Protein AF-0000000072545652 (afdb_homodimer)

Secondary structure (DSSP, 8-state):
-----------TT-----------------------------------------S-----B--SEEEEEEE-HHHHHTT--EEEEEEEETTTTEEEEEEEEE-TTS-EEEEEEEEEETTTTEEEEEETTTTEEEEEE--SPPPPSB--TTPEEEEEEEES-TTS-EEEEEEEEEETTEEEEEEEETTT--EEEEEEEEEETTEEEEEEEEEEEEEES-S-GGGGPPPGGG--/------------------------------------------------------S-----B--SEEEEEEE-HHHHHTT--EEEEEEEETTTTEEEEEEEEE-TTS-EEEEEEEEEETTTTEEEEEETTTTEEEEEE--SPPPPSB--TTPEEEEEEEEEETTEEEEEEEEEEEETTEEEEEEEETTT--EEEEEEEEEETTEEEEEEEEEEEEEES-S-GGGGPPPGGG--

Foldseek 3Di:
DDDDDDDDDDPPDDDDDPDPPVVPPDPPCPPPDPDDPPPPPPPVPPPPPVPPPPPPLDWDFAFQWKKWKKDFVVCVVVPFAKIKIWIHHNPQQKIKIWMWHDDVVDDIDTAWMWMQRQVVQWIWIAGPVVRDIDIDGHPDGRDGSIDDPPWDWDDKDWDDDPPPIFIKTWTWDDDQFKIKIWIATSPRRHTAKMFIFGDHPNRTDTTMIGIHPMDRHDPDPCSNDDDPSNVD/DDDDDPCPPPPDDDDDDPDDPVPPPPPPVPPPPPDDPPPPPPPPPPPPPPPPPPPPLDWDFAFQWKKWKKDFVVCVVVPFAKIKIWIHHNPQQKIKIWMWHDDVVDDIDTAWMWMQRQVVQKIWIAGPVVRDIDIDGHPDGRDGSIDDPPWDWDDKDWDDDPPPIFIKTWTWDDDQFKIKIWIATSPRRHTAKMFIFGDHPNRTDTTMIGIHPMDRHDPDPCSNDDDPSHVD

Nearest PDB structures (foldseek):
  6e7o-assembly1_B  TM=7.952E-01  e=1.251E-10  Homo sapiens
  6jl9-assembly1_A  TM=7.567E-01  e=9.131E-11  Xenopus tropicalis
  6jld-assembly2_C  TM=7.536E-01  e=2.350E-10  Homo sapiens
  6jla-assembly2_C  TM=7.219E-01  e=1.390E-10  Mus musculus
  6jld-assembly2_D  TM=7.464E-01  e=2.610E-10  Homo sapiens

Structure (mmCIF, N/CA/C/O backbone):
data_AF-0000000072545652-model_v1
#
loop_
_entity.id
_entity.type
_entity.pdbx_description
1 polymer 'Uncharacterized protein'
#
loop_
_atom_site.group_PDB
_atom_site.id
_atom_site.type_symbol
_atom_site.label_atom_id
_atom_site.label_alt_id
_atom_site.label_comp_id
_atom_site.label_asym_id
_atom_site.label_entity_id
_atom_site.label_seq_id
_atom_site.pdbx_PDB_ins_code
_atom_site.Cartn_x
_atom_site.Cartn_y
_atom_site.Cartn_z
_atom_site.occupancy
_atom_site.B_iso_or_equiv
_atom_site.auth_seq_id
_atom_site.auth_comp_id
_atom_site.auth_asym_id
_atom_site.auth_atom_id
_atom_site.pdbx_PDB_model_num
ATOM 1 N N . MET A 1 1 ? -52.5 13.422 -47.75 1 18.97 1 MET A N 1
ATOM 2 C CA . MET A 1 1 ? -52.562 12.156 -48.469 1 18.97 1 MET A CA 1
ATOM 3 C C . MET A 1 1 ? -51.281 11.359 -48.281 1 18.97 1 MET A C 1
ATOM 5 O O . MET A 1 1 ? -51.312 10.125 -48.25 1 18.97 1 MET A O 1
ATOM 9 N N . ALA A 1 2 ? -50.188 11.797 -48.938 1 16.2 2 ALA A N 1
ATOM 10 C CA . ALA A 1 2 ? -49.469 10.773 -49.688 1 16.2 2 ALA A CA 1
ATOM 11 C C . ALA A 1 2 ? -48.781 9.773 -48.75 1 16.2 2 ALA A C 1
ATOM 13 O O . ALA A 1 2 ? -48.656 10.039 -47.562 1 16.2 2 ALA A O 1
ATOM 14 N N . ASN A 1 3 ? -47.656 9.336 -49.188 1 16.17 3 ASN A N 1
ATOM 15 C CA . ASN A 1 3 ? -47.062 8.047 -49.5 1 16.17 3 ASN A CA 1
ATOM 16 C C . ASN A 1 3 ? -46.469 7.387 -48.25 1 16.17 3 ASN A C 1
ATOM 18 O O . ASN A 1 3 ? -47.031 6.422 -47.75 1 16.17 3 ASN A O 1
ATOM 22 N N . GLY A 1 4 ? -45.219 7.148 -48.375 1 17.27 4 GLY A N 1
ATOM 23 C CA . GLY A 1 4 ? -44.531 5.887 -48.625 1 17.27 4 GLY A CA 1
ATOM 24 C C . GLY A 1 4 ? -44.156 5.156 -47.344 1 17.27 4 GLY A C 1
ATOM 25 O O . GLY A 1 4 ? -44.281 5.715 -46.25 1 17.27 4 GLY A O 1
ATOM 26 N N . GLY A 1 5 ? -43.312 4.129 -47.375 1 16.56 5 GLY A N 1
ATOM 27 C CA . GLY A 1 5 ? -42.844 2.75 -47.344 1 16.56 5 GLY A CA 1
ATOM 28 C C . GLY A 1 5 ? -41.969 2.445 -46.156 1 16.56 5 GLY A C 1
ATOM 29 O O . GLY A 1 5 ? -41.562 1.292 -45.938 1 16.56 5 GLY A O 1
ATOM 30 N N . LEU A 1 6 ? -41.094 3.424 -45.594 1 17.58 6 LEU A N 1
ATOM 31 C CA . LEU A 1 6 ? -39.812 2.693 -45.438 1 17.58 6 LEU A CA 1
ATOM 32 C C . LEU A 1 6 ? -40 1.494 -44.531 1 17.58 6 LEU A C 1
ATOM 34 O O . LEU A 1 6 ? -40.531 1.631 -43.406 1 17.58 6 LEU A O 1
ATOM 38 N N . ASP A 1 7 ? -39.781 0.117 -44.938 1 16.16 7 ASP A N 1
ATOM 39 C CA . ASP A 1 7 ? -39.75 -1.338 -44.812 1 16.16 7 ASP A CA 1
ATOM 40 C C . ASP A 1 7 ? -38.906 -1.773 -43.625 1 16.16 7 ASP A C 1
ATOM 42 O O . ASP A 1 7 ? -39.062 -2.879 -43.094 1 16.16 7 ASP A O 1
ATOM 46 N N . THR A 1 8 ? -37.719 -1.102 -43.406 1 16.72 8 THR A N 1
ATOM 47 C CA . THR A 1 8 ? -36.625 -2.062 -43.25 1 16.72 8 THR A CA 1
ATOM 48 C C . THR A 1 8 ? -36.969 -3.082 -42.156 1 16.72 8 THR A C 1
ATOM 50 O O . THR A 1 8 ? -37.844 -2.832 -41.312 1 16.72 8 THR A O 1
ATOM 53 N N . MET A 1 9 ? -35.938 -3.914 -41.75 1 16.36 9 MET A N 1
ATOM 54 C CA . MET A 1 9 ? -35.375 -5.254 -41.719 1 16.36 9 MET A CA 1
ATOM 55 C C . MET A 1 9 ? -35.688 -5.926 -40.375 1 16.36 9 MET A C 1
ATOM 57 O O . MET A 1 9 ? -35.719 -5.266 -39.344 1 16.36 9 MET A O 1
ATOM 61 N N . SER A 1 10 ? -36.156 -7.223 -40.375 1 16.95 10 SER A N 1
ATOM 62 C CA . SER A 1 10 ? -36.656 -8.469 -39.812 1 16.95 10 SER A CA 1
ATOM 63 C C . SER A 1 10 ? -35.688 -9.047 -38.781 1 16.95 10 SER A C 1
ATOM 65 O O . SER A 1 10 ? -35.875 -10.172 -38.312 1 16.95 10 SER A O 1
ATOM 67 N N . LEU A 1 11 ? -34.406 -8.414 -38.688 1 16.06 11 LEU A N 1
ATOM 68 C CA . LEU A 1 11 ? -33.406 -9.453 -38.438 1 16.06 11 LEU A CA 1
ATOM 69 C C . LEU A 1 11 ? -33.781 -10.234 -37.156 1 16.06 11 LEU A C 1
ATOM 71 O O . LEU A 1 11 ? -33.156 -11.25 -36.844 1 16.06 11 LEU A O 1
ATOM 75 N N . CYS A 1 12 ? -34.406 -9.578 -36.125 1 17.78 12 CYS A N 1
ATOM 76 C CA . CYS A 1 12 ? -33.906 -10.055 -34.844 1 17.78 12 CYS A CA 1
ATOM 77 C C . CYS A 1 12 ? -34.438 -11.445 -34.531 1 17.78 12 CYS A C 1
ATOM 79 O O . CYS A 1 12 ? -35.5 -11.586 -33.906 1 17.78 12 CYS A O 1
ATOM 81 N N . GLU A 1 13 ? -34.75 -12.328 -35.594 1 15.95 13 GLU A N 1
ATOM 82 C CA . GLU A 1 13 ? -35.344 -13.648 -35.5 1 15.95 13 GLU A CA 1
ATOM 83 C C . GLU A 1 13 ? -34.656 -14.516 -34.469 1 15.95 13 GLU A C 1
ATOM 85 O O . GLU A 1 13 ? -35.312 -15.25 -33.719 1 15.95 13 GLU A O 1
ATOM 90 N N . GLN A 1 14 ? -33.375 -14.914 -34.781 1 15.34 14 GLN A N 1
ATOM 91 C CA . GLN A 1 14 ? -33.094 -16.344 -34.938 1 15.34 14 GLN A CA 1
ATOM 92 C C . GLN A 1 14 ? -33.094 -17.031 -33.562 1 15.34 14 GLN A C 1
ATOM 94 O O . GLN A 1 14 ? -33.656 -18.125 -33.438 1 15.34 14 GLN A O 1
ATOM 99 N N . LYS A 1 15 ? -31.922 -16.875 -32.812 1 18.55 15 LYS A N 1
ATOM 100 C CA . LYS A 1 15 ? -31.312 -18.109 -32.344 1 18.55 15 LYS A CA 1
ATOM 101 C C . LYS A 1 15 ? -32.25 -18.844 -31.375 1 18.55 15 LYS A C 1
ATOM 103 O O . LYS A 1 15 ? -32.812 -18.219 -30.484 1 18.55 15 LYS A O 1
ATOM 108 N N . SER A 1 16 ? -32.625 -20.078 -31.625 1 16.22 16 SER A N 1
ATOM 109 C CA . SER A 1 16 ? -33.25 -21.406 -31.516 1 16.22 16 SER A CA 1
ATOM 110 C C . SER A 1 16 ? -33 -22 -30.125 1 16.22 16 SER A C 1
ATOM 112 O O . SER A 1 16 ? -32.125 -21.562 -29.406 1 16.22 16 SER A O 1
ATOM 114 N N . ALA A 1 17 ? -33.625 -23.188 -29.938 1 16.92 17 ALA A N 1
ATOM 115 C CA . ALA A 1 17 ? -34.281 -24.234 -29.141 1 16.92 17 ALA A CA 1
ATOM 116 C C . ALA A 1 17 ? -33.25 -25.062 -28.391 1 16.92 17 ALA A C 1
ATOM 118 O O . ALA A 1 17 ? -32.562 -25.891 -28.969 1 16.92 17 ALA A O 1
ATOM 119 N N . LEU A 1 18 ? -32.219 -24.5 -27.688 1 16.73 18 LEU A N 1
ATOM 120 C CA . LEU A 1 18 ? -31.328 -25.375 -26.938 1 16.73 18 LEU A CA 1
ATOM 121 C C . LEU A 1 18 ? -32.094 -26.5 -26.266 1 16.73 18 LEU A C 1
ATOM 123 O O . LEU A 1 18 ? -32.969 -26.25 -25.406 1 16.73 18 LEU A O 1
ATOM 127 N N . GLN A 1 19 ? -32.344 -27.562 -27.047 1 16.16 19 GLN A N 1
ATOM 128 C CA . GLN A 1 19 ? -32.875 -28.906 -26.828 1 16.16 19 GLN A CA 1
ATOM 129 C C . GLN A 1 19 ? -32.406 -29.469 -25.484 1 16.16 19 GLN A C 1
ATOM 131 O O . GLN A 1 19 ? -31.281 -29.234 -25.078 1 16.16 19 GLN A O 1
ATOM 136 N N . ASP A 1 20 ? -33.375 -30.141 -24.734 1 18.25 20 ASP A N 1
ATOM 137 C CA . ASP A 1 20 ? -33.688 -30.812 -23.469 1 18.25 20 ASP A CA 1
ATOM 138 C C . ASP A 1 20 ? -32.75 -32 -23.25 1 18.25 20 ASP A C 1
ATOM 140 O O . ASP A 1 20 ? -33.031 -33.094 -23.734 1 18.25 20 ASP A O 1
ATOM 144 N N . LEU A 1 21 ? -31.438 -31.953 -23.703 1 17.5 21 LEU A N 1
ATOM 145 C CA . LEU A 1 21 ? -30.719 -33.219 -23.609 1 17.5 21 LEU A CA 1
ATOM 146 C C . LEU A 1 21 ? -30.906 -33.844 -22.219 1 17.5 21 LEU A C 1
ATOM 148 O O . LEU A 1 21 ? -30.391 -33.312 -21.234 1 17.5 21 LEU A O 1
ATOM 152 N N . THR A 1 22 ? -32.062 -34.469 -21.953 1 19.53 22 THR A N 1
ATOM 153 C CA . THR A 1 22 ? -32.5 -35.25 -20.812 1 19.53 22 THR A CA 1
ATOM 154 C C . THR A 1 22 ? -31.547 -36.406 -20.562 1 19.53 22 THR A C 1
ATOM 156 O O . THR A 1 22 ? -31.562 -37.406 -21.281 1 19.53 22 THR A O 1
ATOM 159 N N . MET A 1 23 ? -30.188 -36.188 -20.656 1 17.91 23 MET A N 1
ATOM 160 C CA . MET A 1 23 ? -29.422 -37.406 -20.562 1 17.91 23 MET A CA 1
ATOM 161 C C . MET A 1 23 ? -29.891 -38.25 -19.391 1 17.91 23 MET A C 1
ATOM 163 O O . MET A 1 23 ? -30.062 -37.75 -18.281 1 17.91 23 MET A O 1
ATOM 167 N N . SER A 1 24 ? -30.594 -39.25 -19.688 1 18.78 24 SER A N 1
ATOM 168 C CA . SER A 1 24 ? -31.094 -40.375 -18.891 1 18.78 24 SER A CA 1
ATOM 169 C C . SER A 1 24 ? -29.969 -41.031 -18.094 1 18.78 24 SER A C 1
ATOM 171 O O . SER A 1 24 ? -29.094 -41.688 -18.672 1 18.78 24 SER A O 1
ATOM 173 N N . GLN A 1 25 ? -29.25 -40.312 -17.359 1 19.03 25 GLN A N 1
ATOM 174 C CA . GLN A 1 25 ? -28.156 -41.031 -16.734 1 19.03 25 GLN A CA 1
ATOM 175 C C . GLN A 1 25 ? -28.641 -42.281 -16.016 1 19.03 25 GLN A C 1
ATOM 177 O O . GLN A 1 25 ? -29.641 -42.25 -15.297 1 19.03 25 GLN A O 1
ATOM 182 N N . PRO A 1 26 ? -28.297 -43.469 -16.609 1 19.89 26 PRO A N 1
ATOM 183 C CA . PRO A 1 26 ? -28.688 -44.781 -16.078 1 19.89 26 PRO A CA 1
ATOM 184 C C . PRO A 1 26 ? -28.344 -44.938 -14.602 1 19.89 26 PRO A C 1
ATOM 186 O O . PRO A 1 26 ? -27.422 -44.312 -14.102 1 19.89 26 PRO A O 1
ATOM 189 N N . SER A 1 27 ? -29.297 -45.344 -13.812 1 19.81 27 SER A N 1
ATOM 190 C CA . SER A 1 27 ? -29.453 -45.594 -12.383 1 19.81 27 SER A CA 1
AT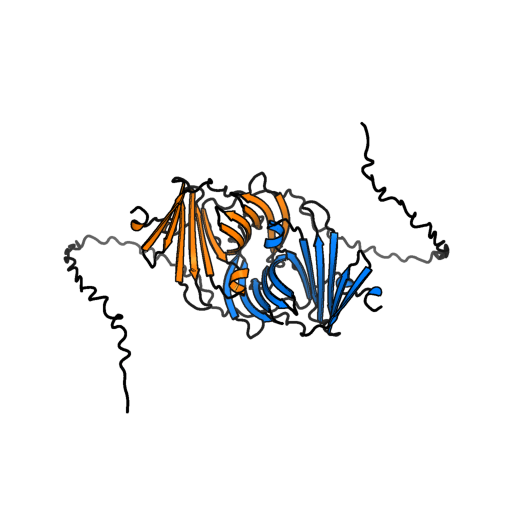OM 191 C C . SER A 1 27 ? -28.5 -46.688 -11.906 1 19.81 27 SER A C 1
ATOM 193 O O . SER A 1 27 ? -28.75 -47.875 -12.109 1 19.81 27 SER A O 1
ATOM 195 N N . PHE A 1 28 ? -27.188 -46.594 -12.359 1 19.44 28 PHE A N 1
ATOM 196 C CA . PHE A 1 28 ? -26.453 -47.781 -11.938 1 19.44 28 PHE A CA 1
ATOM 197 C C . PHE A 1 28 ? -26.609 -48 -10.438 1 19.44 28 PHE A C 1
ATOM 199 O O . PHE A 1 28 ? -26.516 -47.062 -9.641 1 19.44 28 PHE A O 1
ATOM 206 N N . GLY A 1 29 ? -27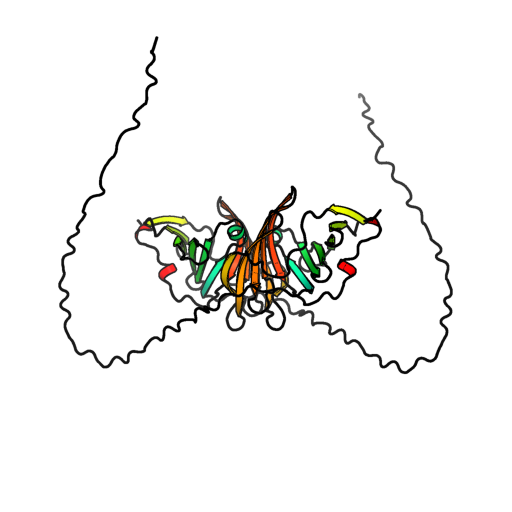.406 -48.906 -10.039 1 19.44 29 GLY A N 1
ATOM 207 C CA . GLY A 1 29 ? -27.828 -49.469 -8.758 1 19.44 29 GLY A CA 1
ATOM 208 C C . GLY A 1 29 ? -26.672 -49.906 -7.891 1 19.44 29 GLY A C 1
ATOM 209 O O . GLY A 1 29 ? -26.016 -50.906 -8.188 1 19.44 29 GLY A O 1
ATOM 210 N N . ILE A 1 30 ? -25.703 -49 -7.652 1 19.52 30 ILE A N 1
ATOM 211 C CA . ILE A 1 30 ? -24.609 -49.5 -6.824 1 19.52 30 ILE A CA 1
ATOM 212 C C . ILE A 1 30 ? -25.172 -50.094 -5.535 1 19.52 30 ILE A C 1
ATOM 214 O O . ILE A 1 30 ? -25.906 -49.438 -4.809 1 19.52 30 ILE A O 1
ATOM 218 N N . ARG A 1 31 ? -25.344 -51.344 -5.516 1 20.88 31 ARG A N 1
ATOM 219 C CA . ARG A 1 31 ? -25.766 -52.156 -4.375 1 20.88 31 ARG A CA 1
ATOM 220 C C . ARG A 1 31 ? -24.844 -51.938 -3.178 1 20.88 31 ARG A C 1
ATOM 222 O O . ARG A 1 31 ? -23.641 -52.125 -3.271 1 20.88 31 ARG A O 1
ATOM 229 N N . LEU A 1 32 ? -25.203 -51 -2.297 1 20.09 32 LEU A N 1
ATOM 230 C CA . LEU A 1 32 ? -24.609 -50.688 -1.005 1 20.09 32 LEU A CA 1
ATOM 231 C C . LEU A 1 32 ? -24.5 -51.938 -0.126 1 20.09 32 LEU A C 1
ATOM 233 O O . LEU A 1 32 ? -25.5 -52.5 0.259 1 20.09 32 LEU A O 1
ATOM 237 N N . VAL A 1 33 ? -23.547 -52.781 -0.445 1 21.2 33 VAL A N 1
ATOM 238 C CA . VAL A 1 33 ? -23.375 -53.875 0.496 1 21.2 33 VAL A CA 1
ATOM 239 C C . VAL A 1 33 ? -23.172 -53.344 1.906 1 21.2 33 VAL A C 1
ATOM 241 O O . VAL A 1 33 ? -22.531 -52.312 2.086 1 21.2 33 VAL A O 1
ATOM 244 N N . ASN A 1 34 ? -23.875 -53.781 2.936 1 22.92 34 ASN A N 1
ATOM 245 C CA . ASN A 1 34 ? -24.172 -53.531 4.34 1 22.92 34 ASN A CA 1
ATOM 246 C C . ASN A 1 34 ? -22.953 -53.75 5.227 1 22.92 34 ASN A C 1
ATOM 248 O O . ASN A 1 34 ? -23.047 -54.375 6.281 1 22.92 34 ASN A O 1
ATOM 252 N N . LYS A 1 35 ? -21.75 -53.938 4.664 1 24.34 35 LYS A N 1
ATOM 253 C CA . LYS A 1 35 ? -20.891 -54.594 5.633 1 24.34 35 LYS A CA 1
ATOM 254 C C . LYS A 1 35 ? -20.781 -53.812 6.926 1 24.34 35 LYS A C 1
ATOM 256 O O . LYS A 1 35 ? -21.062 -52.594 6.941 1 24.34 35 LYS A O 1
ATOM 261 N N . TYR A 1 36 ? -19.984 -54.438 7.992 1 26.34 36 TYR A N 1
ATOM 262 C CA . TYR A 1 36 ? -19.797 -54.375 9.438 1 26.34 36 TYR A CA 1
ATOM 263 C C . TYR A 1 36 ? -19.156 -53.031 9.828 1 26.34 36 TYR A C 1
ATOM 265 O O . TYR A 1 36 ? -18.125 -52.656 9.289 1 26.34 36 TYR A O 1
ATOM 273 N N . ILE A 1 37 ? -19.891 -52.031 10.219 1 26.02 37 ILE A N 1
ATOM 274 C CA . ILE A 1 37 ? -19.625 -50.625 10.492 1 26.02 37 ILE A CA 1
ATOM 275 C C . ILE A 1 37 ? -18.734 -50.531 11.727 1 26.02 37 ILE A C 1
ATOM 277 O O . ILE A 1 37 ? -19.141 -50.844 12.836 1 26.02 37 ILE A O 1
ATOM 281 N N . PRO A 1 38 ? -17.438 -51 11.625 1 29.94 38 PRO A N 1
ATOM 282 C CA . PRO A 1 38 ? -16.766 -50.812 12.914 1 29.94 38 PRO A CA 1
ATOM 283 C C . PRO A 1 38 ? -16.953 -49.375 13.453 1 29.94 38 PRO A C 1
ATOM 285 O O . PRO A 1 38 ? -17.281 -48.469 12.695 1 29.94 38 PRO A O 1
ATOM 288 N N . PHE A 1 39 ? -16.875 -49.25 14.867 1 31.17 39 PHE A N 1
ATOM 289 C CA . PHE A 1 39 ? -17.031 -48.094 15.734 1 31.17 39 PHE A CA 1
ATOM 290 C C . PHE A 1 39 ? -16.109 -46.9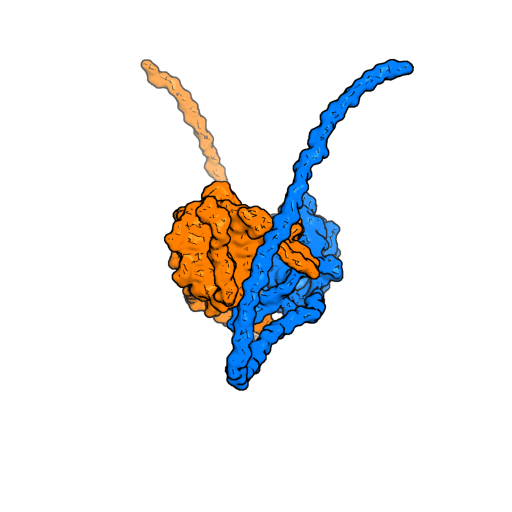38 15.289 1 31.17 39 PHE A C 1
ATOM 292 O O . PHE A 1 39 ? -14.898 -47 15.469 1 31.17 39 PHE A O 1
ATOM 299 N N . VAL A 1 40 ? -16.266 -46.469 14.047 1 27.81 40 VAL A N 1
ATOM 300 C CA . VAL A 1 40 ? -15.508 -45.312 13.562 1 27.81 40 VAL A CA 1
ATOM 301 C C . VAL A 1 40 ? -15.695 -44.125 14.516 1 27.81 40 VAL A C 1
ATOM 303 O O . VAL A 1 40 ? -16.812 -43.688 14.75 1 27.81 40 VAL A O 1
ATOM 306 N N . MET A 1 41 ? -14.812 -44.094 15.547 1 31.08 41 MET A N 1
ATOM 307 C CA . MET A 1 41 ? -14.711 -42.844 16.312 1 31.08 41 MET A CA 1
ATOM 308 C C . MET A 1 41 ? -14.781 -41.656 15.383 1 31.08 41 MET A C 1
ATOM 310 O O . MET A 1 41 ? -14 -41.531 14.438 1 31.08 41 MET A O 1
ATOM 314 N N . LYS A 1 42 ? -15.953 -41.156 15.203 1 31.41 42 LYS A N 1
ATOM 315 C CA . LYS A 1 42 ? -16.266 -39.875 14.562 1 31.41 42 LYS A CA 1
ATOM 316 C C . LYS A 1 42 ? -15.32 -38.781 15.047 1 31.41 42 LYS A C 1
ATOM 318 O O . LYS A 1 42 ? -15.438 -38.312 16.172 1 31.41 42 LYS A O 1
ATOM 323 N N . PHE A 1 43 ? -14.031 -38.906 14.641 1 32.94 43 PHE A N 1
ATOM 324 C CA . PHE A 1 43 ? -13.312 -37.656 14.797 1 32.94 43 PHE A CA 1
ATOM 325 C C . PHE A 1 43 ? -14.094 -36.5 14.164 1 32.94 43 PHE A C 1
ATOM 327 O O . PHE A 1 43 ? -14.273 -36.469 12.945 1 32.94 43 PHE A O 1
ATOM 334 N N . ILE A 1 44 ? -15.07 -36 14.891 1 32.06 44 ILE A N 1
ATOM 335 C CA . ILE A 1 44 ? -15.672 -34.719 14.562 1 32.06 44 ILE A CA 1
ATOM 336 C C . ILE A 1 44 ? -14.578 -33.688 14.25 1 32.06 44 ILE A C 1
ATOM 338 O O . ILE A 1 44 ? -13.758 -33.375 15.109 1 32.06 44 ILE A O 1
ATOM 342 N N . ILE A 1 45 ? -14.047 -33.75 13.047 1 31.16 45 ILE A N 1
ATOM 343 C CA . ILE A 1 45 ? -13.328 -32.562 12.609 1 31.16 45 ILE A CA 1
ATOM 344 C C . ILE A 1 45 ? -14.086 -31.312 13.047 1 31.16 45 ILE A C 1
ATOM 346 O O . ILE A 1 45 ? -15.195 -31.062 12.57 1 31.16 45 ILE A O 1
ATOM 350 N N . LEU A 1 46 ? -13.953 -30.984 14.32 1 31.48 46 LEU A N 1
ATOM 351 C CA . LEU A 1 46 ? -14.344 -29.625 14.688 1 31.48 46 LEU A CA 1
ATOM 352 C C . LEU A 1 46 ? -13.836 -28.609 13.664 1 31.48 46 LEU A C 1
ATOM 354 O O . LEU A 1 46 ? -12.633 -28.391 13.547 1 31.48 46 LEU A O 1
ATOM 358 N N . LEU A 1 47 ? -14.469 -28.5 12.531 1 32 47 LEU A N 1
ATOM 359 C CA . LEU A 1 47 ? -14.328 -27.266 11.773 1 32 47 LEU A CA 1
ATOM 360 C C . LEU A 1 47 ? -14.172 -26.078 12.711 1 32 47 LEU A C 1
ATOM 362 O O . LEU A 1 47 ? -15.133 -25.672 13.375 1 32 47 LEU A O 1
ATOM 366 N N . ALA A 1 48 ? -13.047 -26 13.375 1 33.16 48 ALA A N 1
ATOM 367 C CA . ALA A 1 48 ? -12.836 -24.688 13.992 1 33.16 48 ALA A CA 1
ATOM 368 C C . ALA A 1 48 ? -13.398 -23.578 13.109 1 33.16 48 ALA A C 1
ATOM 370 O O . ALA A 1 48 ? -12.844 -23.281 12.047 1 33.16 48 ALA A O 1
ATOM 371 N N . LEU A 1 49 ? -14.727 -23.453 13.008 1 33.22 49 LEU A N 1
ATOM 372 C CA . LEU A 1 49 ? -15.273 -22.172 12.57 1 33.22 49 LEU A CA 1
ATOM 373 C C . LEU A 1 49 ? -14.43 -21.016 13.094 1 33.22 49 LEU A C 1
ATOM 375 O O . LEU A 1 49 ? -14.383 -20.781 14.297 1 33.22 49 LEU A O 1
ATOM 379 N N . LEU A 1 50 ? -13.352 -20.781 12.492 1 36.91 50 LEU A N 1
ATOM 380 C CA . LEU A 1 50 ? -12.781 -19.484 12.836 1 36.91 50 LEU A CA 1
ATOM 381 C C . LEU A 1 50 ? -13.891 -18.453 13.07 1 36.91 50 LEU A C 1
ATOM 383 O O . LEU A 1 50 ? -14.82 -18.344 12.266 1 36.91 50 LEU A O 1
ATOM 387 N N . PRO A 1 51 ? -14.109 -18.062 14.289 1 35.97 51 PRO A N 1
ATOM 388 C CA . PRO A 1 51 ? -15.117 -17.031 14.477 1 35.97 51 PRO A CA 1
ATOM 389 C C . PRO A 1 51 ? -15.07 -15.961 13.383 1 35.97 51 PRO A C 1
ATOM 391 O O . PRO A 1 51 ? -13.992 -15.445 13.062 1 35.97 51 PRO A O 1
ATOM 394 N N . ILE A 1 52 ? -15.914 -16.078 12.391 1 39.41 52 ILE A N 1
ATOM 395 C CA . ILE A 1 52 ? -16.219 -14.82 11.711 1 39.41 52 ILE A CA 1
ATOM 396 C C . ILE A 1 52 ? -16.422 -13.703 12.734 1 39.41 52 ILE A C 1
ATOM 398 O O . ILE A 1 52 ? -17.344 -13.758 13.547 1 39.41 52 ILE A O 1
ATOM 402 N N . PHE A 1 53 ? -15.383 -13.18 13.211 1 39.31 53 PHE A N 1
ATOM 403 C CA . PHE A 1 53 ? -15.555 -11.953 13.977 1 39.31 53 PHE A CA 1
ATOM 404 C C . PHE A 1 53 ? -16.656 -11.086 13.383 1 39.31 53 PHE A C 1
ATOM 406 O O . PHE A 1 53 ? -16.469 -10.492 12.312 1 39.31 53 PHE A O 1
ATOM 413 N N . THR A 1 54 ? -17.859 -11.5 13.477 1 44 54 THR A N 1
ATOM 414 C CA . THR A 1 54 ? -19.047 -10.719 13.164 1 44 54 THR A CA 1
ATOM 415 C C . THR A 1 54 ? -19.047 -9.398 13.93 1 44 54 THR A C 1
ATOM 417 O O . THR A 1 54 ? -20.109 -8.789 14.125 1 44 54 THR A O 1
ATOM 420 N N . GLY A 1 55 ? -18.078 -9.125 14.766 1 48.88 55 GLY A N 1
ATOM 421 C CA . GLY A 1 55 ? -18.297 -7.84 15.398 1 48.88 55 GLY A CA 1
ATOM 422 C C . GLY A 1 55 ? -18.281 -6.68 14.422 1 48.88 55 GLY A C 1
ATOM 423 O O . GLY A 1 55 ? -17.516 -6.691 13.453 1 48.88 55 GLY A O 1
ATOM 424 N N . ALA A 1 56 ? -19.359 -5.961 14.367 1 53.78 56 ALA A N 1
ATOM 425 C CA . ALA A 1 56 ? -19.469 -4.738 13.586 1 53.78 56 ALA A CA 1
ATOM 426 C C . ALA A 1 56 ? -18.141 -3.973 13.578 1 53.78 56 ALA A C 1
ATOM 428 O O . ALA A 1 56 ? -17.609 -3.65 14.641 1 53.78 56 ALA A O 1
ATOM 429 N N . VAL A 1 57 ? -17.391 -4.188 12.578 1 66.62 57 VAL A N 1
ATOM 430 C CA . VAL A 1 57 ? -16.172 -3.387 12.508 1 66.62 57 VAL A CA 1
ATOM 431 C C . VAL A 1 57 ? -16.484 -1.938 12.875 1 66.62 57 VAL A C 1
ATOM 433 O O . VAL A 1 57 ? -17.375 -1.319 12.281 1 66.62 57 VAL A O 1
ATOM 436 N N . GLN A 1 58 ? -16.031 -1.548 14.039 1 79.69 58 GLN A N 1
ATOM 437 C CA . GLN A 1 58 ? -16.328 -0.214 14.547 1 79.69 58 GLN A CA 1
ATOM 438 C C . GLN A 1 58 ? -15.375 0.825 13.969 1 79.69 58 GLN A C 1
ATOM 440 O O . GLN A 1 58 ? -14.164 0.608 13.922 1 79.69 58 GLN A O 1
ATOM 445 N N . LYS A 1 59 ? -16.016 1.838 13.43 1 91.12 59 LYS A N 1
ATOM 446 C CA . LYS A 1 59 ? -15.258 3.033 13.078 1 91.12 59 LYS A CA 1
ATOM 447 C C . LYS A 1 59 ? -14.469 3.559 14.273 1 91.12 59 LYS A C 1
ATOM 449 O O . LYS A 1 59 ? -14.93 3.477 15.414 1 91.12 59 LYS A O 1
ATOM 454 N N . CYS A 1 60 ? -13.336 3.9 14.031 1 94.44 60 CYS A N 1
ATOM 455 C CA . CYS A 1 60 ? -12.438 4.32 15.102 1 94.44 60 CYS A CA 1
ATOM 456 C C . CYS A 1 60 ? -11.781 5.656 14.766 1 94.44 60 CYS A C 1
ATOM 458 O O . CYS A 1 60 ? -12.094 6.27 13.742 1 94.44 60 CYS A O 1
ATOM 460 N N . CYS A 1 61 ? -10.969 6.164 15.75 1 95.88 61 CYS A N 1
ATOM 461 C CA . CYS A 1 61 ? -10.242 7.422 15.594 1 95.88 61 CYS A CA 1
ATOM 462 C C . CYS A 1 61 ? -8.75 7.215 15.789 1 95.88 61 CYS A C 1
ATOM 464 O O . CYS A 1 61 ? -8.328 6.43 16.641 1 95.88 61 CYS A O 1
ATOM 466 N N . THR A 1 62 ? -7.988 7.875 14.992 1 95.62 62 THR A N 1
ATOM 467 C CA . THR A 1 62 ? -6.566 7.969 15.297 1 95.62 62 THR A CA 1
ATOM 468 C C . THR A 1 62 ? -6.336 8.859 16.516 1 95.62 62 THR A C 1
ATOM 470 O O . THR A 1 62 ? -7.27 9.492 17.016 1 95.62 62 THR A O 1
ATOM 473 N N . ASP A 1 63 ? -5.109 8.859 17.016 1 96.06 63 ASP A N 1
ATOM 474 C CA . ASP A 1 63 ? -4.75 9.812 18.062 1 96.06 63 ASP A CA 1
ATOM 475 C C . ASP A 1 63 ? -5.02 11.25 17.609 1 96.06 63 ASP A C 1
ATOM 477 O O . ASP A 1 63 ? -4.875 11.57 16.422 1 96.06 63 ASP A O 1
ATOM 481 N N . LYS A 1 64 ? -5.359 12.07 18.531 1 97.88 64 LYS A N 1
ATOM 482 C CA . LYS A 1 64 ? -5.621 13.477 18.219 1 97.88 64 LYS A CA 1
ATOM 483 C C . LYS A 1 64 ? -4.34 14.188 17.797 1 97.88 64 LYS A C 1
ATOM 485 O O . LYS A 1 64 ? -4.391 15.242 17.156 1 97.88 64 LYS A O 1
ATOM 490 N N . GLN A 1 65 ? -3.264 13.695 18.312 1 98.38 65 GLN A N 1
ATOM 491 C CA . GLN A 1 65 ? -1.936 14.148 17.906 1 98.38 65 GLN A CA 1
ATOM 492 C C . GLN A 1 65 ? -1.03 12.961 17.578 1 98.38 65 GLN A C 1
ATOM 494 O O . GLN A 1 65 ? -0.862 12.055 18.391 1 98.38 65 GLN A O 1
ATOM 499 N N . PHE A 1 66 ? -0.414 13 16.375 1 97.81 66 PHE A N 1
ATOM 500 C CA . PHE A 1 66 ? 0.508 11.922 16.031 1 97.81 66 PHE A CA 1
ATOM 501 C C . PHE A 1 66 ? 1.462 12.352 14.93 1 97.81 66 PHE A C 1
ATOM 503 O O . PHE A 1 66 ? 1.242 13.375 14.281 1 97.81 66 PHE A O 1
ATOM 510 N N . THR A 1 67 ? 2.516 11.648 14.773 1 98.12 67 THR A N 1
ATOM 511 C CA . THR A 1 67 ? 3.426 11.75 13.633 1 98.12 67 THR A CA 1
ATOM 512 C C . THR A 1 67 ? 3.555 10.406 12.922 1 98.12 67 THR A C 1
ATOM 514 O O . THR A 1 67 ? 3.256 9.359 13.5 1 98.12 67 THR A O 1
ATOM 517 N N . ALA A 1 68 ? 3.924 10.484 11.648 1 97.94 68 ALA A N 1
ATOM 518 C CA . ALA A 1 68 ? 4.195 9.289 10.852 1 97.94 68 ALA A CA 1
ATOM 519 C C . ALA A 1 68 ? 5.113 9.617 9.68 1 97.94 68 ALA A C 1
ATOM 521 O O . ALA A 1 68 ? 5.414 10.781 9.422 1 97.94 68 ALA A O 1
ATOM 522 N N . ILE A 1 69 ? 5.625 8.586 9.102 1 97.75 69 ILE A N 1
ATOM 523 C CA . ILE A 1 69 ? 6.359 8.703 7.844 1 97.75 69 ILE A CA 1
ATOM 524 C C . ILE A 1 69 ? 5.559 8.062 6.715 1 97.75 69 ILE A C 1
ATOM 526 O O . ILE A 1 69 ? 5.109 6.918 6.84 1 97.75 69 ILE A O 1
ATOM 530 N N . LEU A 1 70 ? 5.348 8.812 5.664 1 98.25 70 LEU A N 1
ATOM 531 C CA . LEU A 1 70 ? 4.617 8.344 4.488 1 98.25 70 LEU A CA 1
ATOM 532 C C . LEU A 1 70 ? 5.578 7.984 3.361 1 98.25 70 LEU A C 1
ATOM 534 O O . LEU A 1 70 ? 6.43 8.789 2.979 1 98.25 70 LEU A O 1
ATOM 538 N N . GLY A 1 71 ? 5.461 6.797 2.895 1 97.5 71 GLY A N 1
ATOM 539 C CA . GLY A 1 71 ? 6.125 6.391 1.667 1 97.5 71 GLY A CA 1
ATOM 540 C C . GLY A 1 71 ? 5.176 6.223 0.498 1 97.5 71 GLY A C 1
ATOM 541 O O . GLY A 1 71 ? 3.998 5.906 0.688 1 97.5 71 GLY A O 1
ATOM 542 N N . GLU A 1 72 ? 5.68 6.48 -0.685 1 97.56 72 GLU A N 1
ATOM 543 C CA . GLU A 1 72 ? 4.945 6.203 -1.917 1 97.56 72 GLU A CA 1
ATOM 544 C C . GLU A 1 72 ? 5.617 5.09 -2.719 1 97.56 72 GLU A C 1
ATOM 546 O O . GLU A 1 72 ? 6.438 5.359 -3.598 1 97.56 72 GLU A O 1
ATOM 551 N N . PRO A 1 73 ? 5.129 3.883 -2.502 1 97.81 73 PRO A N 1
ATOM 552 C CA . PRO A 1 73 ? 5.82 2.748 -3.119 1 97.81 73 PRO A CA 1
ATOM 553 C C . PRO A 1 73 ? 5.867 2.844 -4.641 1 97.81 73 PRO A C 1
ATOM 555 O O . PRO A 1 73 ? 6.871 2.471 -5.258 1 97.81 73 PRO A O 1
ATOM 558 N N . ASN A 1 74 ? 4.82 3.332 -5.203 1 97 74 ASN A N 1
ATOM 559 C CA . ASN A 1 74 ? 4.773 3.436 -6.656 1 97 74 ASN A CA 1
ATOM 560 C C . ASN A 1 74 ? 5.828 4.406 -7.184 1 97 74 ASN A C 1
ATOM 562 O O . ASN A 1 74 ? 6.379 4.203 -8.266 1 97 74 ASN A O 1
ATOM 566 N N . GLN A 1 75 ? 6.141 5.43 -6.484 1 96.5 75 GLN A N 1
ATOM 567 C CA . GLN A 1 75 ? 7.176 6.371 -6.891 1 96.5 75 GLN A CA 1
ATOM 568 C C . GLN A 1 75 ? 8.57 5.805 -6.625 1 96.5 75 GLN A C 1
ATOM 570 O O . GLN A 1 75 ? 9.477 5.953 -7.449 1 96.5 75 GLN A O 1
ATOM 575 N N . ILE A 1 76 ? 8.711 5.156 -5.547 1 96.69 76 ILE A N 1
ATOM 576 C CA . ILE A 1 76 ? 10.008 4.602 -5.168 1 96.69 76 ILE A CA 1
ATOM 577 C C . ILE A 1 76 ? 10.422 3.531 -6.176 1 96.69 76 ILE A C 1
ATOM 579 O O . ILE A 1 76 ? 11.578 3.492 -6.605 1 96.69 76 ILE A O 1
ATOM 583 N N . VAL A 1 77 ? 9.438 2.713 -6.574 1 97.75 77 VAL A N 1
ATOM 584 C CA . VAL A 1 77 ? 9.781 1.639 -7.5 1 97.75 77 VAL A CA 1
ATOM 585 C C . VAL A 1 77 ? 10.227 2.23 -8.836 1 97.75 77 VAL A C 1
ATOM 587 O O . VAL A 1 77 ? 11.047 1.635 -9.539 1 97.75 77 VAL A O 1
ATOM 590 N N . LYS A 1 78 ? 9.828 3.424 -9.156 1 96.5 78 LYS A N 1
ATOM 591 C CA . LYS A 1 78 ? 10.172 4.102 -10.406 1 96.5 78 LYS A CA 1
ATOM 592 C C . LYS A 1 78 ? 11.461 4.902 -10.258 1 96.5 78 LYS A C 1
ATOM 594 O O . LYS A 1 78 ? 11.883 5.582 -11.195 1 96.5 78 LYS A O 1
ATOM 599 N N . GLY A 1 79 ? 12.016 4.938 -9.086 1 94.75 79 GLY A N 1
ATOM 600 C CA . GLY A 1 79 ? 13.297 5.586 -8.891 1 94.75 79 GLY A CA 1
ATOM 601 C C . GLY A 1 79 ? 13.18 6.957 -8.25 1 94.75 79 GLY A C 1
ATOM 602 O O . GLY A 1 79 ? 14.18 7.664 -8.094 1 94.75 79 GLY A O 1
ATOM 603 N N . ASN A 1 80 ? 11.953 7.336 -7.93 1 95.5 80 ASN A N 1
ATOM 604 C CA . ASN A 1 80 ? 11.75 8.57 -7.184 1 95.5 80 ASN A CA 1
ATOM 605 C C . ASN A 1 80 ? 11.805 8.336 -5.676 1 95.5 80 ASN A C 1
ATOM 607 O O . ASN A 1 80 ? 10.773 8.109 -5.043 1 95.5 80 ASN A O 1
ATOM 611 N N . PHE A 1 81 ? 12.961 8.492 -5.137 1 96.31 81 PHE A N 1
ATOM 612 C CA . PHE A 1 81 ? 13.203 8.18 -3.732 1 96.31 81 PHE A CA 1
ATOM 613 C C . PHE A 1 81 ? 12.844 9.367 -2.846 1 96.31 81 PHE A C 1
ATOM 615 O O . PHE A 1 81 ? 13.711 10.18 -2.516 1 96.31 81 PHE A O 1
ATOM 622 N N . GLN A 1 82 ? 11.656 9.352 -2.453 1 96 82 GLN A N 1
ATOM 623 C CA . GLN A 1 82 ? 11.148 10.398 -1.573 1 96 82 GLN A CA 1
ATOM 624 C C . GLN A 1 82 ? 10.297 9.812 -0.453 1 96 82 GLN A C 1
ATOM 626 O O . GLN A 1 82 ? 9.719 8.727 -0.604 1 96 82 GLN A O 1
ATOM 631 N N . PHE A 1 83 ? 10.344 10.438 0.638 1 97 83 PHE A N 1
ATOM 632 C CA . PHE A 1 83 ? 9.391 10.164 1.709 1 97 83 PHE A CA 1
ATOM 633 C C . PHE A 1 83 ? 8.891 11.461 2.33 1 97 83 PHE A C 1
ATOM 635 O O . PHE A 1 83 ? 9.477 12.523 2.113 1 97 83 PHE A O 1
ATOM 642 N N . THR A 1 84 ? 7.785 11.359 3.047 1 98.12 84 THR A N 1
ATOM 643 C CA . THR A 1 84 ? 7.16 12.523 3.678 1 98.12 84 THR A CA 1
ATOM 644 C C . THR A 1 84 ? 6.91 12.258 5.16 1 98.12 84 THR A C 1
ATOM 646 O O . THR A 1 84 ? 6.359 11.219 5.527 1 98.12 84 THR A O 1
ATOM 649 N N . THR A 1 85 ? 7.402 13.172 6.012 1 98.38 85 THR A N 1
ATOM 650 C CA . THR A 1 85 ? 6.961 13.133 7.402 1 98.38 85 THR A CA 1
ATOM 651 C C . THR A 1 85 ? 5.625 13.852 7.566 1 98.38 85 THR A C 1
ATOM 653 O O . THR A 1 85 ? 5.371 14.859 6.91 1 98.38 85 THR A O 1
ATOM 656 N N . LEU A 1 86 ? 4.844 13.281 8.398 1 98.62 86 LEU A N 1
ATOM 657 C CA . LEU A 1 86 ? 3.508 13.805 8.672 1 98.62 86 LEU A CA 1
ATOM 658 C C . LEU A 1 86 ? 3.338 14.102 10.156 1 98.62 86 LEU A C 1
ATOM 660 O O . LEU A 1 86 ? 3.697 13.281 11.008 1 98.62 86 LEU A O 1
ATOM 664 N N . ALA A 1 87 ? 2.891 15.266 10.508 1 98.88 87 ALA A N 1
ATOM 665 C CA . ALA A 1 87 ? 2.418 15.633 11.836 1 98.88 87 ALA A CA 1
ATOM 666 C C . ALA A 1 87 ? 0.987 16.156 11.789 1 98.88 87 ALA A C 1
ATOM 668 O O . ALA A 1 87 ? 0.705 17.141 11.102 1 98.88 87 ALA A O 1
ATOM 669 N N . GLU A 1 88 ? 0.115 15.469 12.469 1 98.44 88 GLU A N 1
ATOM 670 C CA . GLU A 1 88 ? -1.272 15.914 12.555 1 98.44 88 GLU A CA 1
ATOM 671 C C . GLU A 1 88 ? -1.646 16.281 13.992 1 98.44 88 GLU A C 1
ATOM 673 O O . GLU A 1 88 ? -1.505 15.453 14.898 1 98.44 88 GLU A O 1
ATOM 678 N N . ASP A 1 89 ? -2.1 17.453 14.188 1 98.81 89 ASP A N 1
ATOM 679 C CA . ASP A 1 89 ? -2.602 17.969 15.461 1 98.81 89 ASP A CA 1
ATOM 680 C C . ASP A 1 89 ? -4.066 18.375 15.344 1 98.81 89 ASP A C 1
ATOM 682 O O . ASP A 1 89 ? -4.367 19.547 15.086 1 98.81 89 ASP A O 1
ATOM 686 N N . PHE A 1 90 ? -4.906 17.469 15.633 1 98.12 90 PHE A N 1
ATOM 687 C CA . PHE A 1 90 ? -6.336 17.719 15.5 1 98.12 90 PHE A CA 1
ATOM 688 C C . PHE A 1 90 ? -6.82 18.672 16.594 1 98.12 90 PHE A C 1
ATOM 690 O O . PHE A 1 90 ? -7.812 19.375 16.406 1 98.12 90 PHE A O 1
ATOM 697 N N . THR A 1 91 ? -6.141 18.703 17.703 1 98.12 91 THR A N 1
ATOM 698 C CA . THR A 1 91 ? -6.496 19.594 18.797 1 98.12 91 THR A CA 1
ATOM 699 C C . THR A 1 91 ? -6.266 21.047 18.391 1 98.12 91 THR A C 1
ATOM 701 O O . THR A 1 91 ? -7.137 21.906 18.578 1 98.12 91 THR A O 1
ATOM 704 N N . SER A 1 92 ? -5.148 21.266 17.812 1 98.44 92 SER A N 1
ATOM 705 C CA . SER A 1 92 ? -4.801 22.625 17.406 1 98.44 92 SER A CA 1
ATOM 706 C C . SER A 1 92 ? -5.207 22.891 15.961 1 98.44 92 SER A C 1
ATOM 708 O O . SER A 1 92 ? -4.98 23.984 15.438 1 98.44 92 SER A O 1
ATOM 710 N N . LYS A 1 93 ? -5.699 21.953 15.25 1 98.56 93 LYS A N 1
ATOM 711 C CA . LYS A 1 93 ? -6.156 22.031 13.859 1 98.56 93 LYS A CA 1
ATOM 712 C C . LYS A 1 93 ? -5.008 22.406 12.93 1 98.56 93 LYS A C 1
ATOM 714 O O . LYS A 1 93 ? -5.129 23.328 12.117 1 98.56 93 LYS A O 1
ATOM 719 N N . LEU A 1 94 ? -3.91 21.703 13.062 1 98.81 94 LEU A N 1
ATOM 720 C CA . LEU A 1 94 ? -2.705 21.891 12.266 1 98.81 94 LEU A CA 1
ATOM 721 C C . LEU A 1 94 ? -2.275 20.578 11.617 1 98.81 94 LEU A C 1
ATOM 723 O O . LEU A 1 94 ? -2.332 19.531 12.25 1 98.81 94 LEU A O 1
ATOM 727 N N . ILE A 1 95 ? -1.894 20.641 10.398 1 98.69 95 ILE A N 1
ATOM 728 C CA . ILE A 1 95 ? -1.219 19.531 9.719 1 98.69 95 ILE A CA 1
ATOM 729 C C . ILE A 1 95 ? 0.093 20.031 9.109 1 98.69 95 ILE A C 1
ATOM 731 O O . ILE A 1 95 ? 0.135 21.109 8.5 1 98.69 95 ILE A O 1
ATOM 735 N N . ALA A 1 96 ? 1.155 19.344 9.305 1 98.81 96 ALA A N 1
ATOM 736 C CA . ALA A 1 96 ? 2.434 19.656 8.672 1 98.81 96 ALA A CA 1
ATOM 737 C C . ALA A 1 96 ? 3.006 18.422 7.969 1 98.81 96 ALA A C 1
ATOM 739 O O . ALA A 1 96 ? 2.947 17.312 8.5 1 98.81 96 ALA A O 1
ATOM 740 N N . THR A 1 97 ? 3.504 18.609 6.789 1 98.56 97 THR A N 1
ATOM 741 C CA . THR A 1 97 ? 4.25 17.578 6.074 1 98.56 97 THR A CA 1
ATOM 742 C C . THR A 1 97 ? 5.609 18.125 5.625 1 98.56 97 THR A C 1
ATOM 744 O O . THR A 1 97 ? 5.73 19.281 5.254 1 98.56 97 THR A O 1
ATOM 747 N N . GLU A 1 98 ? 6.59 17.281 5.715 1 98.31 98 GLU A N 1
ATOM 748 C CA . GLU A 1 98 ? 7.906 17.547 5.137 1 98.31 98 GLU A CA 1
ATOM 749 C C . GLU A 1 98 ? 8.312 16.438 4.172 1 98.31 98 GLU A C 1
ATOM 751 O O . GLU A 1 98 ? 8.359 15.258 4.551 1 98.31 98 GLU A O 1
ATOM 756 N N . THR A 1 99 ? 8.586 16.859 2.979 1 98 99 THR A N 1
ATOM 757 C CA . THR A 1 99 ? 9.008 15.883 1.975 1 98 99 THR A CA 1
ATOM 758 C C . THR A 1 99 ? 10.523 15.906 1.801 1 98 99 THR A C 1
ATOM 760 O O . THR A 1 99 ? 11.125 16.984 1.688 1 98 99 THR A O 1
ATOM 763 N N . TYR A 1 100 ? 11.094 14.711 1.801 1 97.31 100 TYR A N 1
ATOM 764 C CA . TYR A 1 100 ? 12.531 14.531 1.668 1 97.31 100 TYR A CA 1
ATOM 765 C C . TYR A 1 100 ? 12.867 13.68 0.451 1 97.31 100 TYR A C 1
ATOM 767 O O . TYR A 1 100 ? 12.125 12.758 0.106 1 97.31 100 TYR A O 1
ATOM 775 N N . SER A 1 101 ? 13.938 14.039 -0.166 1 96.31 101 SER A N 1
ATOM 776 C CA . SER A 1 101 ? 14.602 13.109 -1.076 1 96.31 101 SER A CA 1
ATOM 777 C C . SER A 1 101 ? 15.695 12.32 -0.363 1 96.31 101 SER A C 1
ATOM 779 O O . SER A 1 101 ? 16.297 12.82 0.592 1 96.31 101 SER A O 1
ATOM 781 N N . PHE A 1 102 ? 15.797 11.047 -0.829 1 93.31 102 PHE A N 1
ATOM 782 C CA . PHE A 1 102 ? 16.844 10.25 -0.214 1 93.31 102 PHE A CA 1
ATOM 783 C C . PHE A 1 102 ? 17.5 9.328 -1.239 1 93.31 102 PHE A C 1
ATOM 785 O O . PHE A 1 102 ? 16.969 9.125 -2.33 1 93.31 102 PHE A O 1
ATOM 792 N N . SER A 1 103 ? 18.703 9.062 -0.952 1 89.25 103 SER A N 1
ATOM 793 C CA . SER A 1 103 ? 19.391 7.934 -1.574 1 89.25 103 SER A CA 1
ATOM 794 C C . SER A 1 103 ? 19.594 6.789 -0.585 1 89.25 103 SER A C 1
ATOM 796 O O . SER A 1 103 ? 20.016 7.008 0.549 1 89.25 103 SER A O 1
ATOM 798 N N . PRO A 1 104 ? 19.203 5.57 -1.087 1 82.25 104 PRO A N 1
ATOM 799 C CA . PRO A 1 104 ? 19.328 4.465 -0.135 1 82.25 104 PRO A CA 1
ATOM 800 C C . PRO A 1 104 ? 20.719 4.41 0.515 1 82.25 104 PRO A C 1
ATOM 802 O O . PRO A 1 104 ? 21.734 4.422 -0.185 1 82.25 104 PRO A O 1
ATOM 805 N N . GLY A 1 105 ? 20.688 4.387 1.882 1 76.19 105 GLY A N 1
ATOM 806 C CA . GLY A 1 105 ? 21.938 4.297 2.625 1 76.19 105 GLY A CA 1
ATOM 807 C C . GLY A 1 105 ? 22.594 5.645 2.869 1 76.19 105 GLY A C 1
ATOM 808 O O . GLY A 1 105 ? 23.641 5.723 3.508 1 76.19 105 GLY A O 1
ATOM 809 N N . ASN A 1 106 ? 21.906 6.617 2.322 1 80.19 106 ASN A N 1
ATOM 810 C CA . ASN A 1 106 ? 22.5 7.945 2.453 1 80.19 106 ASN A CA 1
ATOM 811 C C . ASN A 1 106 ? 21.562 8.906 3.176 1 80.19 106 ASN A C 1
ATOM 813 O O . ASN A 1 106 ? 20.469 8.523 3.596 1 80.19 106 ASN A O 1
ATOM 817 N N . SER A 1 107 ? 22.109 10.062 3.379 1 84.31 107 SER A N 1
ATOM 818 C CA . SER A 1 107 ? 21.328 11.086 4.062 1 84.31 107 SER A CA 1
ATOM 819 C C . SER A 1 107 ? 20.203 11.602 3.178 1 84.31 107 SER A C 1
ATOM 821 O O . SER A 1 107 ? 20.25 11.477 1.953 1 84.31 107 SER A O 1
ATOM 823 N N . SER A 1 108 ? 19.188 12.07 3.832 1 93.38 108 SER A N 1
ATOM 824 C CA . SER A 1 108 ? 18.047 12.648 3.139 1 93.38 108 SER A CA 1
ATOM 825 C C . SER A 1 108 ? 18.125 14.172 3.115 1 93.38 108 SER A C 1
ATOM 827 O O . SER A 1 108 ? 18.812 14.773 3.951 1 93.38 108 SER A O 1
ATOM 829 N N . THR A 1 109 ? 17.578 14.75 2.072 1 95.31 109 THR A N 1
ATOM 830 C CA . THR A 1 109 ? 17.5 16.203 1.917 1 95.31 109 THR A CA 1
ATOM 831 C C . THR A 1 109 ? 16.031 16.656 1.896 1 95.31 109 THR A C 1
ATOM 833 O O . THR A 1 109 ? 15.219 16.094 1.163 1 95.31 109 THR A O 1
ATOM 836 N N . LYS A 1 110 ? 15.797 17.656 2.672 1 96.25 110 LYS A N 1
ATOM 837 C CA . LYS A 1 110 ? 14.438 18.188 2.689 1 96.25 110 LYS A CA 1
ATOM 838 C C . LYS A 1 110 ? 14.133 18.953 1.407 1 96.25 110 LYS A C 1
ATOM 840 O O . LYS A 1 110 ? 14.93 19.797 0.98 1 96.25 110 LYS A O 1
ATOM 845 N N . LEU A 1 111 ? 12.977 18.734 0.862 1 97.12 111 LEU A N 1
ATOM 846 C CA . LEU A 1 111 ? 12.578 19.391 -0.377 1 97.12 111 LEU A CA 1
ATOM 847 C C . LEU A 1 111 ? 11.562 20.484 -0.103 1 97.12 111 LEU A C 1
ATOM 849 O O . LEU A 1 111 ? 11.703 21.609 -0.608 1 97.12 111 LEU A O 1
ATOM 853 N N . VAL A 1 112 ? 10.648 20.234 0.651 1 98.12 112 VAL A N 1
ATOM 854 C CA . VAL A 1 112 ? 9.531 21.156 0.854 1 98.12 112 VAL A CA 1
ATOM 855 C C . VAL A 1 112 ? 8.828 20.844 2.168 1 98.12 112 VAL A C 1
ATOM 857 O O . VAL A 1 112 ? 8.805 19.688 2.604 1 98.12 112 VAL A O 1
ATOM 860 N N . ARG A 1 113 ? 8.32 21.828 2.824 1 98.56 113 ARG A N 1
ATOM 861 C CA . ARG A 1 113 ? 7.445 21.734 3.984 1 98.56 113 ARG A CA 1
ATOM 862 C C . ARG A 1 113 ? 6.094 22.391 3.709 1 98.56 113 ARG A C 1
ATOM 864 O O . ARG A 1 113 ? 6.035 23.484 3.135 1 98.56 113 ARG A O 1
ATOM 871 N N . VAL A 1 114 ? 5.039 21.703 4.051 1 98 114 VAL A N 1
ATOM 872 C CA . VAL A 1 114 ? 3.691 22.234 3.908 1 98 114 VAL A CA 1
ATOM 873 C C . VAL A 1 114 ? 3.008 22.281 5.273 1 98 114 VAL A C 1
ATOM 875 O O . VAL A 1 114 ? 3.023 21.297 6.016 1 98 114 VAL A O 1
ATOM 878 N N . VAL A 1 115 ? 2.502 23.453 5.582 1 98.5 115 VAL A N 1
ATOM 879 C CA . VAL A 1 115 ? 1.749 23.625 6.82 1 98.5 115 VAL A CA 1
ATOM 880 C C . VAL A 1 115 ? 0.322 24.062 6.504 1 98.5 115 VAL A C 1
ATOM 882 O O . VAL A 1 115 ? 0.113 25.062 5.805 1 98.5 115 VAL A O 1
ATOM 885 N N . GLN A 1 116 ? -0.627 23.297 6.965 1 97.81 116 GLN A N 1
ATOM 886 C CA . GLN A 1 116 ? -2.031 23.688 6.91 1 97.81 116 GLN A CA 1
ATOM 887 C C . GLN A 1 116 ? -2.529 24.141 8.281 1 97.81 116 GLN A C 1
ATOM 889 O O . GLN A 1 116 ? -2.525 23.359 9.234 1 97.81 116 GLN A O 1
ATOM 894 N N . ASP A 1 117 ? -2.857 25.359 8.344 1 98.12 117 ASP A N 1
ATOM 895 C CA . ASP A 1 117 ? -3.457 25.938 9.539 1 98.12 117 ASP A CA 1
ATOM 896 C C . ASP A 1 117 ? -4.949 26.188 9.336 1 98.12 117 ASP A C 1
ATOM 898 O O . ASP A 1 117 ? -5.34 27.188 8.727 1 98.12 117 ASP A O 1
ATOM 902 N N . PHE A 1 118 ? -5.703 25.375 9.93 1 97.81 118 PHE A N 1
ATOM 903 C CA . PHE A 1 118 ? -7.137 25.406 9.664 1 97.81 118 PHE A CA 1
ATOM 904 C C . PHE A 1 118 ? -7.816 26.5 10.477 1 97.81 118 PHE A C 1
ATOM 906 O O . PHE A 1 118 ? -8.945 26.891 10.18 1 97.81 118 PHE A O 1
ATOM 913 N N . ASN A 1 119 ? -7.152 27 11.516 1 97.69 119 ASN A N 1
ATOM 914 C CA . ASN A 1 119 ? -7.672 28.172 12.203 1 97.69 119 ASN A CA 1
ATOM 915 C C . ASN A 1 119 ? -7.633 29.406 11.312 1 97.69 119 ASN A C 1
ATOM 917 O O . ASN A 1 119 ? -8.578 30.203 11.305 1 97.69 119 ASN A O 1
ATOM 921 N N . GLN A 1 120 ? -6.582 29.5 10.57 1 95.62 120 GLN A N 1
ATOM 922 C CA . GLN A 1 120 ? -6.402 30.625 9.664 1 95.62 120 GLN A CA 1
ATOM 923 C C . GLN A 1 120 ? -6.977 30.328 8.289 1 95.62 120 GLN A C 1
ATOM 925 O O . GLN A 1 120 ? -7.008 31.203 7.414 1 95.62 120 GLN A O 1
ATOM 930 N N . LYS A 1 121 ? -7.316 29.109 8.078 1 96.88 121 LYS A N 1
ATOM 931 C CA . LYS A 1 121 ? -7.766 28.625 6.773 1 96.88 121 LYS A CA 1
ATOM 932 C C . LYS A 1 121 ? -6.711 28.891 5.703 1 96.88 121 LYS A C 1
ATOM 934 O O . LYS A 1 121 ? -7.031 29.391 4.617 1 96.88 121 LYS A O 1
ATOM 939 N N . LYS A 1 122 ? -5.438 28.562 6.043 1 96.56 122 LYS A N 1
ATOM 940 C CA . LYS A 1 122 ? -4.324 28.797 5.125 1 96.56 122 LYS A CA 1
ATOM 941 C C . LYS A 1 122 ? -3.426 27.562 5.039 1 96.56 122 LYS A C 1
ATOM 943 O O . LYS A 1 122 ? -3.223 26.875 6.035 1 96.56 122 LYS A O 1
ATOM 948 N N . MET A 1 123 ? -2.951 27.375 3.916 1 96.75 123 MET A N 1
ATOM 949 C CA . MET A 1 123 ? -1.869 26.438 3.652 1 96.75 123 MET A CA 1
ATOM 950 C C . MET A 1 123 ? -0.601 27.156 3.223 1 96.75 123 MET A C 1
ATOM 952 O O . MET A 1 123 ? -0.648 28.047 2.373 1 96.75 123 MET A O 1
ATOM 956 N N . PHE A 1 124 ? 0.481 26.844 3.771 1 97.75 124 PHE A N 1
ATOM 957 C CA . PHE A 1 124 ? 1.78 27.422 3.428 1 97.75 124 PHE A CA 1
ATOM 958 C C . PHE A 1 124 ? 2.678 26.359 2.789 1 97.75 124 PHE A C 1
ATOM 960 O O . PHE A 1 124 ? 2.867 25.281 3.348 1 97.75 124 PHE A O 1
ATOM 967 N N . VAL A 1 125 ? 3.129 26.656 1.656 1 97.62 125 VAL A N 1
ATOM 968 C CA . VAL A 1 125 ? 4.145 25.844 0.996 1 97.62 125 VAL A CA 1
ATOM 969 C C . VAL A 1 125 ? 5.512 26.5 1.146 1 97.62 125 VAL A C 1
ATOM 971 O O . VAL A 1 125 ? 5.75 27.578 0.595 1 97.62 125 VAL A O 1
ATOM 974 N N . ILE A 1 126 ? 6.391 25.844 1.845 1 98.19 126 ILE A N 1
ATOM 975 C CA . ILE A 1 126 ? 7.613 26.469 2.33 1 98.19 126 ILE A CA 1
ATOM 976 C C . ILE A 1 126 ? 8.828 25.734 1.772 1 98.19 126 ILE A C 1
ATOM 978 O O . ILE A 1 126 ? 8.961 24.516 1.957 1 98.19 126 ILE A O 1
ATOM 982 N N . PHE A 1 127 ? 9.664 26.391 1.108 1 97.56 127 PHE A N 1
ATOM 983 C CA . PHE A 1 127 ? 10.969 25.906 0.682 1 97.56 127 PHE A CA 1
ATOM 984 C C . PHE A 1 127 ? 12.086 26.531 1.509 1 97.56 127 PHE A C 1
ATOM 986 O O . PHE A 1 127 ? 12.578 27.609 1.175 1 97.56 127 PHE A O 1
ATOM 993 N N . ASP A 1 128 ? 12.484 25.75 2.498 1 93.38 128 ASP A N 1
ATOM 994 C CA . ASP A 1 128 ? 13.453 26.281 3.455 1 93.38 128 ASP A CA 1
ATOM 995 C C . ASP A 1 128 ? 14.781 26.594 2.773 1 93.38 128 ASP A C 1
ATOM 997 O O . ASP A 1 128 ? 15.445 27.578 3.119 1 93.38 128 ASP A O 1
ATOM 1001 N N . SER A 1 129 ? 15.156 25.797 1.8 1 93.69 129 SER A N 1
ATOM 1002 C CA . SER A 1 129 ? 16.453 25.938 1.152 1 93.69 129 SER A CA 1
ATOM 1003 C C . SER A 1 129 ? 16.547 27.266 0.398 1 93.69 129 SER A C 1
ATOM 1005 O O . SER A 1 129 ? 17.641 27.828 0.278 1 93.69 129 SER A O 1
ATOM 1007 N N . THR A 1 130 ? 15.445 27.781 -0.083 1 95.44 130 THR A N 1
ATOM 1008 C CA . THR A 1 130 ? 15.461 29 -0.876 1 95.44 130 THR A CA 1
ATOM 1009 C C . THR A 1 130 ? 14.719 30.125 -0.153 1 95.44 130 THR A C 1
ATOM 1011 O O . THR A 1 130 ? 14.555 31.219 -0.697 1 95.44 130 THR A O 1
ATOM 1014 N N . SER A 1 131 ? 14.242 29.875 1.015 1 94.88 131 SER A N 1
ATOM 1015 C CA . SER A 1 131 ? 13.453 30.844 1.771 1 94.88 131 SER A CA 1
ATOM 1016 C C . SER A 1 131 ? 12.289 31.375 0.943 1 94.88 131 SER A C 1
ATOM 1018 O O . SER A 1 131 ? 12.078 32.594 0.873 1 94.88 131 SER A O 1
ATOM 1020 N N . THR A 1 132 ? 11.648 30.484 0.201 1 96.62 132 THR A N 1
ATOM 1021 C CA . THR A 1 132 ? 10.445 30.828 -0.552 1 96.62 132 THR A CA 1
ATOM 1022 C C . THR A 1 132 ? 9.211 30.188 0.079 1 96.62 132 THR A C 1
ATOM 1024 O O . THR A 1 132 ? 9.297 29.094 0.642 1 96.62 132 THR A O 1
ATOM 1027 N N . CYS A 1 133 ? 8.156 31.016 -0.024 1 97.19 133 CYS A N 1
ATOM 1028 C CA . CYS A 1 133 ? 6.918 30.562 0.595 1 97.19 133 CYS A CA 1
ATOM 1029 C C . CYS A 1 133 ? 5.707 31.047 -0.199 1 97.19 133 CYS A C 1
ATOM 1031 O O . CYS A 1 133 ? 5.691 32.188 -0.691 1 97.19 133 CYS A O 1
ATOM 1033 N N . THR A 1 134 ? 4.785 30.172 -0.398 1 95.19 134 THR A N 1
ATOM 1034 C CA . THR A 1 134 ? 3.492 30.516 -0.97 1 95.19 134 THR A CA 1
ATOM 1035 C C . THR A 1 134 ? 2.363 30.188 -0.001 1 95.19 134 THR A C 1
ATOM 1037 O O . THR A 1 134 ? 2.324 29.094 0.56 1 95.19 134 THR A O 1
ATOM 1040 N N . ALA A 1 135 ? 1.488 31.156 0.138 1 95.06 135 ALA A N 1
ATOM 1041 C CA . ALA A 1 135 ? 0.295 30.938 0.952 1 95.06 135 ALA A CA 1
ATOM 1042 C C . ALA A 1 135 ? -0.947 30.797 0.078 1 95.06 135 ALA A C 1
ATOM 1044 O O . ALA A 1 135 ? -1.11 31.516 -0.905 1 95.06 135 ALA A O 1
ATOM 1045 N N . LYS A 1 136 ? -1.727 29.797 0.43 1 92.25 136 LYS A N 1
ATOM 1046 C CA . LYS A 1 136 ? -2.988 29.562 -0.268 1 92.25 136 LYS A CA 1
ATOM 1047 C C . LYS A 1 136 ? -4.141 29.406 0.718 1 92.25 136 LYS A C 1
ATOM 1049 O O . LYS A 1 136 ? -3.938 28.953 1.849 1 92.25 136 LYS A O 1
ATOM 1054 N N . ASP A 1 137 ? -5.309 29.812 0.223 1 93.75 137 ASP A N 1
ATOM 1055 C CA . ASP A 1 137 ? -6.492 29.594 1.05 1 93.75 137 ASP A CA 1
ATOM 1056 C C . ASP A 1 137 ? -6.922 28.141 1.037 1 93.75 137 ASP A C 1
ATOM 1058 O O . ASP A 1 137 ? -6.887 27.484 -0.008 1 93.75 137 ASP A O 1
ATOM 1062 N N . LEU A 1 138 ? -7.258 27.672 2.23 1 92.25 138 LEU A N 1
ATOM 1063 C CA . LEU A 1 138 ? -7.91 26.375 2.328 1 92.25 138 LEU A CA 1
ATOM 1064 C C . LEU A 1 138 ? -9.414 26.5 2.102 1 92.25 138 LEU A C 1
ATOM 1066 O O . LEU A 1 138 ? -10.062 27.359 2.699 1 92.25 138 LEU A O 1
ATOM 1070 N N . THR A 1 139 ? -9.977 25.672 1.243 1 89.38 139 THR A N 1
ATOM 1071 C CA . THR A 1 139 ? -11.391 25.75 0.906 1 89.38 139 THR A CA 1
ATOM 1072 C C . THR A 1 139 ? -12.18 24.672 1.64 1 89.38 139 THR A C 1
ATOM 1074 O O . THR A 1 139 ? -13.367 24.484 1.377 1 89.38 139 THR A O 1
ATOM 1077 N N . TYR A 1 140 ? -11.555 23.984 2.5 1 90.94 140 TYR A N 1
ATOM 1078 C CA . TYR A 1 140 ? -12.156 22.906 3.289 1 90.94 140 TYR A CA 1
ATOM 1079 C C . TYR A 1 140 ? -11.695 22.969 4.742 1 90.94 140 TYR A C 1
ATOM 1081 O O . TYR A 1 140 ? -10.664 23.578 5.047 1 90.94 140 TYR A O 1
ATOM 1089 N N . ASP A 1 141 ? -12.5 22.359 5.633 1 93.56 141 ASP A N 1
ATOM 1090 C CA . ASP A 1 141 ? -12.125 22.281 7.043 1 93.56 141 ASP A CA 1
ATOM 1091 C C . ASP A 1 141 ? -11.227 21.062 7.297 1 93.56 141 ASP A C 1
ATOM 1093 O O . ASP A 1 141 ? -11.125 20.172 6.453 1 93.56 141 ASP A O 1
ATOM 1097 N N . MET A 1 142 ? -10.578 21.125 8.445 1 95.69 142 MET A N 1
ATOM 1098 C CA . MET A 1 142 ? -9.766 19.953 8.805 1 95.69 142 MET A CA 1
ATOM 1099 C C . MET A 1 142 ? -10.641 18.703 8.906 1 95.69 142 MET A C 1
ATOM 1101 O O . MET A 1 142 ? -11.703 18.734 9.523 1 95.69 142 MET A O 1
ATOM 1105 N N . PRO A 1 143 ? -10.148 17.641 8.312 1 91.88 143 PRO A N 1
ATOM 1106 C CA . PRO A 1 143 ? -10.906 16.406 8.492 1 91.88 143 PRO A CA 1
ATOM 1107 C C . PRO A 1 143 ? -10.844 15.875 9.922 1 91.88 143 PRO A C 1
ATOM 1109 O O . PRO A 1 143 ? -9.953 16.25 10.688 1 91.88 143 PRO A O 1
ATOM 1112 N N . SER A 1 144 ? -11.852 15.062 10.242 1 93.56 144 SER A N 1
ATOM 1113 C CA . SER A 1 144 ? -11.867 14.398 11.539 1 93.56 144 SER A CA 1
ATOM 1114 C C . SER A 1 144 ? -10.742 13.375 11.641 1 93.56 144 SER A C 1
ATOM 1116 O O . SER A 1 144 ? -10.336 12.781 10.641 1 93.56 144 SER A O 1
ATOM 1118 N N . ASN A 1 145 ? -10.242 13.258 12.922 1 96.81 145 ASN A N 1
ATOM 1119 C CA . ASN A 1 145 ? -9.281 12.18 13.148 1 96.81 145 ASN A CA 1
ATOM 1120 C C . ASN A 1 145 ? -9.977 10.82 13.211 1 96.81 145 ASN A C 1
ATOM 1122 O O . ASN A 1 145 ? -9.328 9.797 13.438 1 96.81 145 ASN A O 1
ATOM 1126 N N . CYS A 1 146 ? -11.289 10.852 12.992 1 96.31 146 CYS A N 1
ATOM 1127 C CA . CYS A 1 146 ? -12.062 9.617 13 1 96.31 146 CYS A CA 1
ATOM 1128 C C . CYS A 1 146 ? -12.484 9.234 11.594 1 96.31 146 CYS A C 1
ATOM 1130 O O . CYS A 1 146 ? -12.656 10.094 10.734 1 96.31 146 CYS A O 1
ATOM 1132 N N . VAL A 1 147 ? -12.625 7.945 11.414 1 96.31 147 VAL A N 1
ATOM 1133 C CA . VAL A 1 147 ? -13.328 7.492 10.227 1 96.31 147 VAL A CA 1
ATOM 1134 C C . VAL A 1 147 ? -14.719 8.125 10.172 1 96.31 147 VAL A C 1
ATOM 1136 O O . VAL A 1 147 ? -15.492 8 11.125 1 96.31 147 VAL A O 1
ATOM 1139 N N . PRO A 1 148 ? -15.039 8.82 9.109 1 95.62 148 PRO A N 1
ATOM 1140 C CA . PRO A 1 148 ? -16.328 9.516 9.047 1 95.62 148 PRO A CA 1
ATOM 1141 C C . PRO A 1 148 ? -17.516 8.57 9.117 1 95.62 148 PRO A C 1
ATOM 1143 O O . PRO A 1 148 ? -17.406 7.406 8.711 1 95.62 148 PRO A O 1
ATOM 1146 N N . ASP A 1 149 ? -18.656 9.109 9.539 1 93.44 149 ASP A N 1
ATOM 1147 C CA . ASP A 1 149 ? -19.875 8.32 9.68 1 93.44 149 ASP A CA 1
ATOM 1148 C C . ASP A 1 149 ? -20.328 7.773 8.328 1 93.44 149 ASP A C 1
ATOM 1150 O O . ASP A 1 149 ? -20.891 6.676 8.258 1 93.44 149 ASP A O 1
ATOM 1154 N N . ASP A 1 150 ? -20.062 8.484 7.289 1 94.19 150 ASP A N 1
ATOM 1155 C CA . ASP A 1 150 ? -20.562 8.094 5.977 1 94.19 150 ASP A CA 1
ATOM 1156 C C . ASP A 1 150 ? -19.516 7.277 5.211 1 94.19 150 ASP A C 1
ATOM 1158 O O . ASP A 1 150 ? -19.703 6.98 4.031 1 94.19 150 ASP A O 1
ATOM 1162 N N . ALA A 1 151 ? -18.469 6.965 5.91 1 95.81 151 ALA A N 1
ATOM 1163 C CA . ALA A 1 151 ? -17.453 6.133 5.266 1 95.81 151 ALA A CA 1
ATOM 1164 C C . ALA A 1 151 ? -18.016 4.75 4.934 1 95.81 151 ALA A C 1
ATOM 1166 O O . ALA A 1 151 ? -18.75 4.164 5.73 1 95.81 151 ALA A O 1
ATOM 1167 N N . GLU A 1 152 ? -17.688 4.293 3.754 1 94.62 152 GLU A N 1
ATOM 1168 C CA . GLU A 1 152 ? -18.062 2.949 3.32 1 94.62 152 GLU A CA 1
ATOM 1169 C C . GLU A 1 152 ? -17.078 1.911 3.848 1 94.62 152 GLU A C 1
ATOM 1171 O O . GLU A 1 152 ? -15.867 2.039 3.65 1 94.62 152 GLU A O 1
ATOM 1176 N N . PHE A 1 153 ? -17.625 0.901 4.539 1 95.31 153 PHE A N 1
ATOM 1177 C CA . PHE A 1 153 ? -16.797 -0.227 4.961 1 95.31 153 PHE A CA 1
ATOM 1178 C C . PHE A 1 153 ? -16.469 -1.131 3.779 1 95.31 153 PHE A C 1
ATOM 1180 O O . PHE A 1 153 ? -17.375 -1.661 3.127 1 95.31 153 PHE A O 1
ATOM 1187 N N . ILE A 1 154 ? -15.203 -1.329 3.48 1 95.25 154 ILE A N 1
ATOM 1188 C CA . ILE A 1 154 ? -14.766 -2.1 2.32 1 95.25 154 ILE A CA 1
ATOM 1189 C C . ILE A 1 154 ? -14.531 -3.555 2.727 1 95.25 154 ILE A C 1
ATOM 1191 O O . ILE A 1 154 ? -14.883 -4.477 1.984 1 95.25 154 ILE A O 1
ATOM 1195 N N . GLY A 1 155 ? -13.859 -3.73 3.881 1 93.06 155 GLY A N 1
ATOM 1196 C CA . GLY A 1 155 ? -13.586 -5.078 4.355 1 93.06 155 GLY A CA 1
ATOM 1197 C C . GLY A 1 155 ? -12.578 -5.113 5.492 1 93.06 155 GLY A C 1
ATOM 1198 O O . GLY A 1 155 ? -12.094 -4.066 5.93 1 93.06 155 GLY A O 1
ATOM 1199 N N . GLN A 1 156 ? -12.445 -6.297 6.016 1 92.25 156 GLN A N 1
ATOM 1200 C CA . GLN A 1 156 ? -11.461 -6.539 7.066 1 92.25 156 GLN A CA 1
ATOM 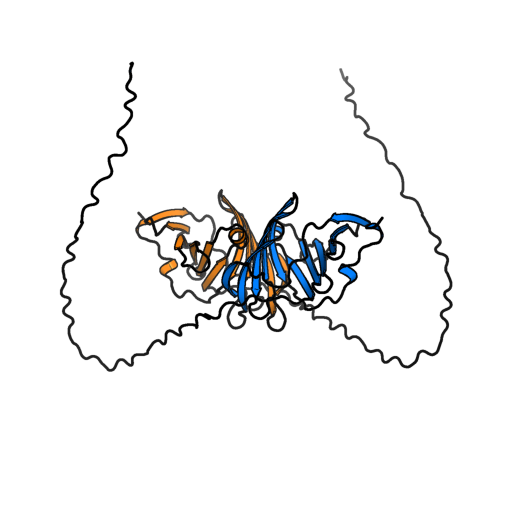1201 C C . GLN A 1 156 ? -10.594 -7.746 6.738 1 92.25 156 GLN A C 1
ATOM 1203 O O . GLN A 1 156 ? -11 -8.625 5.977 1 92.25 156 GLN A O 1
ATOM 1208 N N . SER A 1 157 ? -9.422 -7.711 7.246 1 91.94 157 SER A N 1
ATOM 1209 C CA . SER A 1 157 ? -8.445 -8.773 7.035 1 91.94 157 SER A CA 1
ATOM 1210 C C . SER A 1 157 ? -7.34 -8.719 8.086 1 91.94 157 SER A C 1
ATOM 1212 O O . SER A 1 157 ? -7.543 -8.195 9.18 1 91.94 157 SER A O 1
ATOM 1214 N N . TYR A 1 158 ? -6.273 -9.461 7.781 1 91.19 158 TYR A N 1
ATOM 1215 C CA . TYR A 1 158 ? -5.094 -9.344 8.633 1 91.19 158 TYR A CA 1
ATOM 1216 C C . TYR A 1 158 ? -3.824 -9.281 7.789 1 91.19 158 TYR A C 1
ATOM 1218 O O . TYR A 1 158 ? -3.801 -9.758 6.652 1 91.19 158 TYR A O 1
ATOM 1226 N N . MET A 1 159 ? -2.871 -8.625 8.336 1 89.44 159 MET A N 1
ATOM 1227 C CA . MET A 1 159 ? -1.523 -8.562 7.777 1 89.44 159 MET A CA 1
ATOM 1228 C C . MET A 1 159 ? -0.54 -9.352 8.641 1 89.44 159 MET A C 1
ATOM 1230 O O . MET A 1 159 ? -0.688 -9.406 9.859 1 89.44 159 MET A O 1
ATOM 1234 N N . GLY A 1 160 ? 0.404 -9.977 7.914 1 84.38 160 GLY A N 1
ATOM 1235 C CA . GLY A 1 160 ? 1.385 -10.773 8.633 1 84.38 160 GLY A CA 1
ATOM 1236 C C . GLY A 1 160 ? 0.959 -12.211 8.828 1 84.38 160 GLY A C 1
ATOM 1237 O O . GLY A 1 160 ? 0.164 -12.742 8.047 1 84.38 160 GLY A O 1
ATOM 1238 N N . PHE A 1 161 ? 1.751 -12.812 9.742 1 78.88 161 PHE A N 1
ATOM 1239 C CA . PHE A 1 161 ? 1.535 -14.227 10.031 1 78.88 161 PHE A CA 1
ATOM 1240 C C . PHE A 1 161 ? 1.584 -14.484 11.531 1 78.88 161 PHE A C 1
ATOM 1242 O O . PHE A 1 161 ? 2.357 -13.852 12.25 1 78.88 161 PHE A O 1
ATOM 1249 N N . ALA A 1 162 ? 0.73 -15.43 11.867 1 68.56 162 ALA A N 1
ATOM 1250 C CA . ALA A 1 162 ? 0.718 -15.758 13.297 1 68.56 162 ALA A CA 1
ATOM 1251 C C . ALA A 1 162 ? 2.109 -16.156 13.781 1 68.56 162 ALA A C 1
ATOM 1253 O O . ALA A 1 162 ? 2.848 -16.844 13.07 1 68.56 162 ALA A O 1
ATOM 1254 N N . PRO A 1 163 ? 2.545 -15.555 14.898 1 73.31 163 PRO A N 1
ATOM 1255 C CA . PRO A 1 163 ? 1.719 -14.805 15.844 1 73.31 163 PRO A CA 1
ATOM 1256 C C . PRO A 1 163 ? 1.788 -13.297 15.617 1 73.31 163 PRO A C 1
ATOM 1258 O O . PRO A 1 163 ? 1.151 -12.531 16.344 1 73.31 163 PRO A O 1
ATOM 1261 N N . ASN A 1 164 ? 2.529 -12.922 14.664 1 75.75 164 ASN A N 1
ATOM 1262 C CA . ASN A 1 164 ? 2.721 -11.492 14.43 1 75.75 164 ASN A CA 1
ATOM 1263 C C . ASN A 1 164 ? 1.711 -10.953 13.414 1 75.75 164 ASN A C 1
ATOM 1265 O O . ASN A 1 164 ? 2.078 -10.219 12.5 1 75.75 164 ASN A O 1
ATOM 1269 N N . GLN A 1 165 ? 0.506 -11.32 13.688 1 81.5 165 GLN A N 1
ATOM 1270 C CA . GLN A 1 165 ? -0.556 -10.867 12.797 1 81.5 165 GLN A CA 1
ATOM 1271 C C . GLN A 1 165 ? -1.291 -9.664 13.383 1 81.5 165 GLN A C 1
ATOM 1273 O O . GLN A 1 165 ? -1.444 -9.555 14.602 1 81.5 165 GLN A O 1
ATOM 1278 N N . VAL A 1 166 ? -1.67 -8.797 12.5 1 85 166 VAL A N 1
ATOM 1279 C CA . VAL A 1 166 ? -2.434 -7.625 12.906 1 85 166 VAL A CA 1
ATOM 1280 C C . VAL A 1 166 ? -3.725 -7.539 12.094 1 85 166 VAL A C 1
ATOM 1282 O O . VAL A 1 166 ? -3.707 -7.684 10.875 1 85 166 VAL A O 1
ATOM 1285 N N . ASN A 1 167 ? -4.758 -7.305 12.797 1 89.56 167 ASN A N 1
ATOM 1286 C CA . ASN A 1 167 ? -6.047 -7.152 12.133 1 89.56 167 ASN A CA 1
ATOM 1287 C C . ASN A 1 167 ? -6.215 -5.75 11.547 1 89.56 167 ASN A C 1
ATOM 1289 O O . ASN A 1 167 ? -5.855 -4.762 12.188 1 89.56 167 ASN A O 1
ATOM 1293 N N . ILE A 1 168 ? -6.746 -5.762 10.289 1 92.69 168 ILE A N 1
ATOM 1294 C CA . ILE A 1 168 ? -6.887 -4.477 9.617 1 92.69 168 ILE A CA 1
ATOM 1295 C C . ILE A 1 168 ? -8.305 -4.336 9.062 1 92.69 168 ILE A C 1
ATOM 1297 O O . ILE A 1 168 ? -8.969 -5.34 8.797 1 92.69 168 ILE A O 1
ATOM 1301 N N . SER A 1 169 ? -8.75 -3.098 8.945 1 94.31 169 SER A N 1
ATOM 1302 C CA . SER A 1 169 ? -9.992 -2.734 8.266 1 94.31 169 SER A CA 1
ATOM 1303 C C . SER A 1 169 ? -9.75 -1.659 7.215 1 94.31 169 SER A C 1
ATOM 1305 O O . SER A 1 169 ? -8.805 -0.875 7.324 1 94.31 169 SER A O 1
ATOM 1307 N N . ALA A 1 170 ? -10.609 -1.67 6.227 1 96.19 170 ALA A N 1
ATOM 1308 C CA . ALA A 1 170 ? -10.523 -0.675 5.16 1 96.19 170 ALA A CA 1
ATOM 1309 C C . ALA A 1 170 ? -11.836 0.098 5.031 1 96.19 170 ALA A C 1
ATOM 1311 O O . ALA A 1 170 ? -12.914 -0.496 5.023 1 96.19 170 ALA A O 1
ATOM 1312 N N . PHE A 1 171 ? -11.695 1.438 4.969 1 96.81 171 PHE A N 1
ATOM 1313 C CA . PHE A 1 171 ? -12.828 2.332 4.762 1 96.81 171 PHE A CA 1
ATOM 1314 C C . PHE A 1 171 ? -12.562 3.271 3.592 1 96.81 171 PHE A C 1
ATOM 1316 O O . PHE A 1 171 ? -11.43 3.684 3.361 1 96.81 171 PHE A O 1
ATOM 1323 N N . LYS A 1 172 ? -13.586 3.611 2.932 1 97.12 172 LYS A N 1
ATOM 1324 C CA . LYS A 1 172 ? -13.531 4.543 1.809 1 97.12 172 LYS A CA 1
ATOM 1325 C C . LYS A 1 172 ? -14.539 5.676 1.983 1 97.12 172 LYS A C 1
ATOM 1327 O O . LYS A 1 172 ? -15.68 5.441 2.4 1 97.12 172 LYS A O 1
ATOM 1332 N N . TRP A 1 173 ? -14.133 6.895 1.693 1 97.25 173 TRP A N 1
ATOM 1333 C CA . TRP A 1 173 ? -15.039 8.039 1.741 1 97.25 173 TRP A CA 1
ATOM 1334 C C . TRP A 1 173 ? -14.562 9.148 0.8 1 97.25 173 TRP A C 1
ATOM 1336 O O . TRP A 1 173 ? -13.516 9.016 0.161 1 97.25 173 TRP A O 1
ATOM 1346 N N . LYS A 1 174 ? -15.391 10.148 0.653 1 95.38 174 LYS A N 1
ATOM 1347 C CA . LYS A 1 174 ? -15.031 11.336 -0.123 1 95.38 174 LYS A CA 1
ATOM 1348 C C . LYS A 1 174 ? -14.68 12.508 0.792 1 95.38 174 LYS A C 1
ATOM 1350 O O . LYS A 1 174 ? -15.32 12.703 1.829 1 95.38 174 LYS A O 1
ATOM 1355 N N . PHE A 1 175 ? -13.578 13.195 0.356 1 92.44 175 PHE A N 1
ATOM 1356 C CA . PHE A 1 175 ? -13.172 14.375 1.107 1 92.44 175 PHE A CA 1
ATOM 1357 C C . PHE A 1 175 ? -12.539 15.406 0.187 1 92.44 175 PHE A C 1
ATOM 1359 O O . PHE A 1 175 ? -11.578 15.109 -0.524 1 92.44 175 PHE A O 1
ATOM 1366 N N . ALA A 1 176 ? -13.07 16.625 0.222 1 89.44 176 ALA A N 1
ATOM 1367 C CA . ALA A 1 176 ? -12.492 17.797 -0.438 1 89.44 176 ALA A CA 1
ATOM 1368 C C . ALA A 1 176 ? -12.125 17.469 -1.886 1 89.44 176 ALA A C 1
ATOM 1370 O O . ALA A 1 176 ? -11.008 17.766 -2.33 1 89.44 176 ALA A O 1
ATOM 1371 N N . GLY A 1 177 ? -13.016 16.812 -2.619 1 90.81 177 GLY A N 1
ATOM 1372 C CA . GLY A 1 177 ? -12.867 16.578 -4.047 1 90.81 177 GLY A CA 1
ATOM 1373 C C . GLY A 1 177 ? -12.156 15.273 -4.363 1 90.81 177 GLY A C 1
ATOM 1374 O O . GLY A 1 177 ? -12.008 14.914 -5.531 1 90.81 177 GLY A O 1
ATOM 1375 N N . THR A 1 178 ? -11.711 14.555 -3.271 1 94.88 178 THR A N 1
ATOM 1376 C CA . THR A 1 178 ? -11 13.297 -3.506 1 94.88 178 THR A CA 1
ATOM 1377 C C . THR A 1 178 ? -11.758 12.125 -2.898 1 94.88 178 THR A C 1
ATOM 1379 O O . THR A 1 178 ? -12.562 12.305 -1.983 1 94.88 178 THR A O 1
ATOM 1382 N N . ALA A 1 179 ? -11.609 10.961 -3.537 1 96.88 179 ALA A N 1
ATOM 1383 C CA . ALA A 1 179 ? -11.898 9.703 -2.859 1 96.88 179 ALA A CA 1
ATOM 1384 C C . ALA A 1 179 ? -10.695 9.211 -2.068 1 96.88 179 ALA A C 1
ATOM 1386 O O . ALA A 1 179 ? -9.555 9.297 -2.541 1 96.88 179 ALA A O 1
ATOM 1387 N N . ASP A 1 180 ? -11.016 8.766 -0.9 1 97.44 180 ASP A N 1
ATOM 1388 C CA . ASP A 1 180 ? -9.969 8.297 -0.003 1 97.44 180 ASP A CA 1
ATOM 1389 C C . ASP A 1 180 ? -10.25 6.875 0.475 1 97.44 180 ASP A C 1
ATOM 1391 O O . ASP A 1 180 ? -11.367 6.562 0.876 1 97.44 180 ASP A O 1
ATOM 1395 N N . LEU A 1 181 ? -9.289 6.051 0.343 1 98.38 181 LEU A N 1
ATOM 1396 C CA . LEU A 1 181 ? -9.289 4.719 0.941 1 98.38 181 LEU A CA 1
ATOM 1397 C C . LEU A 1 181 ? -8.234 4.617 2.043 1 98.38 181 LEU A C 1
ATOM 1399 O O . LEU A 1 181 ? -7.059 4.883 1.807 1 98.38 181 LEU A O 1
ATOM 1403 N N . LEU A 1 182 ? -8.695 4.25 3.193 1 98.06 182 LEU A N 1
ATOM 1404 C CA . LEU A 1 182 ? -7.77 4.09 4.312 1 98.06 182 LEU A CA 1
ATOM 1405 C C . LEU A 1 182 ? -7.824 2.672 4.863 1 98.06 182 LEU A C 1
ATOM 1407 O O . LEU A 1 182 ? -8.906 2.168 5.188 1 98.06 182 LEU A O 1
ATOM 1411 N N . ILE A 1 183 ? -6.699 2.027 4.926 1 96.75 183 ILE A N 1
ATOM 1412 C CA . ILE A 1 183 ? -6.492 0.762 5.621 1 96.75 183 ILE A CA 1
ATOM 1413 C C . ILE A 1 183 ? -5.809 1.017 6.965 1 96.75 183 ILE A C 1
ATOM 1415 O O . ILE A 1 183 ? -4.781 1.693 7.027 1 96.75 183 ILE A O 1
ATOM 1419 N N . MET A 1 184 ? -6.414 0.483 8.031 1 95.38 184 MET A N 1
ATOM 1420 C CA . MET A 1 184 ? -5.914 0.797 9.367 1 95.38 184 MET A CA 1
ATOM 1421 C C . MET A 1 184 ? -5.973 -0.428 10.273 1 95.38 184 MET A C 1
ATOM 1423 O O . MET A 1 184 ? -6.738 -1.358 10.016 1 95.38 184 MET A O 1
ATOM 1427 N N . PHE A 1 185 ? -5.129 -0.37 11.328 1 92 185 PHE A N 1
ATOM 1428 C CA . PHE A 1 185 ? -5.223 -1.388 12.375 1 92 185 PHE A CA 1
ATOM 1429 C C . PHE A 1 185 ? -6.547 -1.289 13.109 1 92 185 PHE A C 1
ATOM 1431 O O . PHE A 1 185 ? -7.004 -0.19 13.438 1 92 185 PHE A O 1
ATOM 1438 N N . ASN A 1 186 ? -7.109 -2.436 13.445 1 87.75 186 ASN A N 1
ATOM 1439 C CA . ASN A 1 186 ? -8.406 -2.477 14.117 1 87.75 186 ASN A CA 1
ATOM 1440 C C . ASN A 1 186 ? -8.305 -1.979 15.555 1 87.75 186 ASN A C 1
ATOM 1442 O O . ASN A 1 186 ? -9.234 -1.351 16.062 1 87.75 186 ASN A O 1
ATOM 1446 N N . ASP A 1 187 ? -7.273 -2.279 16.172 1 80.62 187 ASP A N 1
ATOM 1447 C CA . ASP A 1 187 ? -7.215 -2.117 17.625 1 80.62 187 ASP A CA 1
ATOM 1448 C C . ASP A 1 187 ? -7.027 -0.649 18 1 80.62 187 ASP A C 1
ATOM 1450 O O . ASP A 1 187 ? -7.527 -0.203 19.047 1 80.62 187 ASP A O 1
ATOM 1454 N N . ASN A 1 188 ? -6.344 0.114 17.156 1 85 188 ASN A N 1
ATOM 1455 C CA . ASN A 1 188 ? -6.023 1.47 17.578 1 85 188 ASN A CA 1
ATOM 1456 C C . ASN A 1 188 ? -6.141 2.469 16.438 1 85 188 ASN A C 1
ATOM 1458 O O . ASN A 1 188 ? -5.684 3.607 16.547 1 85 188 ASN A O 1
ATOM 1462 N N . CYS A 1 189 ? -6.598 2.102 15.359 1 92.38 189 CYS A N 1
ATOM 1463 C CA . CYS A 1 189 ? -6.926 2.943 14.211 1 92.38 189 CYS A CA 1
ATOM 1464 C C . CYS A 1 189 ? -5.668 3.535 13.594 1 92.38 189 CYS A C 1
ATOM 1466 O O . CYS A 1 189 ? -5.723 4.574 12.93 1 92.38 189 CYS A O 1
ATOM 1468 N N . VAL A 1 190 ? -4.543 2.91 13.867 1 94.88 190 VAL A N 1
ATOM 1469 C CA . VAL A 1 190 ? -3.295 3.365 13.258 1 94.88 190 VAL A CA 1
ATOM 1470 C C . VAL A 1 190 ? -3.32 3.082 11.758 1 94.88 190 VAL A C 1
ATOM 1472 O O . VAL A 1 190 ? -3.535 1.942 11.336 1 94.88 190 VAL A O 1
ATOM 1475 N N . PRO A 1 191 ? -3.141 4.125 10.945 1 96.06 191 PRO A N 1
ATOM 1476 C CA . PRO A 1 191 ? -3.174 3.906 9.5 1 96.06 191 PRO A CA 1
ATOM 1477 C C . PRO A 1 191 ? -1.997 3.072 9 1 96.06 191 PRO A C 1
ATOM 1479 O O . PRO A 1 191 ? -0.902 3.145 9.562 1 96.06 191 PRO A O 1
ATOM 1482 N N . VAL A 1 192 ? -2.246 2.379 7.914 1 95.38 192 VAL A N 1
ATOM 1483 C CA . VAL A 1 192 ? -1.219 1.538 7.305 1 95.38 192 VAL A CA 1
ATOM 1484 C C . VAL A 1 192 ? -1.007 1.951 5.852 1 95.38 192 VAL A C 1
ATOM 1486 O O . VAL A 1 192 ? 0.129 2.152 5.414 1 95.38 192 VAL A O 1
ATOM 1489 N N . VAL A 1 193 ? -2.064 1.974 5.125 1 97.69 193 VAL A N 1
ATOM 1490 C CA . VAL A 1 193 ? -2.053 2.357 3.717 1 97.69 193 VAL A CA 1
ATOM 1491 C C . VAL A 1 193 ? -3.199 3.324 3.434 1 97.69 193 VAL A C 1
ATOM 1493 O O . VAL A 1 193 ? -4.309 3.145 3.941 1 97.69 193 VAL A O 1
ATOM 1496 N N . GLU A 1 194 ? -2.893 4.32 2.65 1 98.12 194 GLU A N 1
ATOM 1497 C CA . GLU A 1 194 ? -3.918 5.242 2.164 1 98.12 194 GLU A CA 1
ATOM 1498 C C . GLU A 1 194 ? -3.787 5.469 0.66 1 98.12 194 GLU A C 1
ATOM 1500 O O . GLU A 1 194 ? -2.689 5.703 0.156 1 98.12 194 GLU A O 1
ATOM 1505 N N . SER A 1 195 ? -4.883 5.324 -0.034 1 98.44 195 SER A N 1
ATOM 1506 C CA . SER A 1 195 ? -4.949 5.715 -1.438 1 98.44 195 SER A CA 1
ATOM 1507 C C . SER A 1 195 ? -5.93 6.863 -1.649 1 98.44 195 SER A C 1
ATOM 1509 O O . SER A 1 195 ? -7.023 6.867 -1.08 1 98.44 195 SER A O 1
ATOM 1511 N N . ILE A 1 196 ? -5.465 7.809 -2.4 1 97.44 196 ILE A N 1
ATOM 1512 C CA . ILE A 1 196 ? -6.258 9 -2.682 1 97.44 196 ILE A CA 1
ATOM 1513 C C . ILE A 1 196 ? -6.348 9.219 -4.191 1 97.44 196 ILE A C 1
ATOM 1515 O O . ILE A 1 196 ? -5.34 9.133 -4.898 1 97.44 196 ILE A O 1
ATOM 1519 N N . SER A 1 197 ? -7.562 9.453 -4.648 1 97.56 197 SER A N 1
ATOM 1520 C CA . SER A 1 197 ? -7.766 9.75 -6.062 1 97.56 197 SER A CA 1
ATOM 1521 C C . SER A 1 197 ? -8.797 10.859 -6.254 1 97.56 197 SER A C 1
ATOM 1523 O O . SER A 1 197 ? -9.812 10.898 -5.555 1 97.56 197 SER A O 1
ATOM 1525 N N . GLY A 1 198 ? -8.461 11.75 -7.188 1 95.69 198 GLY A N 1
ATOM 1526 C CA . GLY A 1 198 ? -9.375 12.852 -7.473 1 95.69 198 GLY A CA 1
ATOM 1527 C C . GLY A 1 198 ? -8.664 14.125 -7.867 1 95.69 198 GLY A C 1
ATOM 1528 O O . GLY A 1 198 ? -7.668 14.094 -8.586 1 95.69 198 GLY A O 1
ATOM 1529 N N . VAL A 1 199 ? -9.289 15.195 -7.57 1 90.06 199 VAL A N 1
ATOM 1530 C CA . VAL A 1 199 ? -8.758 16.5 -7.926 1 90.06 199 VAL A CA 1
ATOM 1531 C C . VAL A 1 199 ? -8.852 17.453 -6.73 1 90.06 199 VAL A C 1
ATOM 1533 O O . VAL A 1 199 ? -9.906 17.562 -6.105 1 90.06 199 VAL A O 1
ATOM 1536 N N . VAL A 1 200 ? -7.75 17.953 -6.344 1 81.12 200 VAL A N 1
ATOM 1537 C CA . VAL A 1 200 ? -7.727 19.016 -5.348 1 81.12 200 VAL A CA 1
ATOM 1538 C C . VAL A 1 200 ? -7.453 20.359 -6.027 1 81.12 200 VAL A C 1
ATOM 1540 O O . VAL A 1 200 ? -6.367 20.578 -6.566 1 81.12 200 VAL A O 1
ATOM 1543 N N . GLY A 1 201 ? -8.43 21.266 -5.98 1 76.38 201 GLY A N 1
ATOM 1544 C CA . GLY A 1 201 ? -8.336 22.422 -6.848 1 76.38 201 GLY A CA 1
ATOM 1545 C C . GLY A 1 201 ? -8.281 22.062 -8.32 1 76.38 201 GLY A C 1
ATOM 1546 O O . GLY A 1 201 ? -9.234 21.5 -8.859 1 76.38 201 GLY A O 1
ATOM 1547 N N . SER A 1 202 ? -7.121 22.359 -8.891 1 79.88 202 SER A N 1
ATOM 1548 C CA . SER A 1 202 ? -6.934 22.016 -10.297 1 79.88 202 SER A CA 1
ATOM 1549 C C . SER A 1 202 ? -5.906 20.906 -10.461 1 79.88 202 SER A C 1
ATOM 1551 O O . SER A 1 202 ? -5.602 20.484 -11.586 1 79.88 202 SER A O 1
ATOM 1553 N N . ASP A 1 203 ? -5.477 20.406 -9.383 1 83.81 203 ASP A N 1
ATOM 1554 C CA . ASP A 1 203 ? -4.375 19.453 -9.422 1 83.81 203 ASP A CA 1
ATOM 1555 C C . ASP A 1 203 ? -4.875 18.016 -9.25 1 83.81 203 ASP A C 1
ATOM 1557 O O . ASP A 1 203 ? -5.516 17.688 -8.25 1 83.81 203 ASP A O 1
ATOM 1561 N N . PRO A 1 204 ? -4.691 17.172 -10.305 1 92.19 204 PRO A N 1
ATOM 1562 C CA . PRO 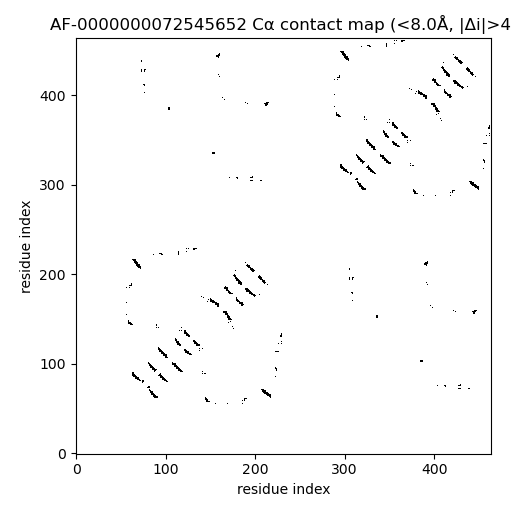A 1 204 ? -5.055 15.773 -10.109 1 92.19 204 PRO A CA 1
ATOM 1563 C C . PRO A 1 204 ? -4.207 15.086 -9.031 1 92.19 204 PRO A C 1
ATOM 1565 O O . PRO A 1 204 ? -3.012 15.359 -8.922 1 92.19 204 PRO A O 1
ATOM 1568 N N . VAL A 1 205 ? -4.898 14.266 -8.266 1 93.5 205 VAL A N 1
ATOM 1569 C CA . VAL A 1 205 ? -4.227 13.469 -7.246 1 93.5 205 VAL A CA 1
ATOM 1570 C C . VAL A 1 205 ? -4.5 11.984 -7.484 1 93.5 205 VAL A C 1
ATOM 1572 O O . VAL A 1 205 ? -5.645 11.586 -7.711 1 93.5 205 VAL A O 1
ATOM 1575 N N . ASP A 1 206 ? -3.529 11.172 -7.57 1 95.88 206 ASP A N 1
ATOM 1576 C CA . ASP A 1 206 ? -3.568 9.719 -7.684 1 95.88 206 ASP A CA 1
ATOM 1577 C C . ASP A 1 206 ? -2.367 9.078 -6.992 1 95.88 206 ASP A C 1
ATOM 1579 O O . ASP A 1 206 ? -1.352 8.797 -7.633 1 95.88 206 ASP A O 1
ATOM 1583 N N . LYS A 1 207 ? -2.566 8.859 -5.617 1 96.12 207 LYS A N 1
ATOM 1584 C CA . LYS A 1 207 ? -1.415 8.453 -4.816 1 96.12 207 LYS A CA 1
ATOM 1585 C C . LYS A 1 207 ? -1.792 7.348 -3.834 1 96.12 207 LYS A C 1
ATOM 1587 O O . LYS A 1 207 ? -2.92 7.312 -3.336 1 96.12 207 LYS A O 1
ATOM 1592 N N . THR A 1 208 ? -0.911 6.488 -3.623 1 98 208 THR A N 1
ATOM 1593 C CA . THR A 1 208 ? -0.983 5.504 -2.547 1 98 208 THR A CA 1
ATOM 1594 C C . THR A 1 208 ? 0.197 5.66 -1.593 1 98 208 THR A C 1
ATOM 1596 O O . THR A 1 208 ? 1.353 5.656 -2.021 1 98 208 THR A O 1
ATOM 1599 N N . TYR A 1 209 ? -0.146 5.797 -0.285 1 98.19 209 TYR A N 1
ATOM 1600 C CA . TYR A 1 209 ? 0.865 5.98 0.75 1 98.19 209 TYR A CA 1
ATOM 1601 C C . TYR A 1 209 ? 0.913 4.781 1.687 1 98.19 209 TYR A C 1
ATOM 1603 O O . TYR A 1 209 ? -0.125 4.199 2.014 1 98.19 209 TYR A O 1
ATOM 1611 N N . THR A 1 210 ? 2.08 4.453 2.102 1 98 210 THR A N 1
ATOM 1612 C CA . THR A 1 210 ? 2.254 3.643 3.303 1 98 210 THR A CA 1
ATOM 1613 C C . THR A 1 210 ? 2.562 4.527 4.508 1 98 210 THR A C 1
ATOM 1615 O O . THR A 1 210 ? 3.303 5.504 4.395 1 98 210 THR A O 1
ATOM 1618 N N . PHE A 1 211 ? 2.043 4.133 5.68 1 97.56 211 PHE A N 1
ATOM 1619 C CA . PHE A 1 211 ? 2.324 4.801 6.945 1 97.56 211 PHE A CA 1
ATOM 1620 C C . PHE A 1 211 ? 3.303 3.986 7.781 1 97.56 211 PHE A C 1
ATOM 1622 O O . PHE A 1 211 ? 3.053 2.814 8.07 1 97.56 211 PHE A O 1
ATOM 1629 N N . THR A 1 212 ? 4.352 4.637 8.18 1 96.44 212 THR A N 1
ATOM 1630 C CA . THR A 1 212 ? 5.316 4.012 9.078 1 96.44 212 THR A CA 1
ATOM 1631 C C . THR A 1 212 ? 5.73 4.973 10.188 1 96.44 212 THR A C 1
ATOM 1633 O O . THR A 1 212 ? 5.395 6.16 10.141 1 96.44 212 THR A O 1
ATOM 1636 N N . ASN A 1 213 ? 6.359 4.398 11.211 1 95.06 213 ASN A N 1
ATOM 1637 C CA . ASN A 1 213 ? 6.879 5.188 12.328 1 95.06 213 ASN A CA 1
ATOM 1638 C C . ASN A 1 213 ? 5.785 6.043 12.961 1 95.06 213 ASN A C 1
ATOM 1640 O O . ASN A 1 213 ? 5.984 7.238 13.195 1 95.06 213 ASN A O 1
ATOM 1644 N N . TYR A 1 214 ? 4.676 5.398 13.18 1 96.31 214 TYR A N 1
ATOM 1645 C CA . TYR A 1 214 ? 3.576 6.082 13.859 1 96.31 214 TYR A CA 1
ATOM 1646 C C . TYR A 1 214 ? 3.906 6.324 15.328 1 96.31 214 TYR A C 1
ATOM 1648 O O . TYR A 1 214 ? 4.258 5.395 16.047 1 96.31 214 TYR A O 1
ATOM 1656 N N . ASN A 1 215 ? 3.783 7.562 15.766 1 94.75 215 ASN A N 1
ATOM 1657 C CA . ASN A 1 215 ? 4.004 7.945 17.156 1 94.75 215 ASN A CA 1
ATOM 1658 C C . ASN A 1 215 ? 2.854 8.789 17.688 1 94.75 215 ASN A C 1
ATOM 1660 O O . ASN A 1 215 ? 2.387 9.711 17.016 1 94.75 215 ASN A O 1
ATOM 1664 N N . THR A 1 216 ? 2.494 8.398 18.891 1 95.19 216 THR A N 1
ATOM 1665 C CA . THR A 1 216 ? 1.515 9.25 19.547 1 95.19 216 THR A CA 1
ATOM 1666 C C . THR A 1 216 ? 2.156 10.555 20.016 1 95.19 216 THR A C 1
ATOM 1668 O O . THR A 1 216 ? 3.262 10.547 20.562 1 95.19 216 THR A O 1
ATOM 1671 N N . GLY A 1 217 ? 1.478 11.578 19.703 1 96.69 217 GLY A N 1
ATOM 1672 C CA . GLY A 1 217 ? 1.991 12.883 20.094 1 96.69 217 GLY A CA 1
ATOM 1673 C C . GLY A 1 217 ? 2.934 13.477 19.062 1 96.69 217 GLY A C 1
ATOM 1674 O O . GLY A 1 217 ? 3.229 12.844 18.047 1 96.69 217 GLY A O 1
ATOM 1675 N N . ILE A 1 218 ? 3.256 14.688 19.25 1 98.19 218 ILE A N 1
ATOM 1676 C CA . ILE A 1 218 ? 4.168 15.445 18.391 1 98.19 218 ILE A CA 1
ATOM 1677 C C . ILE A 1 218 ? 5.258 16.094 19.25 1 98.19 218 ILE A C 1
ATOM 1679 O O . ILE A 1 218 ? 5.023 17.109 19.906 1 98.19 218 ILE A O 1
ATOM 1683 N N . SER A 1 219 ? 6.426 15.508 19.219 1 96.94 219 SER A N 1
ATOM 1684 C CA . SER A 1 219 ? 7.504 15.945 20.109 1 96.94 219 SER A CA 1
ATOM 1685 C C . SER A 1 219 ? 8.148 17.234 19.609 1 96.94 219 SER A C 1
ATOM 1687 O O . SER A 1 219 ? 8.578 18.062 20.406 1 96.94 219 SER A O 1
ATOM 1689 N N . ASP A 1 220 ? 8.336 17.328 18.328 1 97.38 220 ASP A N 1
ATOM 1690 C CA . ASP A 1 220 ? 8.891 18.531 17.719 1 97.38 220 ASP A CA 1
ATOM 1691 C C . ASP A 1 220 ? 7.805 19.359 17.031 1 97.38 220 ASP A C 1
ATOM 1693 O O . ASP A 1 220 ? 7.477 19.094 15.867 1 97.38 220 ASP A O 1
ATOM 1697 N N . ARG A 1 221 ? 7.375 20.391 17.656 1 98.19 221 ARG A N 1
ATOM 1698 C CA . ARG A 1 221 ? 6.27 21.172 17.141 1 98.19 221 ARG A CA 1
ATOM 1699 C C . ARG A 1 221 ? 6.77 22.266 16.188 1 98.19 221 ARG A C 1
ATOM 1701 O O . ARG A 1 221 ? 5.977 22.953 15.555 1 98.19 221 ARG A O 1
ATOM 1708 N N . SER A 1 222 ? 8.07 22.344 16 1 97.88 222 SER A N 1
ATOM 1709 C CA . SER A 1 222 ? 8.609 23.344 15.086 1 97.88 222 SER A CA 1
ATOM 1710 C C . SER A 1 222 ? 8.172 23.078 13.648 1 97.88 222 SER A C 1
ATOM 1712 O O . SER A 1 222 ? 8.258 23.953 12.789 1 97.88 222 SER A O 1
ATOM 1714 N N . VAL A 1 223 ? 7.691 21.938 13.375 1 98.31 223 VAL A N 1
ATOM 1715 C CA . VAL A 1 223 ? 7.234 21.578 12.039 1 98.31 223 VAL A CA 1
ATOM 1716 C C . VAL A 1 223 ? 6.043 22.453 11.648 1 98.31 223 VAL A C 1
ATOM 1718 O O . VAL A 1 223 ? 5.742 22.594 10.461 1 98.31 223 VAL A O 1
ATOM 1721 N N . PHE A 1 224 ? 5.383 23.062 12.609 1 98.56 224 PHE A N 1
ATOM 1722 C CA . PHE A 1 224 ? 4.203 23.875 12.336 1 98.56 224 PHE A CA 1
ATOM 1723 C C . PHE A 1 224 ? 4.57 25.344 12.195 1 98.56 224 PHE A C 1
ATOM 1725 O O . PHE A 1 224 ? 3.73 26.172 11.836 1 98.56 224 PHE A O 1
ATOM 1732 N N . ASN A 1 225 ? 5.805 25.656 12.477 1 97.5 225 ASN A N 1
ATOM 1733 C CA . ASN A 1 225 ? 6.211 27.047 12.445 1 97.5 225 ASN A CA 1
ATOM 1734 C C . ASN A 1 225 ? 6.164 27.625 11.031 1 97.5 225 ASN A C 1
ATOM 1736 O O . ASN A 1 225 ? 6.66 27 10.094 1 97.5 225 ASN A O 1
ATOM 1740 N N . ILE A 1 226 ? 5.625 28.781 11 1 97.38 226 ILE A N 1
ATOM 1741 C CA . ILE A 1 226 ? 5.633 29.531 9.75 1 97.38 226 ILE A CA 1
ATOM 1742 C C . ILE A 1 226 ? 6.773 30.547 9.758 1 97.38 226 ILE A C 1
ATOM 1744 O O . ILE A 1 226 ? 6.797 31.453 10.602 1 97.38 226 ILE A O 1
ATOM 1748 N N . PRO A 1 227 ? 7.605 30.391 8.82 1 96.38 227 PRO A N 1
ATOM 1749 C CA . PRO A 1 227 ? 8.711 31.359 8.789 1 96.38 227 PRO A CA 1
ATOM 1750 C C . PRO A 1 227 ? 8.234 32.781 8.547 1 96.38 227 PRO A C 1
ATOM 1752 O O . PRO A 1 227 ? 7.199 33 7.914 1 96.38 227 PRO A O 1
ATOM 1755 N N . ALA A 1 228 ? 9.047 33.656 8.914 1 93.56 228 ALA A N 1
ATOM 1756 C CA . ALA A 1 228 ? 8.695 35.094 8.82 1 93.56 228 ALA A CA 1
ATOM 1757 C C . ALA A 1 228 ? 8.539 35.5 7.363 1 93.56 228 ALA A C 1
ATOM 1759 O O . ALA A 1 228 ? 7.707 36.375 7.051 1 93.56 228 ALA A O 1
ATOM 1760 N N . TYR A 1 229 ? 9.25 34.844 6.438 1 93.62 229 TYR A N 1
ATOM 1761 C CA . TYR A 1 229 ? 9.234 35.281 5.039 1 93.62 229 TYR A CA 1
ATOM 1762 C C . TYR A 1 229 ? 7.953 34.812 4.348 1 93.62 229 TYR A C 1
ATOM 1764 O O . TYR A 1 229 ? 7.691 35.188 3.203 1 93.62 229 TYR A O 1
ATOM 1772 N N . CYS A 1 230 ? 7.203 34 5.047 1 93.12 230 CYS A N 1
ATOM 1773 C CA . CYS A 1 230 ? 5.93 33.594 4.461 1 93.12 230 CYS A CA 1
ATOM 1774 C C . CYS A 1 230 ? 4.895 34.719 4.586 1 93.12 230 CYS A C 1
ATOM 1776 O O . CYS A 1 230 ? 3.879 34.719 3.887 1 93.12 230 CYS A O 1
ATOM 1778 N N . THR A 1 231 ? 4.949 35.594 5.547 1 81.62 231 THR A N 1
ATOM 1779 C CA . THR A 1 231 ? 3.973 36.656 5.816 1 81.62 231 THR A CA 1
ATOM 1780 C C . THR A 1 231 ? 4.453 37.969 5.27 1 81.62 231 THR A C 1
ATOM 1782 O O . THR A 1 231 ? 3.83 39.031 5.512 1 81.62 231 THR A O 1
ATOM 1785 N N . GLN A 1 232 ? 5.496 37.875 4.527 1 63.38 232 GLN A N 1
ATOM 1786 C CA . GLN A 1 232 ? 5.938 39.125 3.92 1 63.38 232 GLN A CA 1
ATOM 1787 C C . GLN A 1 232 ? 5.348 39.312 2.523 1 63.38 232 GLN A C 1
ATOM 1789 O O . GLN A 1 232 ? 5.043 38.312 1.847 1 63.38 232 GLN A O 1
ATOM 1794 N N . MET B 1 1 ? 40.156 27.422 -54.562 1 20 1 MET B N 1
ATOM 1795 C CA . MET B 1 1 ? 40.312 28.594 -53.719 1 20 1 MET B CA 1
ATOM 1796 C C . MET B 1 1 ? 39.375 28.531 -52.5 1 20 1 MET B C 1
ATOM 1798 O O . MET B 1 1 ? 38.281 27.938 -52.594 1 20 1 MET B O 1
ATOM 1802 N N . ALA B 1 2 ? 39.875 28.875 -51.156 1 21.22 2 ALA B N 1
ATOM 1803 C CA . ALA B 1 2 ? 40.031 28.797 -49.719 1 21.22 2 ALA B CA 1
ATOM 1804 C C . ALA B 1 2 ? 38.875 29.469 -49 1 21.22 2 ALA B C 1
ATOM 1806 O O . ALA B 1 2 ? 38.938 29.656 -47.781 1 21.22 2 ALA B O 1
ATOM 1807 N N . ASN B 1 3 ? 37.781 29.766 -49.594 1 16.91 3 ASN B N 1
ATOM 1808 C CA . ASN B 1 3 ? 37.188 31.016 -49.156 1 16.91 3 ASN B CA 1
ATOM 1809 C C . ASN B 1 3 ? 36.562 30.859 -47.781 1 16.91 3 ASN B C 1
ATOM 1811 O O . ASN B 1 3 ? 36.812 31.672 -46.875 1 16.91 3 ASN B O 1
ATOM 1815 N N . GLY B 1 4 ? 35.281 30.609 -47.719 1 21.27 4 GLY B N 1
ATOM 1816 C CA . GLY B 1 4 ? 34.312 31.438 -46.969 1 21.27 4 GLY B CA 1
ATOM 1817 C C . GLY B 1 4 ? 34.219 31.078 -45.5 1 21.27 4 GLY B C 1
ATOM 1818 O O . GLY B 1 4 ? 34.469 29.922 -45.125 1 21.27 4 GLY B O 1
ATOM 1819 N N . GLY B 1 5 ? 34.219 32.031 -44.625 1 20.2 5 GLY B N 1
ATOM 1820 C CA . GLY B 1 5 ? 34.375 32.562 -43.281 1 20.2 5 GLY B CA 1
ATOM 1821 C C . GLY B 1 5 ? 33.312 32.094 -42.312 1 20.2 5 GLY B C 1
ATOM 1822 O O . GLY B 1 5 ? 32.188 32.625 -42.281 1 20.2 5 GLY B O 1
ATOM 1823 N N . LEU B 1 6 ? 32.969 30.734 -42.25 1 21.03 6 LEU B N 1
ATOM 1824 C CA . LEU B 1 6 ? 31.906 30.297 -41.375 1 21.03 6 LEU B CA 1
ATOM 1825 C C . LEU B 1 6 ? 32.062 30.906 -40 1 21.03 6 LEU B C 1
ATOM 1827 O O . LEU B 1 6 ? 33.125 30.766 -39.375 1 21.03 6 LEU B O 1
ATOM 1831 N N . ASP B 1 7 ? 31.219 31.906 -39.625 1 18.56 7 ASP B N 1
ATOM 1832 C CA . ASP B 1 7 ? 31 32.875 -38.562 1 18.56 7 ASP B CA 1
ATOM 1833 C C . ASP B 1 7 ? 30.812 32.188 -37.219 1 18.56 7 ASP B C 1
ATOM 1835 O O . ASP B 1 7 ? 29.859 31.422 -37.031 1 18.56 7 ASP B O 1
ATOM 1839 N N . THR B 1 8 ? 31.922 31.719 -36.469 1 20.16 8 THR B N 1
ATOM 1840 C CA . THR B 1 8 ? 32.219 31.188 -35.156 1 20.16 8 THR B CA 1
ATOM 1841 C C . THR B 1 8 ? 31.609 32.062 -34.062 1 20.16 8 THR B C 1
ATOM 1843 O O . THR B 1 8 ? 32.156 33.125 -33.719 1 20.16 8 THR B O 1
ATOM 1846 N N . MET B 1 9 ? 30.234 32.5 -34.281 1 17.81 9 MET B N 1
ATOM 1847 C CA . MET B 1 9 ? 29.766 33.469 -33.312 1 17.81 9 MET B CA 1
ATOM 1848 C C . MET B 1 9 ? 30.125 33 -31.891 1 17.81 9 MET B C 1
ATOM 1850 O O . MET B 1 9 ? 29.938 31.844 -31.531 1 17.81 9 MET B O 1
ATOM 1854 N N . SER B 1 10 ? 30.875 33.844 -31.016 1 17.12 10 SER B N 1
ATOM 1855 C CA . SER B 1 10 ? 31.688 34.062 -29.828 1 17.12 10 SER B CA 1
ATOM 1856 C C . SER B 1 10 ? 30.828 34.094 -28.562 1 17.12 10 SER B C 1
ATOM 1858 O O . SER B 1 10 ? 30.266 35.125 -28.219 1 17.12 10 SER B O 1
ATOM 1860 N N . LEU B 1 11 ? 29.641 33.25 -28.516 1 17.78 11 LEU B N 1
ATOM 1861 C CA . LEU B 1 11 ? 28.844 33.562 -27.344 1 17.78 11 LEU B CA 1
ATOM 1862 C C . LEU B 1 11 ? 29.703 33.688 -26.094 1 17.78 11 LEU B C 1
ATOM 1864 O O . LEU B 1 11 ? 30.281 32.688 -25.656 1 17.78 11 LEU B O 1
ATOM 1868 N N . CYS B 1 12 ? 30.266 34.844 -25.766 1 16.84 12 CYS B N 1
ATOM 1869 C CA . CYS B 1 12 ? 31.125 35.562 -24.859 1 16.84 12 CYS B CA 1
ATOM 1870 C C . CYS B 1 12 ? 30.812 35.219 -23.406 1 16.84 12 CYS B C 1
ATOM 1872 O O . CYS B 1 12 ? 30.609 34.062 -23.078 1 16.84 12 CYS B O 1
ATOM 1874 N N . GLU B 1 13 ? 30.375 36.281 -22.453 1 16.75 13 GLU B N 1
ATOM 1875 C CA . GLU B 1 13 ? 31.031 36.969 -21.344 1 16.75 13 GLU B CA 1
ATOM 1876 C C . GLU B 1 13 ? 30.703 36.312 -20.016 1 16.75 13 GLU B C 1
ATOM 1878 O O . GLU B 1 13 ? 29.609 35.781 -19.812 1 16.75 13 GLU B O 1
ATOM 1883 N N . GLN B 1 14 ? 31.672 36.312 -18.891 1 16.17 14 GLN B N 1
ATOM 1884 C CA . GLN B 1 14 ? 32.312 35.812 -17.688 1 16.17 14 GLN B CA 1
ATOM 1885 C C . GLN B 1 14 ? 31.625 36.344 -16.422 1 16.17 14 GLN B C 1
ATOM 1887 O O . GLN B 1 14 ? 32.281 36.656 -15.438 1 16.17 14 GLN B O 1
ATOM 1892 N N . LYS B 1 15 ? 30.531 37.25 -16.609 1 18.75 15 LYS B N 1
ATOM 1893 C CA . LYS B 1 15 ? 30.391 38.125 -15.438 1 18.75 15 LYS B CA 1
ATOM 1894 C C . LYS B 1 15 ? 30.594 37.344 -14.148 1 18.75 15 LYS B C 1
ATOM 1896 O O . LYS B 1 15 ? 30.391 36.125 -14.109 1 18.75 15 LYS B O 1
ATOM 1901 N N . SER B 1 16 ? 30.562 38.156 -12.812 1 16.16 16 SER B N 1
ATOM 1902 C CA . SER B 1 16 ? 31.047 38.844 -11.625 1 16.16 16 SER B CA 1
ATOM 1903 C C . SER B 1 16 ? 30.656 38.094 -10.352 1 16.16 16 SER B C 1
ATOM 1905 O O . SER B 1 16 ? 29.562 37.531 -10.273 1 16.16 16 SER B O 1
ATOM 1907 N N . ALA B 1 17 ? 31.672 37.906 -9.383 1 18.08 17 ALA B N 1
ATOM 1908 C CA . ALA B 1 17 ? 32.25 37.469 -8.117 1 18.08 17 ALA B CA 1
ATOM 1909 C C . ALA B 1 17 ? 31.422 37.938 -6.934 1 18.08 17 ALA B C 1
ATOM 1911 O O . ALA B 1 17 ? 31.312 39.156 -6.711 1 18.08 17 ALA B O 1
ATOM 1912 N N . LEU B 1 18 ? 30.141 37.375 -6.605 1 16.59 18 LEU B N 1
ATOM 1913 C CA . LEU B 1 18 ? 29.359 37.656 -5.406 1 16.59 18 LEU B CA 1
ATOM 1914 C C . LEU B 1 18 ? 30.266 37.938 -4.215 1 16.59 18 LEU B C 1
ATOM 1916 O O . LEU B 1 18 ? 31.047 37.094 -3.801 1 16.59 18 LEU B O 1
ATOM 1920 N N . GLN B 1 19 ? 30.641 39.219 -3.939 1 16.09 19 GLN B N 1
ATOM 1921 C CA . GLN B 1 19 ? 31.359 40.062 -2.98 1 16.09 19 GLN B CA 1
ATOM 1922 C C . GLN B 1 19 ? 31.109 39.594 -1.55 1 16.09 19 GLN B C 1
ATOM 1924 O O . GLN B 1 19 ? 30.094 38.938 -1.273 1 16.09 19 GLN B O 1
ATOM 1929 N N . ASP B 1 20 ? 31.922 40.156 -0.483 1 17.64 20 ASP B N 1
ATOM 1930 C CA . ASP B 1 20 ? 32.656 40.125 0.783 1 17.64 20 ASP B CA 1
ATOM 1931 C C . ASP B 1 20 ? 31.719 40.438 1.957 1 17.64 20 ASP B C 1
ATOM 1933 O O . ASP B 1 20 ? 31.812 41.5 2.582 1 17.64 20 ASP B O 1
ATOM 1937 N N . LEU B 1 21 ? 30.391 40.531 1.929 1 17.31 21 LEU B N 1
ATOM 1938 C CA . LEU B 1 21 ? 29.75 41.25 3.02 1 17.31 21 LEU B CA 1
ATOM 1939 C C . LEU B 1 21 ? 30.188 40.719 4.371 1 17.31 21 LEU B C 1
ATOM 1941 O O . LEU B 1 21 ? 29.844 39.562 4.723 1 17.31 21 LEU B O 1
ATOM 1945 N N . THR B 1 22 ? 31.422 41.094 4.859 1 18.94 22 THR B N 1
ATOM 1946 C CA . THR B 1 22 ? 32.125 40.875 6.113 1 18.94 22 THR B CA 1
ATOM 1947 C C . THR B 1 22 ? 31.312 41.344 7.301 1 18.94 22 THR B C 1
ATOM 1949 O O . THR B 1 22 ? 31.578 42.438 7.84 1 18.94 22 THR B O 1
ATOM 1952 N N . MET B 1 23 ? 29.969 41.219 7.367 1 18.2 23 MET B N 1
ATOM 1953 C CA . MET B 1 23 ? 29.328 41.906 8.477 1 18.2 23 MET B CA 1
ATOM 1954 C C . MET B 1 23 ? 30.078 41.656 9.781 1 18.2 23 MET B C 1
ATOM 1956 O O . MET B 1 23 ? 30.406 40.5 10.102 1 18.2 23 MET B O 1
ATOM 1960 N N . SER B 1 24 ? 30.844 42.625 10.141 1 17.8 24 SER B N 1
ATOM 1961 C CA . SER B 1 24 ? 31.578 42.812 11.391 1 17.8 24 SER B CA 1
ATOM 1962 C C . SER B 1 24 ? 30.688 42.594 12.602 1 17.8 24 SER B C 1
ATOM 1964 O O . SER B 1 24 ? 29.75 43.344 12.852 1 17.8 24 SER B O 1
ATOM 1966 N N . GLN B 1 25 ? 30.141 41.5 12.711 1 18.52 25 GLN B N 1
ATOM 1967 C CA . GLN B 1 25 ? 29.25 41.375 13.852 1 18.52 25 GLN B CA 1
ATOM 1968 C C . GLN B 1 25 ? 29.969 41.75 15.156 1 18.52 25 GLN B C 1
ATOM 1970 O O . GLN B 1 25 ? 31.078 41.281 15.406 1 18.52 25 GLN B O 1
ATOM 1975 N N . PRO B 1 26 ? 29.672 43 15.633 1 19.23 26 PRO B N 1
ATOM 1976 C CA . PRO B 1 26 ? 30.281 43.5 16.875 1 19.23 26 PRO B CA 1
ATOM 1977 C C . PRO B 1 26 ? 30.172 42.469 18.016 1 19.23 26 PRO B C 1
ATOM 1979 O O . PRO B 1 26 ? 29.281 41.625 18.016 1 19.23 26 PRO B O 1
ATOM 1982 N N . SER B 1 27 ? 31.297 42.219 18.625 1 19.11 27 SER B N 1
ATOM 1983 C CA . SER B 1 27 ? 31.703 41.312 19.703 1 19.11 27 SER B CA 1
ATOM 1984 C C . SER B 1 27 ? 30.953 41.625 21 1 19.11 27 SER B C 1
ATOM 1986 O O . SER B 1 27 ? 31.422 42.406 21.828 1 19.11 27 SER B O 1
ATOM 1988 N N . PHE B 1 28 ? 29.609 41.906 20.812 1 19.22 28 PHE B N 1
ATOM 1989 C CA . PHE B 1 28 ? 29.094 42.344 22.125 1 19.22 28 PHE B CA 1
ATOM 1990 C C . PHE B 1 28 ? 29.484 41.344 23.203 1 19.22 28 PHE B C 1
ATOM 1992 O O . PHE B 1 28 ? 29.344 40.125 23.031 1 19.22 28 PHE B O 1
ATOM 1999 N N . GLY B 1 29 ? 30.5 41.656 23.953 1 18.19 29 GLY B N 1
ATOM 2000 C CA . GLY B 1 29 ? 31.156 41.062 25.094 1 18.19 29 GLY B CA 1
ATOM 2001 C C . GLY B 1 29 ? 30.188 40.656 26.203 1 18.19 29 GLY B C 1
ATOM 2002 O O . GLY B 1 29 ? 29.594 41.5 26.859 1 18.19 29 GLY B O 1
ATOM 2003 N N . ILE B 1 30 ? 29.203 39.812 25.828 1 17.75 30 ILE B N 1
ATOM 2004 C CA . ILE B 1 30 ? 28.328 39.5 26.953 1 17.75 30 ILE B CA 1
ATOM 2005 C C . ILE B 1 30 ? 29.172 38.969 28.125 1 17.75 30 ILE B C 1
ATOM 2007 O O . ILE B 1 30 ? 29.922 38 27.969 1 17.75 30 ILE B O 1
ATOM 2011 N N . ARG B 1 31 ? 29.5 39.844 29.016 1 19.14 31 ARG B N 1
ATOM 2012 C CA . ARG B 1 31 ? 30.172 39.562 30.281 1 19.14 31 ARG B CA 1
ATOM 2013 C C . ARG B 1 31 ? 29.469 38.438 31.031 1 19.14 31 ARG B C 1
ATOM 2015 O O . ARG B 1 31 ? 28.266 38.5 31.297 1 19.14 31 ARG B O 1
ATOM 2022 N N . LEU B 1 32 ? 29.969 37.156 30.906 1 18.66 32 LEU B N 1
ATOM 2023 C CA . LEU B 1 32 ? 29.641 35.906 31.578 1 18.66 32 LEU B CA 1
ATOM 2024 C C . LEU B 1 32 ? 29.656 36.094 33.094 1 18.66 32 LEU B C 1
ATOM 2026 O O . LEU B 1 32 ? 30.719 36.281 33.688 1 18.66 32 LEU B O 1
ATOM 2030 N N . VAL B 1 33 ? 28.797 36.906 33.625 1 20.22 33 VAL B N 1
ATOM 2031 C CA . VAL B 1 33 ? 28.922 36.938 35.094 1 20.22 33 VAL B CA 1
ATOM 2032 C C . VAL B 1 33 ? 28.797 35.5 35.625 1 20.22 33 VAL B C 1
ATOM 2034 O O . VAL B 1 33 ? 28.031 34.688 35.094 1 20.22 33 VAL B O 1
ATOM 2037 N N . ASN B 1 34 ? 29.688 35 36.531 1 22.5 34 ASN B N 1
ATOM 2038 C CA . ASN B 1 34 ? 30.156 33.812 37.25 1 22.5 34 ASN B CA 1
ATOM 2039 C C . ASN B 1 34 ? 29.078 33.25 38.188 1 22.5 34 ASN B C 1
ATOM 2041 O O . ASN B 1 34 ? 29.406 32.594 39.156 1 22.5 34 ASN B O 1
ATOM 2045 N N . LYS B 1 35 ? 27.875 33.844 38.219 1 23.61 35 LYS B N 1
ATOM 2046 C CA . LYS B 1 35 ? 27.312 33.594 39.531 1 23.61 35 LYS B CA 1
ATOM 2047 C C . LYS B 1 35 ? 27.219 32.094 39.812 1 23.61 35 LYS B C 1
ATOM 2049 O O . LYS B 1 35 ? 27.25 31.281 38.875 1 23.61 35 LYS B O 1
ATOM 2054 N N . TYR B 1 36 ? 26.672 31.734 41.125 1 24.84 36 TYR B N 1
ATOM 2055 C CA . TYR B 1 36 ? 26.641 30.625 42.062 1 24.84 36 TYR B CA 1
ATOM 2056 C C . TYR B 1 36 ? 25.859 29.453 41.531 1 24.84 36 TYR B C 1
ATOM 2058 O O . TYR B 1 36 ? 24.672 29.578 41.219 1 24.84 36 TYR B O 1
ATOM 2066 N N . ILE B 1 37 ? 26.422 28.594 40.719 1 25.5 37 ILE B N 1
ATOM 2067 C CA . ILE B 1 37 ? 25.797 27.516 39.938 1 25.5 37 ILE B CA 1
ATOM 2068 C C . ILE B 1 37 ? 25.312 26.422 40.906 1 25.5 37 ILE B C 1
ATOM 2070 O O . ILE B 1 37 ? 26.109 25.766 41.562 1 25.5 37 ILE B O 1
ATOM 2074 N N . PRO B 1 38 ? 24.109 26.656 41.562 1 29.3 38 PRO B N 1
ATOM 2075 C CA . PRO B 1 38 ? 23.734 25.547 42.438 1 29.3 38 PRO B CA 1
ATOM 2076 C C . PRO B 1 38 ? 23.844 24.188 41.719 1 29.3 38 PRO B C 1
ATOM 2078 O O . PRO B 1 38 ? 23.859 24.125 40.5 1 29.3 38 PRO B O 1
ATOM 2081 N N . PHE B 1 39 ? 23.969 23.062 42.562 1 29.86 39 PHE B N 1
ATOM 2082 C CA . PHE B 1 39 ? 24.172 21.641 42.312 1 29.86 39 PHE B CA 1
ATOM 2083 C C . PHE B 1 39 ? 23.078 21.094 41.406 1 29.86 39 PHE B C 1
ATOM 2085 O O . PHE B 1 39 ? 21.938 20.906 41.812 1 29.86 39 PHE B O 1
ATOM 2092 N N . VAL B 1 40 ? 22.891 21.703 40.188 1 27.17 40 VAL B N 1
ATOM 2093 C CA . VAL B 1 40 ? 21.906 21.188 39.25 1 27.17 40 VAL B CA 1
ATOM 2094 C C . VAL B 1 40 ? 22.188 19.719 38.938 1 27.17 40 VAL B C 1
ATOM 2096 O O . VAL B 1 40 ? 23.297 19.375 38.5 1 27.17 40 VAL B O 1
ATOM 2099 N N . MET B 1 41 ? 21.547 18.828 39.719 1 30.69 41 MET B N 1
ATOM 2100 C CA . MET B 1 41 ? 21.516 17.422 39.344 1 30.69 41 MET B CA 1
ATOM 2101 C C . MET B 1 41 ? 21.281 17.266 37.844 1 30.69 41 MET B C 1
ATOM 2103 O O . MET B 1 41 ? 20.328 17.797 37.312 1 30.69 41 MET B O 1
ATOM 2107 N N . LYS B 1 42 ? 22.328 17.141 37.125 1 30.97 42 LYS B N 1
ATOM 2108 C CA . LYS B 1 42 ? 22.391 16.781 35.719 1 30.97 42 LYS B CA 1
ATOM 2109 C C . LYS B 1 42 ? 21.484 15.594 35.406 1 30.97 42 LYS B C 1
ATOM 2111 O O . LYS B 1 42 ? 21.766 14.461 35.812 1 30.97 42 LYS B O 1
ATOM 2116 N N . PHE B 1 43 ? 20.141 15.875 35.469 1 32.47 43 PHE B N 1
ATOM 2117 C CA . PHE B 1 43 ? 19.359 14.844 34.812 1 32.47 43 PHE B CA 1
ATOM 2118 C C . PHE B 1 43 ? 19.922 14.562 33.406 1 32.47 43 PHE B C 1
ATOM 2120 O O . PHE B 1 43 ? 19.922 15.445 32.531 1 32.47 43 PHE B O 1
ATOM 2127 N N . ILE B 1 44 ? 20.906 13.719 33.344 1 31.16 44 ILE B N 1
ATOM 2128 C CA . ILE B 1 44 ? 21.328 13.125 32.062 1 31.16 44 ILE B CA 1
ATOM 2129 C C . ILE B 1 44 ? 20.109 12.609 31.312 1 31.16 44 ILE B C 1
ATOM 2131 O O . ILE B 1 44 ? 19.406 11.719 31.781 1 31.16 44 ILE B O 1
ATOM 2135 N N . ILE B 1 45 ? 19.406 13.484 30.641 1 30.86 45 ILE B N 1
ATOM 2136 C CA . ILE B 1 45 ? 18.531 12.984 29.594 1 30.86 45 ILE B CA 1
ATOM 2137 C C . ILE B 1 45 ? 19.219 11.867 28.828 1 30.86 45 ILE B C 1
ATOM 2139 O O . ILE B 1 45 ? 20.219 12.102 28.141 1 30.86 45 ILE B O 1
ATOM 2143 N N . LEU B 1 46 ? 19.266 10.695 29.422 1 31.03 46 LEU B N 1
ATOM 2144 C CA . LEU B 1 46 ? 19.578 9.539 28.594 1 31.03 46 LEU B CA 1
ATOM 2145 C C . LEU B 1 46 ? 18.828 9.602 27.266 1 31.03 46 LEU B C 1
ATOM 2147 O O . LEU B 1 46 ? 17.609 9.492 27.234 1 31.03 46 LEU B O 1
ATOM 2151 N N . LEU B 1 47 ? 19.297 10.398 26.359 1 31.94 47 LEU B N 1
ATOM 2152 C CA . LEU B 1 47 ? 18.938 10.133 24.969 1 31.94 47 LEU B CA 1
ATOM 2153 C C . LEU B 1 47 ? 18.797 8.633 24.719 1 31.94 47 LEU B C 1
ATOM 2155 O O . LEU B 1 47 ? 19.797 7.902 24.734 1 31.94 47 LEU B O 1
ATOM 2159 N N . ALA B 1 48 ? 17.75 8.039 25.25 1 33.34 48 ALA B N 1
ATOM 2160 C CA . ALA B 1 48 ? 17.516 6.699 24.703 1 33.34 48 ALA B CA 1
ATOM 2161 C C . ALA B 1 48 ? 17.875 6.629 23.234 1 33.34 48 ALA B C 1
ATOM 2163 O O . ALA B 1 48 ? 17.203 7.203 22.375 1 33.34 48 ALA B O 1
ATOM 2164 N N . LEU B 1 49 ? 19.188 6.68 22.906 1 33.62 49 LEU B N 1
ATOM 2165 C CA . LEU B 1 49 ? 19.578 6.176 21.594 1 33.62 49 LEU B CA 1
ATOM 2166 C C . LEU B 1 49 ? 18.703 4.996 21.188 1 33.62 49 LEU B C 1
ATOM 2168 O O . LEU B 1 49 ? 18.75 3.939 21.812 1 33.62 49 LEU B O 1
ATOM 2172 N N . LEU B 1 50 ? 17.562 5.273 20.703 1 36.97 50 LEU B N 1
ATOM 2173 C CA . LEU B 1 50 ? 16.953 4.148 20.016 1 36.97 50 LEU B CA 1
ATOM 2174 C C . LEU B 1 50 ? 18 3.291 19.312 1 36.97 50 LEU B C 1
ATOM 2176 O O . LEU B 1 50 ? 18.859 3.814 18.609 1 36.97 50 LEU B O 1
ATOM 2180 N N . PRO B 1 51 ? 18.297 2.152 19.875 1 35.84 51 PRO B N 1
ATOM 2181 C CA . PRO B 1 51 ? 19.25 1.329 19.109 1 35.84 51 PRO B CA 1
ATOM 2182 C C . PRO B 1 51 ? 19.016 1.401 17.609 1 35.84 51 PRO B C 1
ATOM 2184 O O . PRO B 1 51 ? 17.875 1.234 17.141 1 35.84 51 PRO B O 1
ATOM 2187 N N . ILE B 1 52 ? 19.734 2.254 16.922 1 39.09 52 ILE B N 1
ATOM 2188 C CA . ILE B 1 52 ? 19.875 1.936 15.5 1 39.09 52 ILE B CA 1
ATOM 2189 C C . ILE B 1 52 ? 20.125 0.441 15.328 1 39.09 52 ILE B C 1
ATOM 2191 O O . ILE B 1 52 ? 21.156 -0.069 15.766 1 39.09 52 ILE B O 1
ATOM 2195 N N . PHE B 1 53 ? 19.156 -0.329 15.398 1 39.56 53 PHE B N 1
ATOM 2196 C CA . PHE B 1 53 ? 19.375 -1.701 14.953 1 39.56 53 PHE B CA 1
ATOM 2197 C C . PHE B 1 53 ? 20.297 -1.741 13.742 1 39.56 53 PHE B C 1
ATOM 2199 O O . PHE B 1 53 ? 19.922 -1.32 12.648 1 39.56 53 PHE B O 1
ATOM 2206 N N . THR B 1 54 ? 21.547 -1.485 13.93 1 44.22 54 THR B N 1
ATOM 2207 C CA . THR B 1 54 ? 22.609 -1.666 12.953 1 44.22 54 THR B CA 1
ATOM 2208 C C . THR B 1 54 ? 22.625 -3.096 12.422 1 44.22 54 THR B C 1
ATOM 2210 O O . THR B 1 54 ? 23.641 -3.568 11.914 1 44.22 54 THR B O 1
ATOM 2213 N N . GLY B 1 55 ? 21.781 -3.982 12.914 1 48.91 55 GLY B N 1
ATOM 2214 C CA . GLY B 1 55 ? 22 -5.273 12.281 1 48.91 55 GLY B CA 1
ATOM 2215 C C . GLY B 1 55 ? 21.719 -5.266 10.789 1 48.91 55 GLY B C 1
ATOM 2216 O O . GLY B 1 55 ? 20.828 -4.57 10.328 1 48.91 55 GLY B O 1
ATOM 2217 N N . ALA B 1 56 ? 22.719 -5.594 10.016 1 53.72 56 ALA B N 1
ATOM 2218 C CA . ALA B 1 56 ? 22.578 -5.77 8.57 1 53.72 56 ALA B CA 1
ATOM 2219 C C . ALA B 1 56 ? 21.219 -6.355 8.211 1 53.72 56 ALA B C 1
ATOM 2221 O O . ALA B 1 56 ? 20.844 -7.422 8.711 1 53.72 56 ALA B O 1
ATOM 2222 N N . VAL B 1 57 ? 20.344 -5.512 7.902 1 66.19 57 VAL B N 1
ATOM 2223 C CA . VAL B 1 57 ? 19.062 -6.059 7.449 1 66.19 57 VAL B CA 1
ATOM 2224 C C . VAL B 1 57 ? 19.312 -7.234 6.508 1 66.19 57 VAL B C 1
ATOM 2226 O O . VAL B 1 57 ? 20.016 -7.102 5.512 1 66.19 57 VAL B O 1
ATOM 2229 N N . GLN B 1 58 ? 19.047 -8.406 7.012 1 79.75 58 GLN B N 1
ATOM 2230 C CA . GLN B 1 58 ? 19.312 -9.625 6.254 1 79.75 58 GLN B CA 1
ATOM 2231 C C . GLN B 1 58 ? 18.188 -9.922 5.266 1 79.75 58 GLN B C 1
ATOM 2233 O O . GLN B 1 58 ? 17 -9.844 5.625 1 79.75 58 GLN B O 1
ATOM 2238 N N . LYS B 1 59 ? 18.625 -10.094 4.051 1 91.25 59 LYS B N 1
ATOM 2239 C CA . LYS B 1 59 ? 17.719 -10.648 3.053 1 91.25 59 LYS B CA 1
ATOM 2240 C C . LYS B 1 59 ? 17.109 -11.961 3.533 1 91.25 59 LYS B C 1
ATOM 2242 O O . LYS B 1 59 ? 17.766 -12.727 4.242 1 91.25 59 LYS B O 1
ATOM 2247 N N . CYS B 1 60 ? 15.938 -12.094 3.299 1 94.5 60 CYS B N 1
ATOM 2248 C CA . CYS B 1 60 ? 15.203 -13.25 3.797 1 94.5 60 CYS B CA 1
ATOM 2249 C C . CYS B 1 60 ? 14.391 -13.898 2.686 1 94.5 60 CYS B C 1
ATOM 2251 O O . CYS B 1 60 ? 14.461 -13.484 1.528 1 94.5 60 CYS B O 1
ATOM 2253 N N . CYS B 1 61 ? 13.711 -15.047 3.053 1 96 61 CYS B N 1
ATOM 2254 C CA . CYS B 1 61 ? 12.867 -15.789 2.119 1 96 61 CYS B CA 1
ATOM 2255 C C . CYS B 1 61 ? 11.453 -15.93 2.66 1 96 61 CYS B C 1
ATOM 2257 O O . CYS B 1 61 ? 11.258 -16.109 3.863 1 96 61 CYS B O 1
ATOM 2259 N N . THR B 1 62 ? 10.508 -15.812 1.795 1 95.75 62 THR B N 1
ATOM 2260 C CA . THR B 1 62 ? 9.164 -16.234 2.164 1 95.75 62 THR B CA 1
ATOM 2261 C C . THR B 1 62 ? 9.078 -17.75 2.275 1 95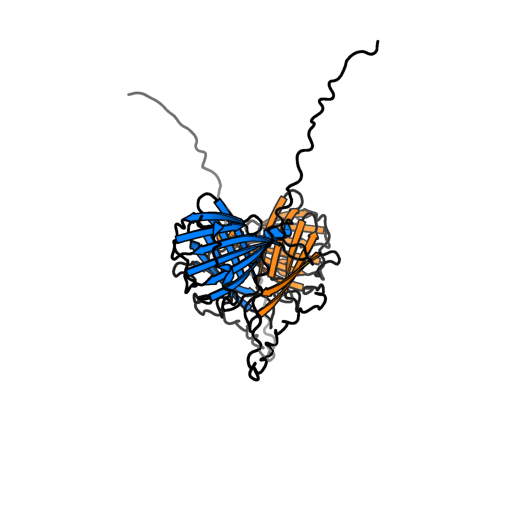.75 62 THR B C 1
ATOM 2263 O O . THR B 1 62 ? 10.031 -18.453 1.935 1 95.75 62 THR B O 1
ATOM 2266 N N . ASP B 1 63 ? 7.961 -18.25 2.805 1 96.06 63 ASP B N 1
ATOM 2267 C CA . ASP B 1 63 ? 7.711 -19.688 2.777 1 96.06 63 ASP B CA 1
ATOM 2268 C C . ASP B 1 63 ? 7.777 -20.234 1.353 1 96.06 63 ASP B C 1
ATOM 2270 O O . ASP B 1 63 ? 7.398 -19.547 0.402 1 96.06 63 ASP B O 1
ATOM 2274 N N . LYS B 1 64 ? 8.195 -21.438 1.233 1 97.88 64 LYS B N 1
ATOM 2275 C CA . LYS B 1 64 ? 8.281 -22.062 -0.083 1 97.88 64 LYS B CA 1
ATOM 2276 C C . LYS B 1 64 ? 6.891 -22.312 -0.665 1 97.88 64 LYS B C 1
ATOM 2278 O O . LYS B 1 64 ? 6.742 -22.484 -1.876 1 97.88 64 LYS B O 1
ATOM 2283 N N . GLN B 1 65 ? 5.965 -22.469 0.221 1 98.38 65 GLN B N 1
ATOM 2284 C CA . GLN B 1 65 ? 4.555 -22.562 -0.14 1 98.38 65 GLN B CA 1
ATOM 2285 C C . GLN B 1 65 ? 3.709 -21.625 0.725 1 98.38 65 GLN B C 1
ATOM 2287 O O . GLN B 1 65 ? 3.766 -21.688 1.954 1 98.38 65 GLN B O 1
ATOM 2292 N N . PHE B 1 66 ? 2.895 -20.781 0.061 1 97.75 66 PHE B N 1
ATOM 2293 C CA . PHE B 1 66 ? 2.018 -19.906 0.836 1 97.75 66 PHE B CA 1
ATOM 2294 C C . PHE B 1 66 ? 0.851 -19.422 -0.012 1 97.75 66 PHE B C 1
ATOM 2296 O O . PHE B 1 66 ? 0.865 -19.562 -1.237 1 97.75 66 PHE B O 1
ATOM 2303 N N . THR B 1 67 ? -0.166 -18.938 0.617 1 98.12 67 THR B N 1
ATOM 2304 C CA . THR B 1 67 ? -1.267 -18.203 -0.004 1 98.12 67 THR B CA 1
ATOM 2305 C C . THR B 1 67 ? -1.403 -16.812 0.602 1 98.12 67 THR B C 1
ATOM 2307 O O . THR B 1 67 ? -0.919 -16.562 1.707 1 98.12 67 THR B O 1
ATOM 2310 N N . ALA B 1 68 ? -1.986 -15.922 -0.166 1 97.94 68 ALA B N 1
ATOM 2311 C CA . ALA B 1 68 ? -2.287 -14.57 0.295 1 97.94 68 ALA B CA 1
ATOM 2312 C C . ALA B 1 68 ? -3.422 -13.953 -0.519 1 97.94 68 ALA B C 1
ATOM 2314 O O . ALA B 1 68 ? -3.865 -14.531 -1.515 1 97.94 68 ALA B O 1
ATOM 2315 N N . ILE B 1 69 ? -3.932 -12.891 -0.008 1 97.69 69 ILE B N 1
ATOM 2316 C CA . ILE B 1 69 ? -4.883 -12.07 -0.748 1 97.69 69 ILE B CA 1
ATOM 2317 C C . ILE B 1 69 ? -4.242 -10.727 -1.091 1 97.69 69 ILE B C 1
ATOM 2319 O O . ILE B 1 69 ? -3.691 -10.055 -0.217 1 97.69 69 ILE B O 1
ATOM 2323 N N . LEU B 1 70 ? -4.281 -10.383 -2.352 1 98.25 70 LEU B N 1
ATOM 2324 C CA . LEU B 1 70 ? -3.732 -9.133 -2.854 1 98.25 70 LEU B CA 1
ATOM 2325 C C . LEU B 1 70 ? -4.844 -8.109 -3.102 1 98.25 70 LEU B C 1
ATOM 2327 O O . LEU B 1 70 ? -5.82 -8.414 -3.795 1 98.25 70 LEU B O 1
ATOM 2331 N N . GLY B 1 71 ? -4.699 -6.98 -2.512 1 97.5 71 GLY B N 1
ATOM 2332 C CA . GLY B 1 71 ? -5.539 -5.84 -2.842 1 97.5 71 GLY B CA 1
ATOM 2333 C C . GLY B 1 71 ? -4.797 -4.754 -3.602 1 97.5 71 GLY B C 1
ATOM 2334 O O . GLY B 1 71 ? -3.586 -4.59 -3.436 1 97.5 71 GLY B O 1
ATOM 2335 N N . GLU B 1 72 ? -5.516 -4.059 -4.449 1 97.62 72 GLU B N 1
ATOM 2336 C CA . GLU B 1 72 ? -4.992 -2.877 -5.133 1 97.62 72 GLU B CA 1
ATOM 2337 C C . GLU B 1 72 ? -5.695 -1.61 -4.66 1 97.62 72 GLU B C 1
ATOM 2339 O O . GLU B 1 72 ? -6.68 -1.178 -5.266 1 97.62 72 GLU B O 1
ATOM 2344 N N . PRO B 1 73 ? -5.078 -0.967 -3.678 1 97.81 73 PRO B N 1
ATOM 2345 C CA . PRO B 1 73 ? -5.773 0.17 -3.068 1 97.81 73 PRO B CA 1
ATOM 2346 C C . PRO B 1 73 ? -6.098 1.271 -4.074 1 97.81 73 PRO B C 1
ATOM 2348 O O . PRO B 1 73 ? -7.16 1.892 -3.992 1 97.81 73 PRO B O 1
ATOM 2351 N N . ASN B 1 74 ? -5.211 1.486 -4.977 1 97.06 74 ASN B N 1
ATOM 2352 C CA . ASN B 1 74 ? -5.43 2.537 -5.965 1 97.06 74 ASN B CA 1
ATOM 2353 C C . ASN B 1 74 ? -6.637 2.23 -6.848 1 97.06 74 ASN B C 1
ATOM 2355 O O . ASN B 1 74 ? -7.355 3.143 -7.262 1 97.06 74 ASN B O 1
ATOM 2359 N N . GLN B 1 75 ? -6.902 1.019 -7.148 1 96.5 75 GLN B N 1
ATOM 2360 C CA . GLN B 1 75 ? -8.07 0.638 -7.938 1 96.5 75 GLN B CA 1
ATOM 2361 C C . GLN B 1 75 ? -9.344 0.676 -7.098 1 96.5 75 GLN B C 1
ATOM 2363 O O . GLN B 1 75 ? -10.391 1.13 -7.562 1 96.5 75 GLN B O 1
ATOM 2368 N N . ILE B 1 76 ? -9.227 0.258 -5.906 1 96.69 76 ILE B N 1
ATOM 2369 C CA . ILE B 1 76 ? -10.383 0.213 -5.016 1 96.69 76 ILE B CA 1
ATOM 2370 C C . ILE B 1 76 ? -10.883 1.631 -4.75 1 96.69 76 ILE B C 1
ATOM 2372 O O . ILE B 1 76 ? -12.094 1.886 -4.785 1 96.69 76 ILE B O 1
ATOM 2376 N N . VAL B 1 77 ? -9.93 2.545 -4.551 1 97.75 77 VAL B N 1
ATOM 2377 C CA . VAL B 1 77 ? -10.336 3.91 -4.242 1 97.75 77 VAL B CA 1
ATOM 2378 C C . VAL B 1 77 ? -11.07 4.512 -5.441 1 97.75 77 VAL B C 1
ATOM 2380 O O . VAL B 1 77 ? -11.945 5.359 -5.277 1 97.75 77 VAL B O 1
ATOM 2383 N N . LYS B 1 78 ? -10.828 4.031 -6.617 1 96.44 78 LYS B N 1
ATOM 2384 C CA . LYS B 1 78 ? -11.438 4.523 -7.848 1 96.44 78 LYS B CA 1
ATOM 2385 C C . LYS B 1 78 ? -12.75 3.795 -8.141 1 96.44 78 LYS B C 1
ATOM 2387 O O . LYS B 1 78 ? -13.383 4.043 -9.164 1 96.44 78 LYS B O 1
ATOM 2392 N N . GLY B 1 79 ? -13.086 2.822 -7.34 1 94.69 79 GLY B N 1
ATOM 2393 C CA . GLY B 1 79 ? -14.367 2.146 -7.484 1 94.69 79 GLY B CA 1
ATOM 2394 C C . GLY B 1 79 ? -14.25 0.793 -8.156 1 94.69 79 GLY B C 1
ATOM 2395 O O . GLY B 1 79 ? -15.266 0.139 -8.422 1 94.69 79 GLY B O 1
ATOM 2396 N N . ASN B 1 80 ? -13.016 0.403 -8.484 1 95.56 80 ASN B N 1
ATOM 2397 C CA . ASN B 1 80 ? -12.789 -0.941 -9 1 95.56 80 ASN B CA 1
ATOM 2398 C C . ASN B 1 80 ? -12.555 -1.945 -7.875 1 95.56 80 ASN B C 1
ATOM 2400 O O . ASN B 1 80 ? -11.414 -2.203 -7.492 1 95.56 80 ASN B O 1
ATOM 2404 N N . PHE B 1 81 ? -13.617 -2.545 -7.457 1 96.38 81 PHE B N 1
ATOM 2405 C CA . PHE B 1 81 ? -13.578 -3.441 -6.309 1 96.38 81 PHE B CA 1
ATOM 2406 C C . PHE B 1 81 ? -13.172 -4.848 -6.734 1 96.38 81 PHE B C 1
ATOM 2408 O O . PHE B 1 81 ? -14.031 -5.691 -7.004 1 96.38 81 PHE B O 1
ATOM 2415 N N . GLN B 1 82 ? -11.938 -5.043 -6.664 1 96.19 82 GLN B N 1
ATOM 2416 C CA . GLN B 1 82 ? -11.375 -6.344 -7.012 1 96.19 82 GLN B CA 1
ATOM 2417 C C . GLN B 1 82 ? -10.297 -6.758 -6.012 1 96.19 82 GLN B C 1
ATOM 2419 O O . GLN B 1 82 ? -9.664 -5.906 -5.379 1 96.19 82 GLN B O 1
ATOM 2424 N N . PHE B 1 83 ? -10.188 -7.992 -5.812 1 97.12 83 PHE B N 1
ATOM 2425 C CA . PHE B 1 83 ? -9.047 -8.562 -5.109 1 97.12 83 PHE B CA 1
ATOM 2426 C C . PHE B 1 83 ? -8.555 -9.828 -5.805 1 97.12 83 PHE B C 1
ATOM 2428 O O . PHE B 1 83 ? -9.258 -10.383 -6.652 1 97.12 83 PHE B O 1
ATOM 2435 N N . THR B 1 84 ? -7.344 -10.219 -5.492 1 98.12 84 THR B N 1
ATOM 2436 C CA . THR B 1 84 ? -6.723 -11.391 -6.098 1 98.12 84 THR B CA 1
ATOM 2437 C C . THR B 1 84 ? -6.195 -12.344 -5.027 1 98.12 84 THR B C 1
ATOM 2439 O O . THR B 1 84 ? -5.5 -11.914 -4.102 1 98.12 84 THR B O 1
ATOM 2442 N N . THR B 1 85 ? -6.609 -13.617 -5.109 1 98.38 85 THR B N 1
ATOM 2443 C CA . THR B 1 85 ? -5.934 -14.617 -4.293 1 98.38 85 THR B CA 1
ATOM 2444 C C . THR B 1 85 ? -4.648 -15.086 -4.969 1 98.38 85 THR B C 1
ATOM 2446 O O . THR B 1 85 ? -4.598 -15.211 -6.195 1 98.38 85 THR B O 1
ATOM 2449 N N . LEU B 1 86 ? -3.691 -15.305 -4.168 1 98.69 86 LEU B N 1
ATOM 2450 C CA . LEU B 1 86 ? -2.375 -15.734 -4.629 1 98.69 86 LEU B CA 1
ATOM 2451 C C . LEU B 1 86 ? -1.967 -17.047 -3.967 1 98.69 86 LEU B C 1
ATOM 2453 O O . LEU B 1 86 ? -2.1 -17.188 -2.75 1 98.69 86 LEU B O 1
ATOM 2457 N N . ALA B 1 87 ? -1.558 -18.016 -4.723 1 98.88 87 ALA B N 1
ATOM 2458 C CA . ALA B 1 87 ? -0.89 -19.234 -4.262 1 98.88 87 ALA B CA 1
ATOM 2459 C C . ALA B 1 87 ? 0.461 -19.406 -4.945 1 98.88 87 ALA B C 1
ATOM 2461 O O . ALA B 1 87 ? 0.536 -19.484 -6.176 1 98.88 87 ALA B O 1
ATOM 2462 N N . GLU B 1 88 ? 1.491 -19.422 -4.16 1 98.5 88 GLU B N 1
ATOM 2463 C CA . GLU B 1 88 ? 2.83 -19.656 -4.688 1 98.5 88 GLU B CA 1
ATOM 2464 C C . GLU B 1 88 ? 3.418 -20.953 -4.141 1 98.5 88 GLU B C 1
ATOM 2466 O O . GLU B 1 88 ? 3.502 -21.141 -2.924 1 98.5 88 GLU B O 1
ATOM 2471 N N . ASP B 1 89 ? 3.801 -21.812 -5.012 1 98.81 89 ASP B N 1
ATOM 2472 C CA . ASP B 1 89 ? 4.477 -23.078 -4.699 1 98.81 89 ASP B CA 1
ATOM 2473 C C . ASP B 1 89 ? 5.859 -23.125 -5.344 1 98.81 89 ASP B C 1
ATOM 2475 O O . ASP B 1 89 ? 6.012 -23.641 -6.453 1 98.81 89 ASP B O 1
ATOM 2479 N N . PHE B 1 90 ? 6.809 -22.688 -4.602 1 98.19 90 PHE B N 1
ATOM 2480 C CA . PHE B 1 90 ? 8.164 -22.625 -5.129 1 98.19 90 PHE B CA 1
ATOM 2481 C C . PHE B 1 90 ? 8.75 -24.031 -5.27 1 98.19 90 PHE B C 1
ATOM 2483 O O . PHE B 1 90 ? 9.641 -24.266 -6.098 1 98.19 90 PHE B O 1
ATOM 2490 N N . THR B 1 91 ? 8.281 -24.969 -4.492 1 98.19 91 THR B N 1
ATOM 2491 C CA . THR B 1 91 ? 8.75 -26.344 -4.574 1 98.19 91 THR B CA 1
ATOM 2492 C C . THR B 1 91 ? 8.328 -26.984 -5.898 1 98.19 91 THR B C 1
ATOM 2494 O O . THR B 1 91 ? 9.148 -27.594 -6.586 1 98.19 91 THR B O 1
ATOM 2497 N N . SER B 1 92 ? 7.113 -26.766 -6.227 1 98.44 92 SER B N 1
ATOM 2498 C CA . SER B 1 92 ? 6.59 -27.359 -7.453 1 98.44 92 SER B CA 1
ATOM 2499 C C . SER B 1 92 ? 6.707 -26.391 -8.625 1 98.44 92 SER B C 1
ATOM 2501 O O . SER B 1 92 ? 6.297 -26.703 -9.742 1 98.44 92 SER B O 1
ATOM 2503 N N . LYS B 1 93 ? 7.137 -25.188 -8.43 1 98.56 93 LYS B N 1
ATOM 2504 C CA . LYS B 1 93 ? 7.336 -24.141 -9.43 1 98.56 93 LYS B CA 1
ATOM 2505 C C . LYS B 1 93 ? 6.016 -23.75 -10.086 1 98.56 93 LYS B C 1
ATOM 2507 O O . LYS B 1 93 ? 5.918 -23.719 -11.32 1 98.56 93 LYS B O 1
ATOM 2512 N N . LEU B 1 94 ? 5.023 -23.516 -9.281 1 98.81 94 LEU B N 1
ATOM 2513 C CA . LEU B 1 94 ? 3.684 -23.109 -9.703 1 98.81 94 LEU B CA 1
ATOM 2514 C C . LEU B 1 94 ? 3.254 -21.828 -9.023 1 98.81 94 LEU B C 1
ATOM 2516 O O . LEU B 1 94 ? 3.51 -21.625 -7.836 1 98.81 94 LEU B O 1
ATOM 2520 N N . ILE B 1 95 ? 2.654 -20.953 -9.75 1 98.69 95 ILE B N 1
ATOM 2521 C CA . ILE B 1 95 ? 1.965 -19.781 -9.211 1 98.69 95 ILE B CA 1
ATOM 2522 C C . ILE B 1 95 ? 0.53 -19.75 -9.727 1 98.69 95 ILE B C 1
ATOM 2524 O O . ILE B 1 95 ? 0.289 -19.969 -10.922 1 98.69 95 ILE B O 1
ATOM 2528 N N . ALA B 1 96 ? -0.418 -19.547 -8.898 1 98.81 96 ALA B N 1
ATOM 2529 C CA . ALA B 1 96 ? -1.811 -19.359 -9.297 1 98.81 96 ALA B CA 1
ATOM 2530 C C . ALA B 1 96 ? -2.393 -18.078 -8.688 1 98.81 96 ALA B C 1
ATOM 2532 O O . ALA B 1 96 ? -2.146 -17.781 -7.523 1 98.81 96 ALA B O 1
ATOM 2533 N N . THR B 1 97 ? -3.109 -17.344 -9.477 1 98.56 97 THR B N 1
ATOM 2534 C CA . THR B 1 97 ? -3.879 -16.203 -9.008 1 98.56 97 THR B CA 1
ATOM 2535 C C . THR B 1 97 ? -5.336 -16.312 -9.453 1 98.56 97 THR B C 1
ATOM 2537 O O . THR B 1 97 ? -5.617 -16.766 -10.562 1 98.56 97 THR B O 1
ATOM 2540 N N . GLU B 1 98 ? -6.211 -15.938 -8.594 1 98.31 98 GLU B N 1
ATOM 2541 C CA . GLU B 1 98 ? -7.625 -15.766 -8.914 1 98.31 98 GLU B CA 1
ATOM 2542 C C . GLU B 1 98 ? -8.094 -14.352 -8.586 1 98.31 98 GLU B C 1
ATOM 2544 O O . GLU B 1 98 ? -7.977 -13.898 -7.445 1 98.31 98 GLU B O 1
ATOM 2549 N N . THR B 1 99 ? -8.617 -13.734 -9.609 1 98.06 99 THR B N 1
ATOM 2550 C CA . THR B 1 99 ? -9.125 -12.375 -9.406 1 98.06 99 THR B CA 1
ATOM 2551 C C . THR B 1 99 ? -10.648 -12.383 -9.266 1 98.06 99 THR B C 1
ATOM 2553 O O . THR B 1 99 ? -11.344 -13.039 -10.047 1 98.06 99 THR B O 1
ATOM 2556 N N . TYR B 1 100 ? -11.086 -11.672 -8.234 1 97.38 100 TYR B N 1
ATOM 2557 C CA . TYR B 1 100 ? -12.508 -11.578 -7.926 1 97.38 100 TYR B CA 1
ATOM 2558 C C . TYR B 1 100 ? -12.977 -10.125 -7.973 1 97.38 100 TYR B C 1
ATOM 2560 O O . TYR B 1 100 ? -12.227 -9.211 -7.621 1 97.38 100 TYR B O 1
ATOM 2568 N N . SER B 1 101 ? -14.164 -9.969 -8.445 1 96.38 101 SER B N 1
ATOM 2569 C CA . SER B 1 101 ? -14.898 -8.734 -8.188 1 96.38 101 SER B CA 1
ATOM 2570 C C . SER B 1 101 ? -15.781 -8.867 -6.953 1 96.38 101 SER B C 1
ATOM 2572 O O . SER B 1 101 ? -16.25 -9.961 -6.633 1 96.38 101 SER B O 1
ATOM 2574 N N . PHE B 1 102 ? -15.852 -7.703 -6.242 1 93.44 102 PHE B N 1
ATOM 2575 C CA . PHE B 1 102 ? -16.703 -7.75 -5.066 1 93.44 102 PHE B CA 1
ATOM 2576 C C . PHE B 1 102 ? -17.453 -6.434 -4.883 1 93.44 102 PHE B C 1
ATOM 2578 O O . PHE B 1 102 ? -17.094 -5.426 -5.504 1 93.44 102 PHE B O 1
ATOM 2585 N N . SER B 1 103 ? -18.562 -6.566 -4.27 1 89.38 103 SER B N 1
ATOM 2586 C CA . SER B 1 103 ? -19.25 -5.426 -3.676 1 89.38 103 SER B CA 1
ATOM 2587 C C . SER B 1 103 ? -19.172 -5.473 -2.152 1 89.38 103 SER B C 1
ATOM 2589 O O . SER B 1 103 ? -19.406 -6.52 -1.545 1 89.38 103 SER B O 1
ATOM 2591 N N . PRO B 1 104 ? -18.766 -4.289 -1.604 1 82.31 104 PRO B N 1
ATOM 2592 C CA . PRO B 1 104 ? -18.656 -4.32 -0.145 1 82.31 104 PRO B CA 1
ATOM 2593 C C . PRO B 1 104 ? -19.891 -4.898 0.536 1 82.31 104 PRO B C 1
ATOM 2595 O O . PRO B 1 104 ? -21 -4.457 0.265 1 82.31 104 PRO B O 1
ATOM 2598 N N . GLY B 1 105 ? -19.625 -5.918 1.411 1 76 105 GLY B N 1
ATOM 2599 C CA . GLY B 1 105 ? -20.719 -6.531 2.158 1 76 105 GLY B CA 1
ATOM 2600 C C . GLY B 1 105 ? -21.422 -7.629 1.39 1 76 105 GLY B C 1
ATOM 2601 O O . GLY B 1 105 ? -22.359 -8.258 1.905 1 76 105 GLY B O 1
ATOM 2602 N N . ASN B 1 106 ? -20.922 -7.773 0.184 1 79.88 106 ASN B N 1
ATOM 2603 C CA . ASN B 1 106 ? -21.594 -8.766 -0.646 1 79.88 106 ASN B CA 1
ATOM 2604 C C . ASN B 1 106 ? -20.625 -9.859 -1.101 1 79.88 106 ASN B C 1
ATOM 2606 O O . ASN B 1 106 ? -19.453 -9.844 -0.745 1 79.88 106 ASN B O 1
ATOM 2610 N N . SER B 1 107 ? -21.234 -10.805 -1.768 1 84.44 107 SER B N 1
ATOM 2611 C CA . SER B 1 107 ? -20.438 -11.922 -2.268 1 84.44 107 SER B CA 1
ATOM 2612 C C . SER B 1 107 ? -19.531 -11.477 -3.406 1 84.44 107 SER B C 1
ATOM 2614 O O . SER B 1 107 ? -19.781 -10.461 -4.055 1 84.44 107 SER B O 1
ATOM 2616 N N . SER B 1 108 ? -18.484 -12.195 -3.537 1 93.44 108 SER B N 1
ATOM 2617 C CA . SER B 1 108 ? -17.531 -11.945 -4.609 1 93.44 108 SER B CA 1
ATOM 2618 C C . SER B 1 108 ? -17.734 -12.906 -5.773 1 93.44 108 SER B C 1
ATOM 2620 O O . SER B 1 108 ? -18.297 -13.992 -5.594 1 93.44 108 SER B O 1
ATOM 2622 N N . THR B 1 109 ? -17.422 -12.445 -6.965 1 95.38 109 THR B N 1
ATOM 2623 C CA . THR B 1 109 ? -17.484 -13.25 -8.18 1 95.38 109 THR B CA 1
ATOM 2624 C C . THR B 1 109 ? -16.094 -13.398 -8.797 1 95.38 109 THR B C 1
ATOM 2626 O O . THR B 1 109 ? -15.375 -12.414 -8.961 1 95.38 109 THR B O 1
ATOM 2629 N N . LYS B 1 110 ? -15.805 -14.602 -9.141 1 96.38 110 LYS B N 1
ATOM 2630 C CA . LYS B 1 110 ? -14.516 -14.844 -9.773 1 96.38 110 LYS B CA 1
ATOM 2631 C C . LYS B 1 110 ? -14.5 -14.328 -11.211 1 96.38 110 LYS B C 1
ATOM 2633 O O . LYS B 1 110 ? -15.422 -14.602 -11.984 1 96.38 110 LYS B O 1
ATOM 2638 N N . LEU B 1 111 ? -13.438 -13.664 -11.57 1 97.19 111 LEU B N 1
ATOM 2639 C CA . LEU B 1 111 ? -13.312 -13.102 -12.914 1 97.19 111 LEU B CA 1
ATOM 2640 C C . LEU B 1 111 ? -12.367 -13.93 -13.766 1 97.19 111 LEU B C 1
ATOM 2642 O O . LEU B 1 111 ? -12.68 -14.258 -14.914 1 97.19 111 LEU B O 1
ATOM 2646 N N . VAL B 1 112 ? -11.312 -14.281 -13.266 1 98.12 112 VAL B N 1
ATOM 2647 C CA . VAL B 1 112 ? -10.266 -14.938 -14.047 1 98.12 112 VAL B CA 1
ATOM 2648 C C . VAL B 1 112 ? -9.312 -15.688 -13.109 1 98.12 112 VAL B C 1
ATOM 2650 O O . VAL B 1 112 ? -9.125 -15.281 -11.961 1 98.12 112 VAL B O 1
ATOM 2653 N N . ARG B 1 113 ? -8.789 -16.781 -13.555 1 98.62 113 ARG B N 1
ATOM 2654 C CA . ARG B 1 113 ? -7.715 -17.531 -12.914 1 98.62 113 ARG B CA 1
ATOM 2655 C C . ARG B 1 113 ? -6.496 -17.625 -13.828 1 98.62 113 ARG B C 1
ATOM 2657 O O . ARG B 1 113 ? -6.629 -17.875 -15.023 1 98.62 113 ARG B O 1
ATOM 2664 N N . VAL B 1 114 ? -5.348 -17.359 -13.273 1 98.06 114 VAL B N 1
ATOM 2665 C CA . VAL B 1 114 ? -4.094 -17.484 -14.008 1 98.06 114 VAL B CA 1
ATOM 2666 C C . VAL B 1 114 ? -3.188 -18.5 -13.32 1 98.06 114 VAL B C 1
ATOM 2668 O O . VAL B 1 114 ? -2.992 -18.438 -12.102 1 98.06 114 VAL B O 1
ATOM 2671 N N . VAL B 1 115 ? -2.734 -19.438 -14.117 1 98.5 115 VAL B N 1
ATOM 2672 C CA . VAL B 1 115 ? -1.788 -20.422 -13.609 1 98.5 115 VAL B CA 1
ATOM 2673 C C . VAL B 1 115 ? -0.482 -20.344 -14.398 1 98.5 115 VAL B C 1
ATOM 2675 O O . VAL B 1 115 ? -0.484 -20.422 -15.625 1 98.5 115 VAL B O 1
ATOM 2678 N N . GLN B 1 116 ? 0.584 -20.125 -13.695 1 97.81 116 GLN B N 1
ATOM 2679 C CA . GLN B 1 116 ? 1.92 -20.219 -14.273 1 97.81 116 GLN B CA 1
ATOM 2680 C C . GLN B 1 116 ? 2.613 -21.516 -13.859 1 97.81 116 GLN B C 1
ATOM 2682 O O . GLN B 1 116 ? 2.844 -21.75 -12.672 1 97.81 116 GLN B O 1
ATOM 2687 N N . ASP B 1 117 ? 2.844 -22.312 -14.797 1 98.12 117 ASP B N 1
ATOM 2688 C CA . ASP B 1 117 ? 3.59 -23.547 -14.617 1 98.12 117 ASP B CA 1
ATOM 2689 C C . ASP B 1 117 ? 5 -23.438 -15.195 1 98.12 117 ASP B C 1
ATOM 2691 O O . ASP B 1 117 ? 5.191 -23.562 -16.406 1 98.12 117 ASP B O 1
ATOM 2695 N N . PHE B 1 118 ? 5.918 -23.297 -14.344 1 97.81 118 PHE B N 1
ATOM 2696 C CA . PHE B 1 118 ? 7.273 -23 -14.789 1 97.81 118 PHE B CA 1
ATOM 2697 C C . PHE B 1 118 ? 7.988 -24.266 -15.234 1 97.81 118 PHE B C 1
ATOM 2699 O O . PHE B 1 118 ? 9.008 -24.203 -15.922 1 97.81 118 PHE B O 1
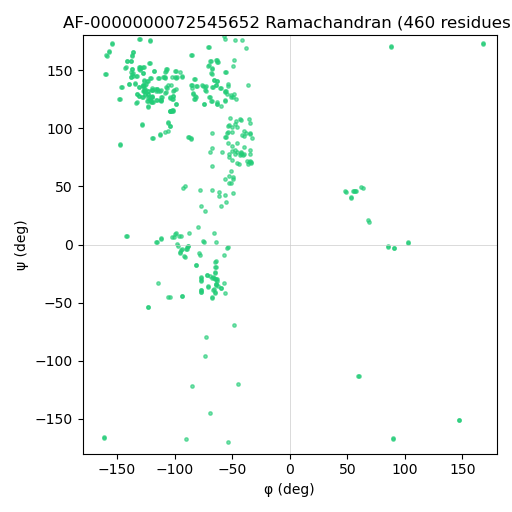ATOM 2706 N N . ASN B 1 119 ? 7.492 -25.438 -14.852 1 97.69 119 ASN B N 1
ATOM 2707 C CA . ASN B 1 119 ? 8.016 -26.672 -15.406 1 97.69 119 ASN B CA 1
ATOM 2708 C C . ASN B 1 119 ? 7.715 -26.797 -16.906 1 97.69 119 ASN B C 1
ATOM 2710 O O . ASN B 1 119 ? 8.57 -27.219 -17.688 1 97.69 119 ASN B O 1
ATOM 2714 N N . GLN B 1 120 ? 6.527 -26.344 -17.25 1 95.69 120 GLN B N 1
ATOM 2715 C CA . GLN B 1 120 ? 6.098 -26.391 -18.641 1 95.69 120 GLN B CA 1
ATOM 2716 C C . GLN B 1 120 ? 6.445 -25.094 -19.359 1 95.69 120 GLN B C 1
ATOM 2718 O O . GLN B 1 120 ? 6.238 -24.984 -20.578 1 95.69 120 GLN B O 1
ATOM 2723 N N . LYS B 1 121 ? 6.848 -24.141 -18.625 1 96.88 121 LYS B N 1
ATOM 2724 C CA . LYS B 1 121 ? 7.102 -22.797 -19.141 1 96.88 121 LYS B CA 1
ATOM 2725 C C . LYS B 1 121 ? 5.859 -22.234 -19.828 1 96.88 121 LYS B C 1
ATOM 2727 O O . LYS B 1 121 ? 5.938 -21.703 -20.938 1 96.88 121 LYS B O 1
ATOM 2732 N N . LYS B 1 122 ? 4.699 -22.391 -19.141 1 96.56 122 LYS B N 1
ATOM 2733 C CA . LYS B 1 122 ? 3.43 -21.922 -19.688 1 96.56 122 LYS B CA 1
ATOM 2734 C C . LYS B 1 122 ? 2.633 -21.141 -18.656 1 96.56 122 LYS B C 1
ATOM 2736 O O . LYS B 1 122 ? 2.668 -21.469 -17.469 1 96.56 122 LYS B O 1
ATOM 2741 N N . MET B 1 123 ? 1.985 -20.219 -19.125 1 96.75 123 MET B N 1
ATOM 2742 C CA . MET B 1 123 ? 0.958 -19.5 -18.375 1 96.75 123 MET B CA 1
ATOM 2743 C C . MET B 1 123 ? -0.423 -19.734 -18.969 1 96.75 123 MET B C 1
ATOM 2745 O O . MET B 1 123 ? -0.601 -19.656 -20.188 1 96.75 123 MET B O 1
ATOM 2749 N N . PHE B 1 124 ? -1.36 -20.047 -18.203 1 97.75 124 PHE B N 1
ATOM 2750 C CA . PHE B 1 124 ? -2.742 -20.25 -18.609 1 97.75 124 PHE B CA 1
ATOM 2751 C C . PHE B 1 124 ? -3.648 -19.156 -18.047 1 97.75 124 PHE B C 1
ATOM 2753 O O . PHE B 1 124 ? -3.645 -18.906 -16.844 1 97.75 124 PHE B O 1
ATOM 2760 N N . VAL B 1 125 ? -4.32 -18.516 -18.891 1 97.62 125 VAL B N 1
ATOM 2761 C CA . VAL B 1 125 ? -5.363 -17.578 -18.5 1 97.62 125 VAL B CA 1
ATOM 2762 C C . VAL B 1 125 ? -6.734 -18.234 -18.672 1 97.62 125 VAL B C 1
ATOM 2764 O O . VAL B 1 125 ? -7.156 -18.516 -19.797 1 97.62 125 VAL B O 1
ATOM 2767 N N . ILE B 1 126 ? -7.41 -18.406 -17.578 1 98.19 126 ILE B N 1
ATOM 2768 C CA . ILE B 1 126 ? -8.578 -19.281 -17.531 1 98.19 126 ILE B CA 1
ATOM 2769 C C . ILE B 1 126 ? -9.805 -18.469 -17.109 1 98.19 126 ILE B C 1
ATOM 2771 O O . ILE B 1 126 ? -9.805 -17.844 -16.047 1 98.19 126 ILE B O 1
ATOM 2775 N N . PHE B 1 127 ? -10.812 -18.469 -17.875 1 97.62 127 PHE B N 1
ATOM 2776 C CA . PHE B 1 127 ? -12.125 -17.922 -17.531 1 97.62 127 PHE B CA 1
ATOM 2777 C C . PHE B 1 127 ? -13.133 -19.047 -17.312 1 97.62 127 PHE B C 1
ATOM 2779 O O . PHE B 1 127 ? -13.766 -19.516 -18.266 1 97.62 127 PHE B O 1
ATOM 2786 N N . ASP B 1 128 ? -13.273 -19.359 -16.031 1 93.5 128 ASP B N 1
ATOM 2787 C CA . ASP B 1 128 ? -14.102 -20.5 -15.68 1 93.5 128 ASP B CA 1
ATOM 2788 C C . ASP B 1 128 ? -15.555 -20.281 -16.109 1 93.5 128 ASP B C 1
ATOM 2790 O O . ASP B 1 128 ? -16.219 -21.234 -16.531 1 93.5 128 ASP B O 1
ATOM 2794 N N . SER B 1 129 ? -16.016 -19.062 -16.016 1 93.81 129 SER B N 1
ATOM 2795 C CA . SER B 1 129 ? -17.422 -18.766 -16.297 1 93.81 129 SER B CA 1
ATOM 2796 C C . SER B 1 129 ? -17.75 -19.047 -17.75 1 93.81 129 SER B C 1
ATOM 2798 O O . SER B 1 129 ? -18.891 -19.406 -18.078 1 93.81 129 SER B O 1
ATOM 2800 N N . THR B 1 130 ? -16.797 -18.922 -18.656 1 95.56 130 THR B N 1
ATOM 2801 C CA . THR B 1 130 ? -17.062 -19.094 -20.078 1 95.56 130 THR B CA 1
ATOM 2802 C C . THR B 1 130 ? -16.297 -20.297 -20.625 1 95.56 130 THR B C 1
ATOM 2804 O O . THR B 1 130 ? -16.328 -20.562 -21.828 1 95.56 130 THR B O 1
ATOM 2807 N N . SER B 1 131 ? -15.594 -21 -19.812 1 94.94 131 SER B N 1
ATOM 2808 C CA . SER B 1 131 ? -14.773 -22.125 -20.219 1 94.94 131 SER B CA 1
ATOM 2809 C C . SER B 1 131 ? -13.82 -21.75 -21.344 1 94.94 131 SER B C 1
ATOM 2811 O O . SER B 1 131 ? -13.719 -22.453 -22.359 1 94.94 131 SER B O 1
ATOM 2813 N N . THR B 1 132 ? -13.25 -20.547 -21.234 1 96.69 132 THR B N 1
ATOM 2814 C CA . THR B 1 132 ? -12.227 -20.094 -22.172 1 96.69 132 THR B CA 1
ATOM 2815 C C . THR B 1 132 ? -10.852 -20.062 -21.5 1 96.69 132 THR B C 1
ATOM 2817 O O . THR B 1 132 ? -10.75 -19.812 -20.297 1 96.69 132 THR B O 1
ATOM 2820 N N . CYS B 1 133 ? -9.906 -20.438 -22.391 1 97.25 133 CYS B N 1
ATOM 2821 C CA . CYS B 1 133 ? -8.547 -20.516 -21.875 1 97.25 133 CYS B CA 1
ATOM 2822 C C . CYS B 1 133 ? -7.535 -20.109 -22.953 1 97.25 133 CYS B C 1
ATOM 2824 O O . CYS B 1 133 ? -7.699 -20.453 -24.125 1 97.25 133 CYS B O 1
ATOM 2826 N N . THR B 1 134 ? -6.594 -19.312 -22.562 1 95.19 134 THR B N 1
ATOM 2827 C CA . THR B 1 134 ? -5.453 -19 -23.422 1 95.19 134 THR B CA 1
ATOM 2828 C C . THR B 1 134 ? -4.148 -19.438 -22.75 1 95.19 134 THR B C 1
ATOM 2830 O O . THR B 1 134 ? -3.922 -19.172 -21.578 1 95.19 134 THR B O 1
ATOM 2833 N N . ALA B 1 135 ? -3.348 -20.078 -23.562 1 95.06 135 ALA B N 1
ATOM 2834 C CA . ALA B 1 135 ? -2.018 -20.469 -23.094 1 95.06 135 ALA B CA 1
ATOM 2835 C C . ALA B 1 135 ? -0.937 -19.609 -23.75 1 95.06 135 ALA B C 1
ATOM 2837 O O . ALA B 1 135 ? -1.008 -19.312 -24.953 1 95.06 135 ALA B O 1
ATOM 2838 N N . LYS B 1 136 ? -0.028 -19.188 -22.922 1 92.19 136 LYS B N 1
ATOM 2839 C CA . LYS B 1 136 ? 1.11 -18.406 -23.406 1 92.19 136 LYS B CA 1
ATOM 2840 C C . LYS B 1 136 ? 2.424 -18.969 -22.859 1 92.19 136 LYS B C 1
ATOM 2842 O O . LYS B 1 136 ? 2.457 -19.562 -21.781 1 92.19 136 LYS B O 1
ATOM 2847 N N . ASP B 1 137 ? 3.449 -18.734 -23.688 1 93.75 137 ASP B N 1
ATOM 2848 C CA . ASP B 1 137 ? 4.77 -19.141 -23.219 1 93.75 137 ASP B CA 1
ATOM 2849 C C . ASP B 1 137 ? 5.312 -18.172 -22.172 1 93.75 137 ASP B C 1
ATOM 2851 O O . ASP B 1 137 ? 5.152 -16.953 -22.312 1 93.75 137 ASP B O 1
ATOM 2855 N N . LEU B 1 138 ? 5.891 -18.766 -21.141 1 92.19 138 LEU B N 1
ATOM 2856 C CA . LEU B 1 138 ? 6.656 -17.969 -20.203 1 92.19 138 LEU B CA 1
ATOM 2857 C C . LEU B 1 138 ? 8.086 -17.75 -20.703 1 92.19 138 LEU B C 1
ATOM 2859 O O . LEU B 1 138 ? 8.75 -18.703 -21.094 1 92.19 138 LEU B O 1
ATOM 2863 N N . THR B 1 139 ? 8.562 -16.516 -20.719 1 89.31 139 THR B N 1
ATOM 2864 C CA . THR B 1 139 ? 9.891 -16.188 -21.234 1 89.31 139 THR B CA 1
ATOM 2865 C C . THR B 1 139 ? 10.883 -16 -20.078 1 89.31 139 THR B C 1
ATOM 2867 O O . THR B 1 139 ? 12.031 -15.594 -20.312 1 89.31 139 THR B O 1
ATOM 2870 N N . TYR B 1 140 ? 10.469 -16.266 -18.906 1 90.94 140 TYR B N 1
ATOM 2871 C CA . TYR B 1 140 ? 11.289 -16.141 -17.703 1 90.94 140 TYR B CA 1
ATOM 2872 C C . TYR B 1 140 ? 11.078 -17.328 -16.766 1 90.94 140 TYR B C 1
ATOM 2874 O O . TYR B 1 140 ? 10.062 -18.031 -16.859 1 90.94 140 TYR B O 1
ATOM 2882 N N . ASP B 1 141 ? 12.07 -17.562 -15.891 1 93.62 141 ASP B N 1
ATOM 2883 C CA . ASP B 1 141 ? 11.953 -18.609 -14.883 1 93.62 141 ASP B CA 1
ATOM 2884 C C . ASP B 1 141 ? 11.219 -18.109 -13.648 1 93.62 141 ASP B C 1
ATOM 2886 O O . ASP B 1 141 ? 11.047 -16.891 -13.477 1 93.62 141 ASP B O 1
ATOM 2890 N N . MET B 1 142 ? 10.766 -19.062 -12.852 1 95.75 142 MET B N 1
ATOM 2891 C CA . MET B 1 142 ? 10.133 -18.641 -11.602 1 95.75 142 MET B CA 1
ATOM 2892 C C . MET B 1 142 ? 11.109 -17.859 -10.734 1 95.75 142 MET B C 1
ATOM 2894 O O . MET B 1 142 ? 12.266 -18.266 -10.57 1 95.75 142 MET B O 1
ATOM 2898 N N . PRO B 1 143 ? 10.641 -16.766 -10.203 1 92 143 PRO B N 1
ATOM 2899 C CA . PRO B 1 143 ? 11.516 -16.047 -9.281 1 92 143 PRO B CA 1
ATOM 2900 C C . PRO B 1 143 ? 11.758 -16.812 -7.977 1 92 143 PRO B C 1
ATOM 2902 O O . PRO B 1 143 ? 10.977 -17.703 -7.629 1 92 143 PRO B O 1
ATOM 2905 N N . SER B 1 144 ? 12.875 -16.438 -7.332 1 93.62 144 SER B N 1
ATOM 2906 C CA . SER B 1 144 ? 13.164 -17.016 -6.02 1 93.62 144 SER B CA 1
ATOM 2907 C C . SER B 1 144 ? 12.164 -16.531 -4.973 1 93.62 144 SER B C 1
ATOM 2909 O O . SER B 1 144 ? 11.641 -15.422 -5.074 1 93.62 144 SER B O 1
ATOM 2911 N N . ASN B 1 145 ? 11.898 -17.484 -4 1 96.88 145 ASN B N 1
ATOM 2912 C CA . ASN B 1 145 ? 11.094 -17.047 -2.863 1 96.88 145 ASN B CA 1
ATOM 2913 C C . ASN B 1 145 ? 11.898 -16.172 -1.907 1 96.88 145 ASN B C 1
ATOM 2915 O O . ASN B 1 145 ? 11.391 -15.742 -0.87 1 96.88 145 ASN B O 1
ATOM 2919 N N . CYS B 1 146 ? 13.148 -15.922 -2.293 1 96.44 146 CYS B N 1
ATOM 2920 C CA . CYS B 1 146 ? 14.016 -15.07 -1.481 1 96.44 146 CYS B CA 1
ATOM 2921 C C . CYS B 1 146 ? 14.219 -13.711 -2.137 1 96.44 146 CYS B C 1
ATOM 2923 O O . CYS B 1 146 ? 14.156 -13.594 -3.363 1 96.44 146 CYS B O 1
ATOM 2925 N N . VAL B 1 147 ? 14.438 -12.75 -1.291 1 96.44 147 VAL B N 1
ATOM 2926 C CA . VAL B 1 147 ? 14.953 -11.492 -1.812 1 96.44 147 VAL B CA 1
ATOM 2927 C C . VAL B 1 147 ? 16.25 -11.742 -2.572 1 96.44 147 VAL B C 1
ATOM 2929 O O . VAL B 1 147 ? 17.188 -12.32 -2.029 1 96.44 147 VAL B O 1
ATOM 2932 N N . PRO B 1 148 ? 16.312 -11.336 -3.816 1 95.75 148 PRO B N 1
ATOM 2933 C CA . PRO B 1 148 ? 17.5 -11.633 -4.621 1 95.75 148 PRO B CA 1
ATOM 2934 C C . PRO B 1 148 ? 18.766 -10.977 -4.062 1 95.75 148 PRO B C 1
ATOM 2936 O O . PRO B 1 148 ? 18.688 -9.938 -3.404 1 95.75 148 PRO B O 1
ATOM 2939 N N . ASP B 1 149 ? 19.922 -11.555 -4.418 1 93.5 149 ASP B N 1
ATOM 2940 C CA . ASP B 1 149 ? 21.203 -11.055 -3.939 1 93.5 149 ASP B CA 1
ATOM 2941 C C . ASP B 1 149 ? 21.469 -9.641 -4.434 1 93.5 149 ASP B C 1
ATOM 2943 O O . ASP B 1 149 ? 22.094 -8.836 -3.74 1 93.5 149 ASP B O 1
ATOM 2947 N N . ASP B 1 150 ? 20.953 -9.312 -5.566 1 94.12 150 ASP B N 1
ATOM 2948 C CA . ASP B 1 150 ? 21.25 -8.008 -6.164 1 94.12 150 ASP B CA 1
ATOM 2949 C C . ASP B 1 150 ? 20.156 -6.992 -5.824 1 94.12 150 ASP B C 1
ATOM 2951 O O . ASP B 1 150 ? 20.156 -5.879 -6.348 1 94.12 150 ASP B O 1
ATOM 2955 N N . ALA B 1 151 ? 19.281 -7.41 -4.98 1 95.88 151 ALA B N 1
ATOM 2956 C CA . ALA B 1 151 ? 18.25 -6.469 -4.562 1 95.88 151 ALA B CA 1
ATOM 2957 C C . ALA B 1 151 ? 18.844 -5.289 -3.805 1 95.88 151 ALA B C 1
ATOM 2959 O O . ALA B 1 151 ? 19.75 -5.465 -2.988 1 95.88 151 ALA B O 1
ATOM 2960 N N . GLU B 1 152 ? 18.359 -4.125 -4.121 1 94.69 152 GLU B N 1
ATOM 2961 C CA . GLU B 1 152 ? 18.766 -2.906 -3.426 1 94.69 152 GLU B CA 1
ATOM 2962 C C . GLU B 1 152 ? 17.969 -2.727 -2.133 1 94.69 152 GLU B C 1
ATOM 2964 O O . GLU B 1 152 ? 16.734 -2.762 -2.141 1 94.69 152 GLU B O 1
ATOM 2969 N N . PHE B 1 153 ? 18.719 -2.572 -1.035 1 95.31 153 PHE B N 1
ATOM 2970 C CA . PHE B 1 153 ? 18.078 -2.242 0.234 1 95.31 153 PHE B CA 1
ATOM 2971 C C . PHE B 1 153 ? 17.625 -0.787 0.25 1 95.31 153 PHE B C 1
ATOM 2973 O O . PHE B 1 153 ? 18.438 0.125 0.091 1 95.31 153 PHE B O 1
ATOM 2980 N N . ILE B 1 154 ? 16.344 -0.527 0.44 1 95.25 154 ILE B N 1
ATOM 2981 C CA . ILE B 1 154 ? 15.781 0.816 0.388 1 95.25 154 ILE B CA 1
ATOM 2982 C C . ILE B 1 154 ? 15.742 1.416 1.791 1 95.25 154 ILE B C 1
ATOM 2984 O O . ILE B 1 154 ? 16.031 2.602 1.974 1 95.25 154 ILE B O 1
ATOM 2988 N N . GLY B 1 155 ? 15.297 0.589 2.758 1 93 155 GLY B N 1
ATOM 2989 C CA . GLY B 1 155 ? 15.219 1.066 4.129 1 93 155 GLY B CA 1
ATOM 2990 C C . GLY B 1 155 ? 14.438 0.138 5.039 1 93 155 GLY B C 1
ATOM 2991 O O . GLY B 1 155 ? 13.945 -0.904 4.598 1 93 155 GLY B O 1
ATOM 2992 N N . GLN B 1 156 ? 14.484 0.493 6.297 1 92.31 156 GLN B N 1
ATOM 2993 C CA . GLN B 1 156 ? 13.727 -0.233 7.309 1 92.31 156 GLN B CA 1
ATOM 2994 C C . GLN B 1 156 ? 12.914 0.722 8.18 1 92.31 156 GLN B C 1
ATOM 2996 O O . GLN B 1 156 ? 13.25 1.9 8.297 1 92.31 156 GLN B O 1
ATOM 3001 N N . SER B 1 157 ? 11.852 0.205 8.664 1 92 157 SER B N 1
ATOM 3002 C CA . SER B 1 157 ? 10.938 0.965 9.508 1 92 157 SER B CA 1
ATOM 3003 C C . SER B 1 157 ? 10.031 0.04 10.32 1 92 157 SER B C 1
ATOM 3005 O O . SER B 1 157 ? 10.383 -1.114 10.57 1 92 157 SER B O 1
ATOM 3007 N N . TYR B 1 158 ? 9 0.652 10.883 1 91.25 158 TYR B N 1
ATOM 3008 C CA . TYR B 1 158 ? 7.98 -0.171 11.531 1 91.25 158 TYR B CA 1
ATOM 3009 C C . TYR B 1 158 ? 6.582 0.32 11.188 1 91.25 158 TYR B C 1
ATOM 3011 O O . TYR B 1 158 ? 6.391 1.492 10.852 1 91.25 158 TYR B O 1
ATOM 3019 N N . MET B 1 159 ? 5.695 -0.61 11.195 1 89.38 159 MET B N 1
ATOM 3020 C CA . MET B 1 159 ? 4.27 -0.341 11.031 1 89.38 159 MET B CA 1
ATOM 3021 C C . MET B 1 159 ? 3.518 -0.586 12.336 1 89.38 159 MET B C 1
ATOM 3023 O O . MET B 1 159 ? 3.887 -1.468 13.117 1 89.38 159 MET B O 1
ATOM 3027 N N . GLY B 1 160 ? 2.512 0.287 12.531 1 84.44 160 GLY B N 1
ATOM 3028 C CA . GLY B 1 160 ? 1.741 0.166 13.758 1 84.44 160 GLY B CA 1
ATOM 3029 C C . GLY B 1 160 ? 2.309 0.985 14.898 1 84.44 160 GLY B C 1
ATOM 3030 O O . GLY B 1 160 ? 3.018 1.968 14.672 1 84.44 160 GLY B O 1
ATOM 3031 N N . PHE B 1 161 ? 1.745 0.63 16.047 1 79.5 161 PHE B N 1
ATOM 3032 C CA . PHE B 1 161 ? 2.131 1.341 17.266 1 79.5 161 PHE B CA 1
ATOM 3033 C C . PHE B 1 161 ? 2.338 0.368 18.406 1 79.5 161 PHE B C 1
ATOM 3035 O O . PHE B 1 161 ? 1.639 -0.643 18.516 1 79.5 161 PHE B O 1
ATOM 3042 N N . ALA B 1 162 ? 3.291 0.774 19.219 1 69.31 162 ALA B N 1
ATOM 3043 C CA . ALA B 1 162 ? 3.57 -0.1 20.359 1 69.31 162 ALA B CA 1
ATOM 3044 C C . ALA B 1 162 ? 2.316 -0.33 21.188 1 69.31 162 ALA B C 1
ATOM 3046 O O . ALA B 1 162 ? 1.518 0.589 21.391 1 69.31 162 ALA B O 1
ATOM 3047 N N . PRO B 1 163 ? 2.041 -1.584 21.516 1 73.69 163 PRO B N 1
ATOM 3048 C CA . PRO B 1 163 ? 2.963 -2.717 21.391 1 73.69 163 PRO B CA 1
ATOM 3049 C C . PRO B 1 163 ? 2.75 -3.518 20.109 1 73.69 163 PRO B C 1
ATOM 3051 O O . PRO B 1 163 ? 3.455 -4.5 19.875 1 73.69 163 PRO B O 1
ATOM 3054 N N . ASN B 1 164 ? 1.811 -3.117 19.359 1 76.12 164 ASN B N 1
ATOM 3055 C CA . ASN B 1 164 ? 1.48 -3.861 18.156 1 76.12 164 ASN B CA 1
ATOM 3056 C C . ASN B 1 164 ? 2.256 -3.34 16.938 1 76.12 164 ASN B C 1
ATOM 3058 O O . ASN B 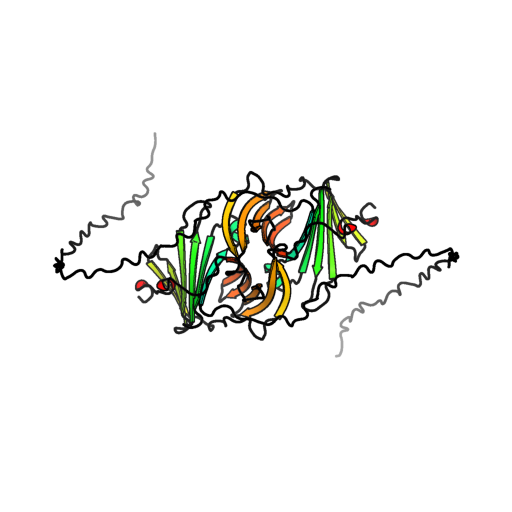1 164 ? 1.671 -3.064 15.898 1 76.12 164 ASN B O 1
ATOM 3062 N N . GLN B 1 165 ? 3.516 -3.25 17.172 1 81.56 165 GLN B N 1
ATOM 3063 C CA . GLN B 1 165 ? 4.375 -2.764 16.094 1 81.56 165 GLN B CA 1
ATOM 3064 C C . GLN B 1 165 ? 5.109 -3.916 15.414 1 81.56 165 GLN B C 1
ATOM 3066 O O . GLN B 1 165 ? 5.461 -4.902 16.062 1 81.56 165 GLN B O 1
ATOM 3071 N N . VAL B 1 166 ? 5.27 -3.758 14.141 1 84.88 166 VAL B N 1
ATOM 3072 C CA . VAL B 1 166 ? 5.996 -4.762 13.359 1 84.88 166 VAL B CA 1
ATOM 3073 C C . VAL B 1 166 ? 7.109 -4.09 12.562 1 84.88 166 VAL B C 1
ATOM 3075 O O . VAL B 1 166 ? 6.887 -3.055 11.93 1 84.88 166 VAL B O 1
ATOM 3078 N N . ASN B 1 167 ? 8.234 -4.691 12.617 1 89.56 167 ASN B N 1
ATOM 3079 C CA . ASN B 1 167 ? 9.367 -4.172 11.859 1 89.56 167 ASN B CA 1
ATOM 3080 C C . ASN B 1 167 ? 9.305 -4.613 10.398 1 89.56 167 ASN B C 1
ATOM 3082 O O . ASN B 1 167 ? 8.984 -5.766 10.109 1 89.56 167 ASN B O 1
ATOM 3086 N N . ILE B 1 168 ? 9.609 -3.604 9.531 1 92.75 168 ILE B N 1
ATOM 3087 C CA . ILE B 1 168 ? 9.523 -3.908 8.109 1 92.75 168 ILE B CA 1
ATOM 3088 C C . ILE B 1 168 ? 10.797 -3.449 7.41 1 92.75 168 ILE B C 1
ATOM 3090 O O . ILE B 1 168 ? 11.492 -2.545 7.887 1 92.75 168 ILE B O 1
ATOM 3094 N N . SER B 1 169 ? 11.117 -4.117 6.305 1 94.38 169 SER B N 1
ATOM 3095 C CA . SER B 1 169 ? 12.188 -3.732 5.391 1 94.38 169 SER B CA 1
ATOM 3096 C C . SER B 1 169 ? 11.672 -3.631 3.955 1 94.38 169 SER B C 1
ATOM 3098 O O . SER B 1 169 ? 10.703 -4.293 3.59 1 94.38 169 SER B O 1
ATOM 3100 N N . ALA B 1 170 ? 12.344 -2.799 3.201 1 96.25 170 ALA B N 1
ATOM 3101 C CA . ALA B 1 170 ? 12 -2.627 1.794 1 96.25 170 ALA B CA 1
ATOM 3102 C C . ALA B 1 170 ? 13.195 -2.914 0.893 1 96.25 170 ALA B C 1
ATOM 3104 O O . ALA B 1 170 ? 14.305 -2.438 1.15 1 96.25 170 ALA B O 1
ATOM 3105 N N . PHE B 1 171 ? 12.938 -3.723 -0.147 1 96.88 171 PHE B N 1
ATOM 3106 C CA . PHE B 1 171 ? 13.938 -4.043 -1.158 1 96.88 171 PHE B CA 1
ATOM 3107 C C . PHE B 1 171 ? 13.398 -3.771 -2.559 1 96.88 171 PHE B C 1
ATOM 3109 O O . PHE B 1 171 ? 12.211 -3.957 -2.816 1 96.88 171 PHE B O 1
ATOM 3116 N N . LYS B 1 172 ? 14.258 -3.396 -3.398 1 97.12 172 LYS B N 1
ATOM 3117 C CA . LYS B 1 172 ? 13.93 -3.137 -4.797 1 97.12 172 LYS B CA 1
ATOM 3118 C C . LYS B 1 172 ? 14.852 -3.912 -5.73 1 97.12 172 LYS B C 1
ATOM 3120 O O . LYS B 1 172 ? 16.062 -3.99 -5.496 1 97.12 172 LYS B O 1
ATOM 3125 N N . TRP B 1 173 ? 14.305 -4.496 -6.777 1 97.25 173 TRP B N 1
ATOM 3126 C CA . TRP B 1 173 ? 15.094 -5.191 -7.785 1 97.25 173 TRP B CA 1
ATOM 3127 C C . TRP B 1 173 ? 14.375 -5.207 -9.133 1 97.25 173 TRP B C 1
ATOM 3129 O O . TRP B 1 173 ? 13.258 -4.711 -9.25 1 97.25 173 TRP B O 1
ATOM 3139 N N . LYS B 1 174 ? 15.07 -5.699 -10.133 1 95.38 174 LYS B N 1
ATOM 3140 C CA . LYS B 1 174 ? 14.484 -5.887 -11.461 1 95.38 174 LYS B CA 1
ATOM 3141 C C . LYS B 1 174 ? 14.211 -7.363 -11.734 1 95.38 174 LYS B C 1
ATOM 3143 O O . LYS B 1 174 ? 15 -8.227 -11.344 1 95.38 174 LYS B O 1
ATOM 3148 N N . PHE B 1 175 ? 13 -7.562 -12.328 1 92.38 175 PHE B N 1
ATOM 3149 C CA . PHE B 1 175 ? 12.633 -8.922 -12.695 1 92.38 175 PHE B CA 1
ATOM 3150 C C . PHE B 1 175 ? 11.766 -8.938 -13.945 1 92.38 175 PHE B C 1
ATOM 3152 O O . PHE B 1 175 ? 10.719 -8.281 -13.984 1 92.38 175 PHE B O 1
ATOM 3159 N N . ALA B 1 176 ? 12.188 -9.695 -14.945 1 89.44 176 ALA B N 1
ATOM 3160 C CA . ALA B 1 176 ? 11.406 -9.984 -16.141 1 89.44 176 ALA B CA 1
ATOM 3161 C C . ALA B 1 176 ? 10.82 -8.703 -16.734 1 89.44 176 ALA B C 1
ATOM 3163 O O . ALA B 1 176 ? 9.625 -8.641 -17.047 1 89.44 176 ALA B O 1
ATOM 3164 N N . GLY B 1 177 ? 11.625 -7.648 -16.844 1 90.94 177 GLY B N 1
ATOM 3165 C CA . GLY B 1 177 ? 11.242 -6.418 -17.516 1 90.94 177 GLY B CA 1
ATOM 3166 C C . GLY B 1 177 ? 10.602 -5.406 -16.594 1 90.94 177 GLY B C 1
ATOM 3167 O O . GLY B 1 177 ? 10.266 -4.293 -17.016 1 90.94 177 GLY B O 1
ATOM 3168 N N . THR B 1 178 ? 10.422 -5.805 -15.289 1 94.88 178 THR B N 1
ATOM 3169 C CA . THR B 1 178 ? 9.789 -4.887 -14.344 1 94.88 178 THR B CA 1
ATOM 3170 C C . THR B 1 178 ? 10.742 -4.535 -13.203 1 94.88 178 THR B C 1
ATOM 3172 O O . THR B 1 178 ? 11.68 -5.285 -12.922 1 94.88 178 THR B O 1
ATOM 3175 N N . ALA B 1 179 ? 10.578 -3.312 -12.688 1 96.88 179 ALA B N 1
ATOM 3176 C CA . ALA B 1 179 ? 11.086 -3 -11.352 1 96.88 179 ALA B CA 1
ATOM 3177 C C . ALA B 1 179 ? 10.078 -3.398 -10.273 1 96.88 179 ALA B C 1
ATOM 3179 O O . ALA B 1 179 ? 8.875 -3.191 -10.438 1 96.88 179 ALA B O 1
ATOM 3180 N N . ASP B 1 180 ? 10.633 -3.98 -9.266 1 97.44 180 ASP B N 1
ATOM 3181 C CA . ASP B 1 180 ? 9.797 -4.453 -8.164 1 97.44 180 ASP B CA 1
ATOM 3182 C C . ASP B 1 180 ? 10.281 -3.889 -6.832 1 97.44 180 ASP B C 1
ATOM 3184 O O . ASP B 1 180 ? 11.477 -3.904 -6.539 1 97.44 180 ASP B O 1
ATOM 3188 N N . LEU B 1 181 ? 9.383 -3.332 -6.113 1 98.38 181 LEU B N 1
ATOM 3189 C CA . LEU B 1 181 ? 9.602 -2.939 -4.723 1 98.38 181 LEU B CA 1
ATOM 3190 C C . LEU B 1 181 ? 8.766 -3.801 -3.779 1 98.38 181 LEU B C 1
ATOM 3192 O O . LEU B 1 181 ? 7.543 -3.877 -3.916 1 98.38 181 LEU B O 1
ATOM 3196 N N . LEU B 1 182 ? 9.445 -4.414 -2.865 1 98.06 182 LEU B N 1
ATOM 3197 C CA . LEU B 1 182 ? 8.75 -5.242 -1.89 1 98.06 182 LEU B CA 1
ATOM 3198 C C . LEU B 1 182 ? 9.016 -4.754 -0.469 1 98.06 182 LEU B C 1
ATOM 3200 O O . LEU B 1 182 ? 10.172 -4.598 -0.071 1 98.06 182 LEU B O 1
ATOM 3204 N N . ILE B 1 183 ? 7.977 -4.48 0.254 1 96.75 183 ILE B N 1
ATOM 3205 C CA . ILE B 1 183 ? 8 -4.223 1.689 1 96.75 183 ILE B CA 1
ATOM 3206 C C . ILE B 1 183 ? 7.547 -5.469 2.445 1 96.75 183 ILE B C 1
ATOM 3208 O O . ILE B 1 183 ? 6.492 -6.035 2.146 1 96.75 183 ILE B O 1
ATOM 3212 N N . MET B 1 184 ? 8.375 -5.891 3.414 1 95.44 184 MET B N 1
ATOM 3213 C CA . MET B 1 184 ? 8.086 -7.152 4.09 1 95.44 184 MET B CA 1
ATOM 3214 C C . MET B 1 184 ? 8.406 -7.059 5.578 1 95.44 184 MET B C 1
ATOM 3216 O O . MET B 1 184 ? 9.195 -6.207 5.996 1 95.44 184 MET B O 1
ATOM 3220 N N . PHE B 1 185 ? 7.758 -7.973 6.34 1 92.06 185 PHE B N 1
ATOM 3221 C CA . PHE B 1 185 ? 8.109 -8.109 7.746 1 92.06 185 PHE B CA 1
ATOM 3222 C C . PHE B 1 185 ? 9.531 -8.625 7.902 1 92.06 185 PHE B C 1
ATOM 3224 O O . PHE B 1 185 ? 9.945 -9.547 7.184 1 92.06 185 PHE B O 1
ATOM 3231 N N . ASN B 1 186 ? 10.242 -8.109 8.891 1 87.88 186 ASN B N 1
ATOM 3232 C CA . ASN B 1 186 ? 11.625 -8.492 9.109 1 87.88 186 ASN B CA 1
ATOM 3233 C C . ASN B 1 186 ? 11.742 -9.914 9.641 1 87.88 186 ASN B C 1
ATOM 3235 O O . ASN B 1 186 ? 12.688 -10.633 9.32 1 87.88 186 ASN B O 1
ATOM 3239 N N . ASP B 1 187 ? 10.859 -10.281 10.422 1 80.88 187 ASP B N 1
ATOM 3240 C CA . ASP B 1 187 ? 11.039 -11.5 11.211 1 80.88 187 ASP B CA 1
ATOM 3241 C C . ASP B 1 187 ? 10.805 -12.742 10.359 1 80.88 187 ASP B C 1
ATOM 3243 O O . ASP B 1 187 ? 11.438 -13.781 10.578 1 80.88 187 ASP B O 1
ATOM 3247 N N . ASN B 1 188 ? 9.93 -12.633 9.359 1 85.19 188 ASN B N 1
ATOM 3248 C CA . ASN B 1 188 ? 9.594 -13.859 8.648 1 85.19 188 ASN B CA 1
ATOM 3249 C C . ASN B 1 188 ? 9.422 -13.609 7.148 1 85.19 188 ASN B C 1
ATOM 3251 O O . ASN B 1 188 ? 8.914 -14.469 6.426 1 85.19 188 ASN B O 1
ATOM 3255 N N . CYS B 1 189 ? 9.695 -12.516 6.695 1 92.38 189 CYS B N 1
ATOM 3256 C CA . CYS B 1 189 ? 9.75 -12.148 5.285 1 92.38 189 CYS B CA 1
ATOM 3257 C C . CYS B 1 189 ? 8.359 -12.156 4.664 1 92.38 189 CYS B C 1
ATOM 3259 O O . CYS B 1 189 ? 8.211 -12.297 3.449 1 92.38 189 CYS B O 1
ATOM 3261 N N . VAL B 1 190 ? 7.352 -12.078 5.5 1 94.88 190 VAL B N 1
ATOM 3262 C CA . VAL B 1 190 ? 5.984 -12.008 4.988 1 94.88 190 VAL B CA 1
ATOM 3263 C C . VAL B 1 190 ? 5.773 -10.672 4.273 1 94.88 190 VAL B C 1
ATOM 3265 O O . VAL B 1 190 ? 6.004 -9.609 4.852 1 94.88 190 VAL B O 1
ATOM 3268 N N . PRO B 1 191 ? 5.363 -10.734 3.006 1 96.06 191 PRO B N 1
ATOM 3269 C CA . PRO B 1 191 ? 5.16 -9.484 2.271 1 96.06 191 PRO B CA 1
ATOM 3270 C C . PRO B 1 191 ? 3.986 -8.664 2.807 1 96.06 191 PRO B C 1
ATOM 3272 O O . PRO B 1 191 ? 3.004 -9.234 3.291 1 96.06 191 PRO B O 1
ATOM 3275 N N . VAL B 1 192 ? 4.105 -7.371 2.631 1 95.31 192 VAL B N 1
ATOM 3276 C CA . VAL B 1 192 ? 3.061 -6.457 3.078 1 95.31 192 VAL B CA 1
ATOM 3277 C C . VAL B 1 192 ? 2.562 -5.621 1.899 1 95.31 192 VAL B C 1
ATOM 3279 O O . VAL B 1 192 ? 1.355 -5.512 1.675 1 95.31 192 VAL B O 1
ATOM 3282 N N . VAL B 1 193 ? 3.473 -4.992 1.242 1 97.69 193 VAL B N 1
ATOM 3283 C CA . VAL B 1 193 ? 3.18 -4.16 0.08 1 97.69 193 VAL B CA 1
ATOM 3284 C C . VAL B 1 193 ? 4.176 -4.465 -1.038 1 97.69 193 VAL B C 1
ATOM 3286 O O . VAL B 1 193 ? 5.367 -4.645 -0.782 1 97.69 193 VAL B O 1
ATOM 3289 N N . GLU B 1 194 ? 3.656 -4.523 -2.234 1 98.19 194 GLU B N 1
ATOM 3290 C CA . GLU B 1 194 ? 4.496 -4.656 -3.42 1 98.19 194 GLU B CA 1
ATOM 3291 C C . GLU B 1 194 ? 4.09 -3.658 -4.5 1 98.19 194 GLU B C 1
ATOM 3293 O O . GLU B 1 194 ? 2.904 -3.51 -4.801 1 98.19 194 GLU B O 1
ATOM 3298 N N . SER B 1 195 ? 5.051 -2.949 -5.008 1 98.44 195 SER B N 1
ATOM 3299 C CA . SER B 1 195 ? 4.836 -2.119 -6.191 1 98.44 195 SER B CA 1
ATOM 3300 C C . SER B 1 195 ? 5.668 -2.609 -7.371 1 98.44 195 SER B C 1
ATOM 3302 O O . SER B 1 195 ? 6.84 -2.953 -7.211 1 98.44 195 SER B O 1
ATOM 3304 N N . ILE B 1 196 ? 5.012 -2.676 -8.477 1 97.44 196 ILE B N 1
ATOM 3305 C CA . ILE B 1 196 ? 5.637 -3.16 -9.703 1 97.44 196 ILE B CA 1
ATOM 3306 C C . ILE B 1 196 ? 5.438 -2.139 -10.828 1 97.44 196 ILE B C 1
ATOM 3308 O O . ILE B 1 196 ? 4.332 -1.629 -11.016 1 97.44 196 ILE B O 1
ATOM 3312 N N . SER B 1 197 ? 6.531 -1.842 -11.508 1 97.56 197 SER B N 1
ATOM 3313 C CA . SER B 1 197 ? 6.457 -0.931 -12.648 1 97.56 197 SER B CA 1
ATOM 3314 C C . SER B 1 197 ? 7.344 -1.403 -13.797 1 97.56 197 SER B C 1
ATOM 3316 O O . SER B 1 197 ? 8.461 -1.878 -13.57 1 97.56 197 SER B O 1
ATOM 3318 N N . GLY B 1 198 ? 6.777 -1.287 -15.008 1 95.81 198 GLY B N 1
ATOM 3319 C CA . GLY B 1 198 ? 7.531 -1.691 -16.188 1 95.81 198 GLY B CA 1
ATOM 3320 C C . GLY B 1 198 ? 6.66 -2.27 -17.281 1 95.81 198 GLY B C 1
ATOM 3321 O O . GLY B 1 198 ? 5.555 -1.783 -17.531 1 95.81 198 GLY B O 1
ATOM 3322 N N . VAL B 1 199 ? 7.254 -3.129 -18.031 1 90.31 199 VAL B N 1
ATOM 3323 C CA . VAL B 1 199 ? 6.555 -3.738 -19.156 1 90.31 199 VAL B CA 1
ATOM 3324 C C . VAL B 1 199 ? 6.777 -5.25 -19.141 1 90.31 199 VAL B C 1
ATOM 3326 O O . VAL B 1 199 ? 7.914 -5.715 -19.031 1 90.31 199 VAL B O 1
ATOM 3329 N N . VAL B 1 200 ? 5.715 -5.945 -19.094 1 81.19 200 VAL B N 1
ATOM 3330 C CA . VAL B 1 200 ? 5.777 -7.391 -19.281 1 81.19 200 VAL B CA 1
ATOM 3331 C C . VAL B 1 200 ? 5.277 -7.75 -20.688 1 81.19 200 VAL B C 1
ATOM 3333 O O . VAL B 1 200 ? 4.098 -7.57 -21 1 81.19 200 VAL B O 1
ATOM 3336 N N . GLY B 1 201 ? 6.16 -8.273 -21.516 1 76.19 201 GLY B N 1
ATOM 3337 C CA . GLY B 1 201 ? 5.82 -8.367 -22.938 1 76.19 201 GLY B CA 1
ATOM 3338 C C . GLY B 1 201 ? 5.535 -7.016 -23.562 1 76.19 201 GLY B C 1
ATOM 3339 O O . GLY B 1 201 ? 6.414 -6.152 -23.625 1 76.19 201 GLY B O 1
ATOM 3340 N N . SER B 1 202 ? 4.262 -6.859 -23.938 1 79.44 202 SER B N 1
ATOM 3341 C CA . SER B 1 202 ? 3.854 -5.582 -24.516 1 79.44 202 SER B CA 1
ATOM 3342 C C . SER B 1 202 ? 2.91 -4.828 -23.578 1 79.44 202 SER B C 1
ATOM 3344 O O . SER B 1 202 ? 2.443 -3.738 -23.906 1 79.44 202 SER B O 1
ATOM 3346 N N . ASP B 1 203 ? 2.727 -5.375 -22.453 1 83.75 203 ASP B N 1
ATOM 3347 C CA . ASP B 1 203 ? 1.717 -4.824 -21.547 1 83.75 203 ASP B CA 1
ATOM 3348 C C . ASP B 1 203 ? 2.361 -4.004 -20.438 1 83.75 203 ASP B C 1
ATOM 3350 O O . ASP B 1 203 ? 3.186 -4.52 -19.672 1 83.75 203 ASP B O 1
ATOM 3354 N N . PRO B 1 204 ? 2.078 -2.666 -20.422 1 92.12 204 PRO B N 1
ATOM 3355 C CA . PRO B 1 204 ? 2.588 -1.894 -19.281 1 92.12 204 PRO B CA 1
ATOM 3356 C C . PRO B 1 204 ? 1.999 -2.348 -17.953 1 92.12 204 PRO B C 1
ATOM 3358 O O . PRO B 1 204 ? 0.821 -2.707 -17.875 1 92.12 204 PRO B O 1
ATOM 3361 N N . VAL B 1 205 ? 2.873 -2.352 -16.953 1 93.56 205 VAL B N 1
ATOM 3362 C CA . VAL B 1 205 ? 2.457 -2.68 -15.586 1 93.56 205 VAL B CA 1
ATOM 3363 C C . VAL B 1 205 ? 2.805 -1.528 -14.648 1 93.56 205 VAL B C 1
ATOM 3365 O O . VAL B 1 205 ? 3.92 -1.003 -14.688 1 93.56 205 VAL B O 1
ATOM 3368 N N . ASP B 1 206 ? 1.897 -1.023 -13.914 1 95.94 206 ASP B N 1
ATOM 3369 C CA . ASP B 1 206 ? 2.035 -0.002 -12.883 1 95.94 206 ASP B CA 1
ATOM 3370 C C . ASP B 1 206 ? 1.031 -0.224 -11.75 1 95.94 206 ASP B C 1
ATOM 3372 O O . ASP B 1 206 ? -0.058 0.354 -11.758 1 95.94 206 ASP B O 1
ATOM 3376 N N . LYS B 1 207 ? 1.505 -1.11 -10.766 1 96.19 207 LYS B N 1
ATOM 3377 C CA . LYS B 1 207 ? 0.551 -1.559 -9.758 1 96.19 207 LYS B CA 1
ATOM 3378 C C . LYS B 1 207 ? 1.188 -1.576 -8.367 1 96.19 207 LYS B C 1
ATOM 3380 O O . LYS B 1 207 ? 2.383 -1.845 -8.234 1 96.19 207 LYS B O 1
ATOM 3385 N N . THR B 1 208 ? 0.429 -1.256 -7.418 1 97.94 208 THR B N 1
ATOM 3386 C CA . THR B 1 208 ? 0.773 -1.45 -6.016 1 97.94 208 THR B CA 1
ATOM 3387 C C . THR B 1 208 ? -0.23 -2.379 -5.336 1 97.94 208 THR B C 1
ATOM 3389 O O . THR B 1 208 ? -1.438 -2.146 -5.398 1 97.94 208 THR B O 1
ATOM 3392 N N . TYR B 1 209 ? 0.323 -3.43 -4.684 1 98.19 209 TYR B N 1
ATOM 3393 C CA . TYR B 1 209 ? -0.503 -4.426 -4.004 1 98.19 209 TYR B CA 1
ATOM 3394 C C . TYR B 1 209 ? -0.282 -4.383 -2.498 1 98.19 209 TYR B C 1
ATOM 3396 O O . TYR B 1 209 ? 0.841 -4.172 -2.035 1 98.19 209 TYR B O 1
ATOM 3404 N N . THR B 1 210 ? -1.339 -4.602 -1.787 1 97.94 210 THR B N 1
ATOM 3405 C CA . THR B 1 210 ? -1.229 -5.02 -0.394 1 97.94 210 THR B CA 1
ATOM 3406 C C . THR B 1 210 ? -1.396 -6.531 -0.269 1 97.94 210 THR B C 1
ATOM 3408 O O . THR B 1 210 ? -2.227 -7.129 -0.959 1 97.94 210 THR B O 1
ATOM 3411 N N . PHE B 1 211 ? -0.64 -7.133 0.656 1 97.5 211 PHE B N 1
ATOM 3412 C CA . PHE B 1 211 ? -0.751 -8.555 0.979 1 97.5 211 PHE B CA 1
ATOM 3413 C C . PHE B 1 211 ? -1.498 -8.75 2.293 1 97.5 211 PHE B C 1
ATOM 3415 O O . PHE B 1 211 ? -1.107 -8.203 3.324 1 97.5 211 PHE B O 1
ATOM 3422 N N . THR B 1 212 ? -2.514 -9.562 2.225 1 96.38 212 THR B N 1
ATOM 3423 C CA . THR B 1 212 ? -3.25 -9.93 3.43 1 96.38 212 THR B CA 1
ATOM 3424 C C . THR B 1 212 ? -3.543 -11.422 3.453 1 96.38 212 THR B C 1
ATOM 3426 O O . THR B 1 212 ? -3.318 -12.125 2.461 1 96.38 212 THR B O 1
ATOM 3429 N N . ASN B 1 213 ? -3.941 -11.898 4.633 1 95.06 213 ASN B N 1
ATOM 3430 C CA . ASN B 1 213 ? -4.32 -13.297 4.812 1 95.06 213 ASN B CA 1
ATOM 3431 C C . ASN B 1 213 ? -3.209 -14.242 4.363 1 95.06 213 ASN B C 1
ATOM 3433 O O . ASN B 1 213 ? -3.461 -15.195 3.631 1 95.06 213 ASN B O 1
ATOM 3437 N N . TYR B 1 214 ? -2.023 -13.906 4.793 1 96.25 214 TYR B N 1
ATOM 3438 C CA . TYR B 1 214 ? -0.882 -14.766 4.5 1 96.25 214 TYR B CA 1
ATOM 3439 C C . TYR B 1 214 ? -0.968 -16.078 5.277 1 96.25 214 TYR B C 1
ATOM 3441 O O . TYR B 1 214 ? -1.108 -16.062 6.504 1 96.25 214 TYR B O 1
ATOM 3449 N N . ASN B 1 215 ? -0.87 -17.188 4.574 1 94.88 215 ASN B N 1
ATOM 3450 C CA . ASN B 1 215 ? -0.877 -18.516 5.18 1 94.88 215 ASN B CA 1
ATOM 3451 C C . ASN B 1 215 ? 0.272 -19.375 4.664 1 94.88 215 ASN B C 1
ATOM 3453 O O . ASN B 1 215 ? 0.531 -19.406 3.459 1 94.88 215 ASN B O 1
ATOM 3457 N N . THR B 1 216 ? 0.875 -20.016 5.637 1 95.25 216 THR B N 1
ATOM 3458 C CA . THR B 1 216 ? 1.881 -20.984 5.227 1 95.25 216 THR B CA 1
ATOM 3459 C C . THR B 1 216 ? 1.224 -22.219 4.625 1 95.25 216 THR B C 1
ATOM 3461 O O . THR B 1 216 ? 0.238 -22.734 5.164 1 95.25 216 THR B O 1
ATOM 3464 N N . GLY B 1 217 ? 1.749 -22.578 3.523 1 96.81 217 GLY B N 1
ATOM 3465 C CA . GLY B 1 217 ? 1.205 -23.75 2.846 1 96.81 217 GLY B CA 1
ATOM 3466 C C . GLY B 1 217 ? 0.049 -23.422 1.921 1 96.81 217 GLY B C 1
ATOM 3467 O O . GLY B 1 217 ? -0.369 -22.266 1.833 1 96.81 217 GLY B O 1
ATOM 3468 N N . ILE B 1 218 ? -0.342 -24.375 1.17 1 98.19 218 ILE B N 1
ATOM 3469 C CA . ILE B 1 218 ? -1.452 -24.281 0.228 1 98.19 218 ILE B CA 1
ATOM 3470 C C . ILE B 1 218 ? -2.424 -25.438 0.463 1 98.19 218 ILE B C 1
ATOM 3472 O O . ILE B 1 218 ? -2.16 -26.562 0.06 1 98.19 218 ILE B O 1
ATOM 3476 N N . SER B 1 219 ? -3.52 -25.125 1.086 1 97 219 SER B N 1
ATOM 3477 C CA . SER B 1 219 ? -4.453 -26.172 1.496 1 97 219 SER B CA 1
ATOM 3478 C C . SER B 1 219 ? -5.281 -26.672 0.315 1 97 219 SER B C 1
ATOM 3480 O O . SER B 1 219 ? -5.621 -27.844 0.242 1 97 219 SER B O 1
ATOM 3482 N N . ASP B 1 220 ? -5.711 -25.781 -0.519 1 97.38 220 ASP B N 1
ATOM 3483 C CA . ASP B 1 220 ? -6.465 -26.141 -1.715 1 97.38 220 ASP B CA 1
ATOM 3484 C C . ASP B 1 220 ? -5.594 -26.031 -2.965 1 97.38 220 ASP B C 1
ATOM 3486 O O . ASP B 1 220 ? -5.457 -24.953 -3.549 1 97.38 220 ASP B O 1
ATOM 3490 N N . ARG B 1 221 ? -5.145 -27.141 -3.432 1 98.19 221 ARG B N 1
ATOM 3491 C CA . ARG B 1 221 ? -4.219 -27.141 -4.559 1 98.19 221 ARG B CA 1
ATOM 3492 C C . ARG B 1 221 ? -4.969 -27.156 -5.887 1 98.19 221 ARG B C 1
ATOM 3494 O O . ARG B 1 221 ? -4.359 -27.047 -6.949 1 98.19 221 ARG B O 1
ATOM 3501 N N . SER B 1 222 ? -6.277 -27.188 -5.84 1 97.88 222 SER B N 1
ATOM 3502 C CA . SER B 1 222 ? -7.051 -27.156 -7.078 1 97.88 222 SER B CA 1
ATOM 3503 C C . SER B 1 222 ? -6.855 -25.844 -7.828 1 97.88 222 SER B C 1
ATOM 3505 O O . SER B 1 222 ? -7.164 -25.75 -9.016 1 97.88 222 SER B O 1
ATOM 3507 N N . VAL B 1 223 ? -6.328 -24.891 -7.211 1 98.38 223 VAL B N 1
ATOM 3508 C CA . VAL B 1 223 ? -6.082 -23.594 -7.836 1 98.38 223 VAL B CA 1
ATOM 3509 C C . VAL B 1 223 ? -5.059 -23.75 -8.961 1 98.38 223 VAL B C 1
ATOM 3511 O O . VAL B 1 223 ? -4.984 -22.906 -9.859 1 98.38 223 VAL B O 1
ATOM 3514 N N . PHE B 1 224 ? -4.297 -24.812 -8.969 1 98.56 224 PHE B N 1
ATOM 3515 C CA . PHE B 1 224 ? -3.256 -25.016 -9.969 1 98.56 224 PHE B CA 1
ATOM 3516 C C . PHE B 1 224 ? -3.77 -25.875 -11.117 1 98.56 224 PHE B C 1
ATOM 3518 O O . PHE B 1 224 ? -3.076 -26.047 -12.125 1 98.56 224 PHE B O 1
ATOM 3525 N N . ASN B 1 225 ? -4.969 -26.375 -10.945 1 97.56 225 ASN B N 1
ATOM 3526 C CA . ASN B 1 225 ? -5.488 -27.281 -11.961 1 97.56 225 ASN B CA 1
ATOM 3527 C C . ASN B 1 225 ? -5.738 -26.547 -13.281 1 97.56 225 ASN B C 1
ATOM 3529 O O . ASN B 1 225 ? -6.336 -25.484 -13.305 1 97.56 225 ASN B O 1
ATOM 3533 N N . ILE B 1 226 ? -5.309 -27.219 -14.305 1 97.38 226 ILE B N 1
ATOM 3534 C CA . ILE B 1 226 ? -5.598 -26.734 -15.656 1 97.38 226 ILE B CA 1
ATOM 3535 C C . ILE B 1 226 ? -6.797 -27.484 -16.219 1 97.38 226 ILE B C 1
ATOM 3537 O O . ILE B 1 226 ? -6.754 -28.719 -16.391 1 97.38 226 ILE B O 1
ATOM 3541 N N . PRO B 1 227 ? -7.77 -26.734 -16.531 1 96.44 227 PRO B N 1
ATOM 3542 C CA . PRO B 1 227 ? -8.938 -27.406 -17.094 1 96.44 227 PRO B CA 1
ATOM 3543 C C . PRO B 1 227 ? -8.641 -28.109 -18.422 1 96.44 227 PRO B C 1
ATOM 3545 O O . PRO B 1 227 ? -7.746 -27.672 -19.156 1 96.44 227 PRO B O 1
ATOM 3548 N N . ALA B 1 228 ? -9.453 -29.016 -18.734 1 93.56 228 ALA B N 1
ATOM 3549 C CA . ALA B 1 228 ? -9.242 -29.812 -19.922 1 93.56 228 ALA B CA 1
ATOM 3550 C C . ALA B 1 228 ? -9.375 -28.969 -21.188 1 93.56 228 ALA B C 1
ATOM 3552 O O . ALA B 1 228 ? -8.68 -29.203 -22.188 1 93.56 228 ALA B O 1
ATOM 3553 N N . TYR B 1 229 ? -10.18 -27.891 -21.141 1 93.69 229 TYR B N 1
ATOM 3554 C CA . TYR B 1 229 ? -10.445 -27.094 -22.328 1 93.69 229 TYR B CA 1
ATOM 3555 C C . TYR B 1 229 ? -9.266 -26.172 -22.641 1 93.69 229 TYR B C 1
ATOM 3557 O O . TYR B 1 229 ? -9.242 -25.516 -23.688 1 93.69 229 TYR B O 1
ATOM 3565 N N . CYS B 1 230 ? -8.328 -26.125 -21.719 1 93.12 230 CYS B N 1
ATOM 3566 C CA . CYS B 1 230 ? -7.145 -25.328 -21.984 1 93.12 230 CYS B CA 1
ATOM 3567 C C . CYS B 1 230 ? -6.203 -26.047 -22.938 1 93.12 230 CYS B C 1
ATOM 3569 O O . CYS B 1 230 ? -5.324 -25.438 -23.547 1 93.12 230 CYS B O 1
ATOM 3571 N N . THR B 1 231 ? -6.156 -27.344 -23 1 81.75 231 THR B N 1
ATOM 3572 C CA . THR B 1 231 ? -5.246 -28.156 -23.797 1 81.75 231 THR B CA 1
ATOM 3573 C C . THR B 1 231 ? -5.934 -28.625 -25.078 1 81.75 231 THR B C 1
ATOM 3575 O O . THR B 1 231 ? -5.375 -29.438 -25.828 1 81.75 231 THR B O 1
ATOM 3578 N N . GLN B 1 232 ? -7.082 -28.062 -25.297 1 63.5 232 GLN B N 1
ATOM 3579 C CA . GLN B 1 232 ? -7.723 -28.438 -26.547 1 63.5 232 GLN B CA 1
ATOM 3580 C C . GLN B 1 232 ? -7.379 -27.438 -27.656 1 63.5 232 GLN B C 1
ATOM 3582 O O . GLN B 1 232 ? -7.098 -26.266 -27.375 1 63.5 232 GLN B O 1
#

Solvent-accessible surface area (backbone atoms only — not comparable to full-atom values): 26987 Å² total; per-residue (Å²): 132,85,80,88,66,96,73,83,85,79,72,90,67,68,95,78,78,85,72,81,79,70,74,75,72,76,78,78,74,74,77,77,74,79,72,86,77,69,89,67,75,74,73,69,73,68,70,73,68,67,75,72,75,72,64,75,82,70,80,44,46,37,66,54,31,24,29,30,34,35,36,37,51,66,43,41,42,73,67,47,42,50,39,29,40,39,37,42,29,62,83,76,36,35,38,24,37,38,33,28,38,46,44,68,93,50,74,67,44,81,62,39,36,38,32,37,34,51,85,76,34,34,31,38,43,34,26,75,91,75,70,42,52,47,76,42,79,48,92,64,76,76,76,69,60,37,60,57,91,80,40,41,68,57,49,72,53,32,35,42,43,88,87,65,51,42,51,30,35,31,38,32,42,75,56,81,63,23,27,36,24,41,32,22,33,64,89,60,30,42,56,40,36,37,14,37,38,40,35,52,89,89,42,78,41,81,48,49,35,37,38,25,58,44,37,83,40,68,90,69,64,68,66,65,61,75,58,73,67,54,79,102,140,88,72,87,78,81,81,76,79,71,87,75,90,83,87,89,80,89,78,78,85,69,76,74,71,77,75,77,72,74,77,77,75,80,71,86,76,70,89,69,76,73,74,70,73,70,69,74,68,67,74,70,76,72,64,74,83,70,78,46,45,38,67,54,30,25,29,31,35,38,35,36,51,64,43,40,40,72,66,49,42,50,39,29,40,38,37,42,29,62,82,75,36,35,39,24,38,38,34,28,39,47,45,66,94,52,74,66,44,82,62,39,36,37,31,36,35,52,84,74,33,32,31,36,45,34,26,75,92,72,70,43,53,48,77,42,78,47,94,64,74,76,76,70,59,37,61,57,91,80,40,41,68,55,50,73,54,32,35,41,43,86,87,66,51,43,50,30,35,31,37,33,41,77,55,83,63,23,29,36,24,41,31,21,33,63,89,59,32,42,57,41,37,38,15,38,38,41,34,51,90,89,43,77,42,81,48,48,35,36,38,23,58,47,38,85,38,68,91,69,63,70,65,64,62,75,58,74,69,54,80,102

InterPro domains:
  IPR001299 Ependymin [PF00811] (107-230)
  IPR001299 Ependymin [PTHR10697] (41-231)

Radius of gyration: 31.28 Å; Cα contacts (8 Å, |Δi|>4): 890; chains: 2; bounding box: 93×98×96 Å

Sequence (464 aa):
MANGGLDTMSLCEQKSALQDLTMSQPSFGIRLVNKYIPFVMKFIILLALLPIFTGAVQKCCTDKQFTAILGEPNQIVKGNFQFTTLAEDFTSKLIATETYSFSPGNSSTKLVRVVQDFNQKKMFVIFDSTSTCTAKDLTYDMPSNCVPDDAEFIGQSYMGFAPNQVNISAFKWKFAGTADLLIMFNDNCVPVVESISGVVGSDPVDKTYTFTNYNTGISDRSVFNIPAYCTQMANGGLDTMSLCEQKSALQDLTMSQPSFGIRLVNKYIPFVMKFIILLALLPIFTGAVQKCCTDKQFTAILGEPNQIVKGNFQFTTLAEDFTSKLIATETYSFSPGNSSTKLVRVVQDFNQKKMFVIFDSTSTCTAKDLTYDMPSNCVPDDAEFIGQSYMGFAPNQVNISAFKWKFAGTADLLIMFNDNCVPVVESISGVVGSDPVDKTYTFTNYNTGISDRSVFNIPAYCTQ

Organism: Lottia gigantea (NCBI:txid225164)

pLDDT: mean 77.08, std 30.53, range [15.34, 98.88]